Protein 9INK (pdb70)

B-factor: mean 54.17, std 15.29, range [16.34, 126.61]

Radius of gyration: 38.14 Å; Cα contacts (8 Å, |Δi|>4): 1014; chains: 2; bounding box: 44×121×62 Å

InterPro domains:
  IPR010562 Haemolymph juvenile hormone binding [PF06585] (9-243)
  IPR010562 Haemolymph juvenile hormone binding [SM00700] (18-244)
  IPR038606 Takeout superfamily [G3DSA:3.15.10.30] (23-241)

Secondary structure (DSSP, 8-state):
----TTSTTHHHHHHHHHHHHHHHHTTEETTTTEE-STTB-SPPPEEEEETTEEEEEEEEEEE-GGG-EEEEEEEETTTTEEEEEEE-SSEEEEEEEEEEEEEETTEEEEEEEEEEEEEES-EEEEEEEEEEEE-TTS-EEEEEEEEEEEEE--EEEEEE--BSTTSHHHHHHHHHHHHHHHHHHHHHHHHHHHHHHHHHHHHHHHHHHHHS-HHHHS---/---TTSS--HHHHHHHHHHHHHHHTT-BTTTTB--STTB-SPPPEEEEETTEEEEEEEEEEE-GGG-EEEEEEEETTTTEEEEEEE-SSEEEEEEEEEEEEEETTEEEEEEEEEEEEEES-EEEEEEEEEEEE-GGG-EEEEEEEEEEEEE--EEEEEE--SSTTSHHHHHHHHHHHHHHHHHHHHHHHHHHHHHHHHHHHHHHHHHHHHS-HHHHS---

Sequence (441 aa):
QTCNASSPDFQLCVRASLQQLIPELASGVPSIGAEGVDPLRGLPPIVHNSNGFKVQLDDVSISGLSATLINDVNVDLTSNTIRIQATVPGYITATGIQTTDAEIMGIPLKGSGPFTISLANPSLAVTLTGAPSAGPNGQTYLRLTSASAAIEPGTPTADIKGFFPQFPPLEAAASAFASVVAPDVVQSLKPTLDKWLGGVALQRAQAVFSSVSYDALFPGRTCNASSPDFQLCVRASLQQLIPELASGVPSIGAEGVDPLRGLPPIVHNSNGFKVQLDDVSISGLSATLINDVNVDLTSNTIRIQATVPGYITATGIQTTDAEIMGIPLKGSGPFTISLANPSLAVTLTGAPSAGPNGQTYLRLTSASAAIEPGTPTADIKGFFPQFPPLEAAASAFASVVAPDVVQSLKPTLDKWLGGVALQRAQAVFSSVSYDALFPGR

Structure (mmCIF, N/CA/C/O backbone):
data_9INK
#
_entry.id   9INK
#
_cell.length_a   55.390
_cell.length_b   75.510
_cell.length_c   224.220
_cell.angle_alpha   90.00
_cell.angle_beta   90.00
_cell.angle_gamma   90.00
#
_symmetry.space_group_name_H-M   'C 2 2 21'
#
loop_
_entity.id
_entity.type
_entity.pdbx_description
1 polymer 'Yellow protein of the takeout family'
2 non-polymer BETA-CAROTENE
3 water water
#
loop_
_atom_site.group_PDB
_atom_site.id
_atom_site.type_symbol
_atom_site.label_atom_id
_atom_site.label_alt_id
_atom_site.label_comp_id
_atom_site.label_asym_id
_atom_site.label_entity_id
_atom_site.label_seq_id
_atom_site.pdbx_PDB_ins_code
_atom_site.Cartn_x
_atom_site.Cartn_y
_atom_site.Cartn_z
_atom_site.occupancy
_atom_site.B_iso_or_equiv
_atom_site.auth_seq_id
_atom_site.auth_comp_id
_atom_site.auth_asym_id
_atom_site.auth_atom_id
_atom_site.pdbx_PDB_model_num
ATOM 1 N N . GLN A 1 7 ? 8.220 46.733 4.406 1.00 86.67 25 GLN A N 1
ATOM 2 C CA . GLN A 1 7 ? 7.458 47.823 3.735 1.00 94.32 25 GLN A CA 1
ATOM 3 C C . GLN A 1 7 ? 6.478 48.338 4.784 1.00 96.91 25 GLN A C 1
ATOM 4 O O . GLN A 1 7 ? 5.540 47.621 5.117 1.00 103.95 25 GLN A O 1
ATOM 10 N N . THR A 1 8 ? 6.770 49.506 5.390 1.00 101.42 26 THR A N 1
ATOM 11 C CA . THR A 1 8 ? 5.838 50.185 6.289 1.00 101.03 26 THR A CA 1
ATOM 12 C C . THR A 1 8 ? 4.589 50.528 5.482 1.00 90.22 26 THR A C 1
ATOM 13 O O . THR A 1 8 ? 4.729 50.916 4.319 1.00 112.16 26 THR A O 1
ATOM 17 N N . CYS A 1 9 ? 3.408 50.381 6.109 1.00 68.48 27 CYS A N 1
ATOM 18 C CA . CYS A 1 9 ? 2.129 50.622 5.464 1.00 63.19 27 CYS A CA 1
ATOM 19 C C . CYS A 1 9 ? 1.577 51.958 5.978 1.00 66.05 27 CYS A C 1
ATOM 20 O O . CYS A 1 9 ? 1.266 52.048 7.171 1.00 61.98 27 CYS A O 1
ATOM 23 N N . ASN A 1 10 ? 1.454 52.971 5.073 1.00 64.02 28 ASN A N 1
ATOM 24 C CA . ASN A 1 10 ? 0.834 54.244 5.399 1.00 62.47 28 ASN A CA 1
ATOM 25 C C . ASN A 1 10 ? -0.658 54.023 5.650 1.00 62.17 28 ASN A C 1
ATOM 26 O O . ASN A 1 10 ? -1.343 53.507 4.774 1.00 68.72 28 ASN A O 1
ATOM 31 N N . ALA A 1 11 ? -1.148 54.436 6.832 1.00 60.42 29 ALA A N 1
ATOM 32 C CA . ALA A 1 11 ? -2.543 54.248 7.211 1.00 61.71 29 ALA A CA 1
ATOM 33 C C . ALA A 1 11 ? -3.500 54.976 6.272 1.00 60.01 29 ALA A C 1
ATOM 34 O O . ALA A 1 11 ? -4.545 54.425 5.957 1.00 63.70 29 ALA A O 1
ATOM 36 N N . SER A 1 12 ? -3.115 56.165 5.787 1.00 63.39 30 SER A N 1
ATOM 37 C CA . SER A 1 12 ? -3.900 56.941 4.829 1.00 73.26 30 SER A CA 1
ATOM 38 C C . SER A 1 12 ? -4.006 56.289 3.431 1.00 75.39 30 SER A C 1
ATOM 39 O O . SER A 1 12 ? -4.915 56.701 2.712 1.00 76.44 30 SER A O 1
ATOM 42 N N . SER A 1 13 ? -3.098 55.342 3.046 1.00 77.05 31 SER A N 1
ATOM 43 C CA . SER A 1 13 ? -2.988 54.794 1.691 1.00 75.06 31 SER A CA 1
ATOM 44 C C . SER A 1 13 ? -4.231 53.978 1.333 1.00 71.91 31 SER A C 1
ATOM 45 O O . SER A 1 13 ? -4.755 53.241 2.182 1.00 60.14 31 SER A O 1
ATOM 48 N N . PRO A 1 14 ? -4.689 54.022 0.052 1.00 70.52 32 PRO A N 1
ATOM 49 C CA . PRO A 1 14 ? -5.952 53.374 -0.323 1.00 72.16 32 PRO A CA 1
ATOM 50 C C . PRO A 1 14 ? -6.024 51.870 -0.015 1.00 64.21 32 PRO A C 1
ATOM 51 O O . PRO A 1 14 ? -7.110 51.413 0.349 1.00 54.25 32 PRO A O 1
ATOM 55 N N . ASP A 1 15 ? -4.885 51.142 -0.161 1.00 59.85 33 ASP A N 1
ATOM 56 C CA . ASP A 1 15 ? -4.826 49.692 0.066 1.00 61.82 33 ASP A CA 1
ATOM 57 C C . ASP A 1 15 ? -3.839 49.344 1.202 1.00 56.23 33 ASP A C 1
ATOM 58 O O . ASP A 1 15 ? -2.942 48.501 1.126 1.00 46.29 33 ASP A O 1
ATOM 63 N N . PHE A 1 16 ? -4.091 49.966 2.343 1.00 56.02 34 PHE A N 1
ATOM 64 C CA . PHE A 1 16 ? -3.323 49.694 3.537 1.00 55.84 34 PHE A CA 1
ATOM 65 C C . PHE A 1 16 ? -3.572 48.276 4.084 1.00 57.96 34 PHE A C 1
ATOM 66 O O . PHE A 1 16 ? -2.626 47.619 4.506 1.00 59.27 34 PHE A O 1
ATOM 74 N N . GLN A 1 17 ? -4.825 47.826 4.022 1.00 54.26 35 GLN A N 1
ATOM 75 C CA . GLN A 1 17 ? -5.194 46.513 4.545 1.00 51.19 35 GLN A CA 1
ATOM 76 C C . GLN A 1 17 ? -4.464 45.433 3.736 1.00 52.09 35 GLN A C 1
ATOM 77 O O . GLN A 1 17 ? -4.022 44.427 4.305 1.00 52.38 35 GLN A O 1
ATOM 83 N N . LEU A 1 18 ? -4.351 45.654 2.410 1.00 51.46 36 LEU A N 1
ATOM 84 C CA . LEU A 1 18 ? -3.693 44.728 1.493 1.00 50.32 36 LEU A CA 1
ATOM 85 C C . LEU A 1 18 ? -2.165 44.781 1.702 1.00 47.70 36 LEU A C 1
ATOM 86 O O . LEU A 1 18 ? -1.480 43.757 1.536 1.00 47.82 36 LEU A O 1
ATOM 91 N N . CYS A 1 19 ? -1.687 46.020 2.011 1.00 47.54 37 CYS A N 1
ATOM 92 C CA . CYS A 1 19 ? -0.263 46.270 2.195 1.00 50.97 37 CYS A CA 1
ATOM 93 C C . CYS A 1 19 ? 0.266 45.495 3.419 1.00 51.70 37 CYS A C 1
ATOM 94 O O . CYS A 1 19 ? 1.424 45.008 3.386 1.00 46.26 37 CYS A O 1
ATOM 97 N N . VAL A 1 20 ? -0.574 45.464 4.482 1.00 55.19 38 VAL A N 1
ATOM 98 C CA . VAL A 1 20 ? -0.184 44.805 5.731 1.00 54.97 38 VAL A CA 1
ATOM 99 C C . VAL A 1 20 ? -0.177 43.294 5.498 1.00 51.76 38 VAL A C 1
ATOM 100 O O . VAL A 1 20 ? 0.713 42.625 6.010 1.00 48.98 38 VAL A O 1
ATOM 104 N N . ARG A 1 21 ? -1.171 42.795 4.749 1.00 49.32 39 ARG A N 1
ATOM 105 C CA . ARG A 1 21 ? -1.231 41.387 4.417 1.00 49.30 39 ARG A CA 1
ATOM 106 C C . ARG A 1 21 ? 0.082 40.918 3.774 1.00 47.10 39 ARG A C 1
ATOM 107 O O . ARG A 1 21 ? 0.714 39.971 4.292 1.00 47.79 39 ARG A O 1
ATOM 115 N N . ALA A 1 22 ? 0.488 41.637 2.713 1.00 48.20 40 ALA A N 1
ATOM 116 C CA . ALA A 1 22 ? 1.708 41.358 1.961 1.00 52.21 40 ALA A CA 1
ATOM 117 C C . ALA A 1 22 ? 2.989 41.471 2.813 1.00 54.24 40 ALA A C 1
ATOM 118 O O . ALA A 1 22 ? 3.894 40.616 2.660 1.00 51.95 40 ALA A O 1
ATOM 120 N N . SER A 1 23 ? 3.035 42.524 3.679 1.00 58.76 41 SER A N 1
ATOM 121 C CA . SER A 1 23 ? 4.134 42.794 4.607 1.00 62.44 41 SER A CA 1
ATOM 122 C C . SER A 1 23 ? 4.362 41.641 5.598 1.00 59.58 41 SER A C 1
ATOM 123 O O . SER A 1 23 ? 5.497 41.239 5.819 1.00 56.97 41 SER A O 1
ATOM 126 N N . LEU A 1 24 ? 3.253 41.159 6.174 1.00 52.52 42 LEU A N 1
ATOM 127 C CA . LEU A 1 24 ? 3.242 40.107 7.172 1.00 54.79 42 LEU A CA 1
ATOM 128 C C . LEU A 1 24 ? 3.674 38.780 6.545 1.00 56.17 42 LEU A C 1
ATOM 129 O O . LEU A 1 24 ? 4.430 38.041 7.207 1.00 61.59 42 LEU A O 1
ATOM 134 N N . GLN A 1 25 ? 3.226 38.533 5.283 1.00 55.91 43 GLN A N 1
ATOM 135 C CA . GLN A 1 25 ? 3.585 37.328 4.545 1.00 58.53 43 GLN A CA 1
ATOM 136 C C . GLN A 1 25 ? 5.114 37.242 4.349 1.00 63.27 43 GLN A C 1
ATOM 137 O O . GLN A 1 25 ? 5.689 36.189 4.615 1.00 65.88 43 GLN A O 1
ATOM 143 N N . GLN A 1 26 ? 5.731 38.351 3.920 1.00 70.75 44 GLN A N 1
ATOM 144 C CA . GLN A 1 26 ? 7.176 38.538 3.747 1.00 68.70 44 GLN A CA 1
ATOM 145 C C . GLN A 1 26 ? 7.950 38.264 5.048 1.00 61.82 44 GLN A C 1
ATOM 146 O O . GLN A 1 26 ? 9.038 37.703 5.001 1.00 55.15 44 GLN A O 1
ATOM 152 N N . LEU A 1 27 ? 7.343 38.634 6.179 1.00 64.54 45 LEU A N 1
ATOM 153 C CA . LEU A 1 27 ? 7.970 38.604 7.494 1.00 66.11 45 LEU A CA 1
ATOM 154 C C . LEU A 1 27 ? 8.055 37.197 8.103 1.00 63.69 45 LEU A C 1
ATOM 155 O O . LEU A 1 27 ? 9.027 36.947 8.831 1.00 62.74 45 LEU A O 1
ATOM 160 N N . ILE A 1 28 ? 7.077 36.314 7.790 1.00 58.05 46 ILE A N 1
ATOM 161 C CA . ILE A 1 28 ? 6.969 34.950 8.300 1.00 56.21 46 ILE A CA 1
ATOM 162 C C . ILE A 1 28 ? 8.299 34.179 8.149 1.00 53.49 46 ILE A C 1
ATOM 163 O O . ILE A 1 28 ? 8.781 33.711 9.178 1.00 56.20 46 ILE A O 1
ATOM 168 N N . PRO A 1 29 ? 8.955 34.019 6.963 1.00 61.14 47 PRO A N 1
ATOM 169 C CA . PRO A 1 29 ? 10.253 33.325 6.887 1.00 69.58 47 PRO A CA 1
ATOM 170 C C . PRO A 1 29 ? 11.404 33.873 7.730 1.00 68.46 47 PRO A C 1
ATOM 171 O O . PRO A 1 29 ? 12.248 33.092 8.180 1.00 72.55 47 PRO A O 1
ATOM 175 N N . GLU A 1 30 ? 11.401 35.205 7.950 1.00 64.35 48 GLU A N 1
ATOM 176 C CA . GLU A 1 30 ? 12.407 35.904 8.736 1.00 62.17 48 GLU A CA 1
ATOM 177 C C . GLU A 1 30 ? 12.147 35.703 10.238 1.00 59.54 48 GLU A C 1
ATOM 178 O O . GLU A 1 30 ? 13.068 35.729 11.028 1.00 63.40 48 GLU A O 1
ATOM 184 N N . LEU A 1 31 ? 10.873 35.499 10.606 1.00 55.73 49 LEU A N 1
ATOM 185 C CA . LEU A 1 31 ? 10.420 35.297 11.971 1.00 52.52 49 LEU A CA 1
ATOM 186 C C . LEU A 1 31 ? 10.822 33.929 12.537 1.00 54.59 49 LEU A C 1
ATOM 187 O O . LEU A 1 31 ? 10.811 33.776 13.765 1.00 53.01 49 LEU A O 1
ATOM 192 N N . ALA A 1 32 ? 11.172 32.987 11.654 1.00 55.67 50 ALA A N 1
ATOM 193 C CA . ALA A 1 32 ? 11.464 31.590 11.973 1.00 58.44 50 ALA A CA 1
ATOM 194 C C . ALA A 1 32 ? 12.526 31.469 13.069 1.00 60.15 50 ALA A C 1
ATOM 195 O O . ALA A 1 32 ? 12.224 30.936 14.131 1.00 64.94 50 ALA A O 1
ATOM 197 N N . SER A 1 33 ? 13.728 32.019 12.819 1.00 66.27 51 SER A N 1
ATOM 198 C CA . SER A 1 33 ? 14.812 32.043 13.794 1.00 69.74 51 SER A CA 1
ATOM 199 C C . SER A 1 33 ? 14.662 33.237 14.734 1.00 65.52 51 SER A C 1
ATOM 200 O O . SER A 1 33 ? 15.227 33.219 15.829 1.00 68.10 51 SER A O 1
ATOM 203 N N . GLY A 1 34 ? 13.915 34.260 14.278 1.00 62.35 52 GLY A N 1
ATOM 204 C CA . GLY A 1 34 ? 13.556 35.429 15.066 1.00 62.83 52 GLY A CA 1
ATOM 205 C C . GLY A 1 34 ? 14.229 36.702 14.570 1.00 58.84 52 GLY A C 1
ATOM 206 O O . GLY A 1 34 ? 15.354 36.652 14.024 1.00 63.76 52 GLY A O 1
ATOM 207 N N . VAL A 1 35 ? 13.542 37.837 14.815 1.00 55.65 53 VAL A N 1
ATOM 208 C CA . VAL A 1 35 ? 14.003 39.179 14.477 1.00 59.67 53 VAL A CA 1
ATOM 209 C C . VAL A 1 35 ? 14.223 39.923 15.805 1.00 63.09 53 VAL A C 1
ATOM 210 O O . VAL A 1 35 ? 13.289 40.547 16.341 1.00 58.21 53 VAL A O 1
ATOM 214 N N . PRO A 1 36 ? 15.452 39.864 16.416 1.00 75.09 54 PRO A N 1
ATOM 215 C CA . PRO A 1 36 ? 15.654 40.362 17.783 1.00 77.11 54 PRO A CA 1
ATOM 216 C C . PRO A 1 36 ? 15.770 41.885 17.880 1.00 73.27 54 PRO A C 1
ATOM 217 O O . PRO A 1 36 ? 15.696 42.432 18.980 1.00 84.39 54 PRO A O 1
ATOM 221 N N . SER A 1 37 ? 15.926 42.559 16.726 1.00 69.22 55 SER A N 1
ATOM 222 C CA . SER A 1 37 ? 15.880 44.005 16.584 1.00 68.88 55 SER A CA 1
ATOM 223 C C . SER A 1 37 ? 14.484 44.571 16.836 1.00 66.87 55 SER A C 1
ATOM 224 O O . SER A 1 37 ? 14.364 45.705 17.251 1.00 64.86 55 SER A O 1
ATOM 227 N N . ILE A 1 38 ? 13.428 43.776 16.588 1.00 71.43 56 ILE A N 1
ATOM 228 C CA . ILE A 1 38 ? 12.029 44.156 16.731 1.00 68.82 56 ILE A CA 1
ATOM 229 C C . ILE A 1 38 ? 11.412 43.472 17.967 1.00 62.05 56 ILE A C 1
ATOM 230 O O . ILE A 1 38 ? 10.225 43.669 18.266 1.00 58.93 56 ILE A O 1
ATOM 235 N N . GLY A 1 39 ? 12.248 42.755 18.754 1.00 62.19 57 GLY A N 1
ATOM 236 C CA . GLY A 1 39 ? 11.845 42.111 19.996 1.00 56.56 57 GLY A CA 1
ATOM 237 C C . GLY A 1 39 ? 10.984 40.867 19.778 1.00 52.67 57 GLY A C 1
ATOM 238 O O . GLY A 1 39 ? 10.248 40.480 20.711 1.00 52.08 57 GLY A O 1
ATOM 239 N N . ALA A 1 40 ? 11.116 40.246 18.574 1.00 51.65 58 ALA A N 1
ATOM 240 C CA . ALA A 1 40 ? 10.341 39.080 18.177 1.00 48.05 58 ALA A CA 1
ATOM 241 C C . ALA A 1 40 ? 11.217 37.825 18.274 1.00 49.27 58 ALA A C 1
ATOM 242 O O . ALA A 1 40 ? 12.244 37.699 17.582 1.00 47.03 58 ALA A O 1
ATOM 244 N N . GLU A 1 41 ? 10.806 36.925 19.188 1.00 49.08 59 GLU A N 1
ATOM 245 C CA . GLU A 1 41 ? 11.341 35.588 19.322 1.00 53.89 59 GLU A CA 1
ATOM 246 C C . GLU A 1 41 ? 10.989 34.749 18.083 1.00 50.36 59 GLU A C 1
ATOM 247 O O . GLU A 1 41 ? 10.040 35.070 17.352 1.00 45.94 59 GLU A O 1
ATOM 253 N N . GLY A 1 42 ? 11.773 33.663 17.876 1.00 46.20 60 GLY A N 1
ATOM 254 C CA . GLY A 1 42 ? 11.578 32.687 16.823 1.00 47.44 60 GLY A CA 1
ATOM 255 C C . GLY A 1 42 ? 10.197 32.037 16.856 1.00 48.59 60 GLY A C 1
ATOM 256 O O . GLY A 1 42 ? 9.638 31.821 17.938 1.00 51.10 60 GLY A O 1
ATOM 257 N N . VAL A 1 43 ? 9.657 31.752 15.652 1.00 49.66 61 VAL A N 1
ATOM 258 C CA . VAL A 1 43 ? 8.337 31.153 15.475 1.00 50.12 61 VAL A CA 1
ATOM 259 C C . VAL A 1 43 ? 8.455 29.726 14.916 1.00 48.49 61 VAL A C 1
ATOM 260 O O . VAL A 1 43 ? 7.462 28.969 14.958 1.00 45.77 61 VAL A O 1
ATOM 264 N N . ASP A 1 44 ? 9.642 29.382 14.369 1.00 47.65 62 ASP A N 1
ATOM 265 C CA . ASP A 1 44 ? 9.939 28.063 13.837 1.00 49.45 62 ASP A CA 1
ATOM 266 C C . ASP A 1 44 ? 11.392 27.715 14.184 1.00 48.31 62 ASP A C 1
ATOM 267 O O . ASP A 1 44 ? 12.281 28.054 13.406 1.00 54.34 62 ASP A O 1
ATOM 272 N N . PRO A 1 45 ? 11.711 27.051 15.339 1.00 47.34 63 PRO A N 1
ATOM 273 C CA . PRO A 1 45 ? 10.726 26.579 16.322 1.00 46.70 63 PRO A CA 1
ATOM 274 C C . PRO A 1 45 ? 10.180 27.639 17.290 1.00 46.66 63 PRO A C 1
ATOM 275 O O . PRO A 1 45 ? 10.901 28.569 17.676 1.00 48.13 63 PRO A O 1
ATOM 279 N N . LEU A 1 46 ? 8.888 27.484 17.624 1.00 43.49 64 LEU A N 1
ATOM 280 C CA . LEU A 1 46 ? 8.211 28.216 18.672 1.00 44.26 64 LEU A CA 1
ATOM 281 C C . LEU A 1 46 ? 8.373 27.412 19.972 1.00 47.87 64 LEU A C 1
ATOM 282 O O . LEU A 1 46 ? 7.637 26.452 20.194 1.00 47.10 64 LEU A O 1
ATOM 287 N N . ARG A 1 47 ? 9.327 27.848 20.808 1.00 51.65 65 ARG A N 1
ATOM 288 C CA . ARG A 1 47 ? 9.716 27.225 22.079 1.00 49.80 65 ARG A CA 1
ATOM 289 C C . ARG A 1 47 ? 9.602 28.240 23.231 1.00 45.56 65 ARG A C 1
ATOM 290 O O . ARG A 1 47 ? 9.197 29.380 22.992 1.00 43.24 65 ARG A O 1
ATOM 298 N N . GLY A 1 48 ? 9.918 27.787 24.447 1.00 47.11 66 GLY A N 1
ATOM 299 C CA . GLY A 1 48 ? 9.885 28.581 25.680 1.00 50.16 66 GLY A CA 1
ATOM 300 C C . GLY A 1 48 ? 8.480 29.083 26.008 1.00 44.45 66 GLY A C 1
ATOM 301 O O . GLY A 1 48 ? 8.273 30.255 26.326 1.00 42.38 66 GLY A O 1
ATOM 302 N N . LEU A 1 49 ? 7.524 28.154 25.884 1.00 49.65 67 LEU A N 1
ATOM 303 C CA . LEU A 1 49 ? 6.091 28.429 25.960 1.00 49.67 67 LEU A CA 1
ATOM 304 C C . LEU A 1 49 ? 5.579 28.046 27.349 1.00 44.06 67 LEU A C 1
ATOM 305 O O . LEU A 1 49 ? 6.220 27.242 28.017 1.00 43.42 67 LEU A O 1
ATOM 310 N N . PRO A 1 50 ? 4.470 28.657 27.854 1.00 43.73 68 PRO A N 1
ATOM 311 C CA . PRO A 1 50 ? 3.797 28.141 29.053 1.00 42.59 68 PRO A CA 1
ATOM 312 C C . PRO A 1 50 ? 3.306 26.684 28.930 1.00 40.68 68 PRO A C 1
ATOM 313 O O . PRO A 1 50 ? 3.236 26.126 27.829 1.00 35.32 68 PRO A O 1
ATOM 317 N N . PRO A 1 51 ? 3.039 25.974 30.073 1.00 45.88 69 PRO A N 1
ATOM 318 C CA . PRO A 1 51 ? 2.289 24.734 30.045 1.00 48.04 69 PRO A CA 1
ATOM 319 C C . PRO A 1 51 ? 0.879 24.914 29.474 1.00 50.11 69 PRO A C 1
ATOM 320 O O . PRO A 1 51 ? 0.246 25.942 29.716 1.00 54.67 69 PRO A O 1
ATOM 324 N N . ILE A 1 52 ? 0.475 23.928 28.663 1.00 49.80 70 ILE A N 1
ATOM 325 C CA . ILE A 1 52 ? -0.910 23.692 28.302 1.00 47.67 70 ILE A CA 1
ATOM 326 C C . ILE A 1 52 ? -1.499 22.861 29.450 1.00 45.70 70 ILE A C 1
ATOM 327 O O . ILE A 1 52 ? -0.918 21.835 29.786 1.00 44.34 70 ILE A O 1
ATOM 332 N N . VAL A 1 53 ? -2.600 23.342 30.057 1.00 45.42 71 VAL A N 1
ATOM 333 C CA . VAL A 1 53 ? -3.262 22.673 31.167 1.00 48.20 71 VAL A CA 1
ATOM 334 C C . VAL A 1 53 ? -4.767 22.572 30.842 1.00 42.53 71 VAL A C 1
ATOM 335 O O . VAL A 1 53 ? -5.450 23.545 30.592 1.00 42.27 71 VAL A O 1
ATOM 339 N N . HIS A 1 54 ? -5.279 21.330 30.851 1.00 45.17 72 HIS A N 1
ATOM 340 C CA . HIS A 1 54 ? -6.687 20.974 30.861 1.00 46.31 72 HIS A CA 1
ATOM 341 C C . HIS A 1 54 ? -6.983 20.096 32.070 1.00 49.59 72 HIS A C 1
ATOM 342 O O . HIS A 1 54 ? -6.307 19.087 32.280 1.00 51.00 72 HIS A O 1
ATOM 349 N N . ASN A 1 55 ? -7.994 20.517 32.853 1.00 58.76 73 ASN A N 1
ATOM 350 C CA . ASN A 1 55 ? -8.517 19.745 33.973 1.00 65.62 73 ASN A CA 1
ATOM 351 C C . ASN A 1 55 ? -10.048 19.736 33.897 1.00 65.66 73 ASN A C 1
ATOM 352 O O . ASN A 1 55 ? -10.705 20.722 34.189 1.00 57.36 73 ASN A O 1
ATOM 357 N N . SER A 1 56 ? -10.569 18.588 33.437 1.00 82.31 74 SER A N 1
ATOM 358 C CA . SER A 1 56 ? -11.964 18.208 33.385 1.00 84.48 74 SER A CA 1
ATOM 359 C C . SER A 1 56 ? -12.136 16.857 34.095 1.00 82.12 74 SER A C 1
ATOM 360 O O . SER A 1 56 ? -11.161 16.092 34.247 1.00 71.54 74 SER A O 1
ATOM 363 N N . ASN A 1 57 ? -13.396 16.536 34.422 1.00 82.16 75 ASN A N 1
ATOM 364 C CA . ASN A 1 57 ? -13.744 15.266 35.027 1.00 92.71 75 ASN A CA 1
ATOM 365 C C . ASN A 1 57 ? -13.428 14.113 34.043 1.00 76.43 75 ASN A C 1
ATOM 366 O O . ASN A 1 57 ? -13.851 14.163 32.882 1.00 60.73 75 ASN A O 1
ATOM 371 N N . GLY A 1 58 ? -12.560 13.180 34.489 1.00 68.46 76 GLY A N 1
ATOM 372 C CA . GLY A 1 58 ? -12.001 12.096 33.696 1.00 63.29 76 GLY A CA 1
ATOM 373 C C . GLY A 1 58 ? -11.104 12.563 32.538 1.00 55.23 76 GLY A C 1
ATOM 374 O O . GLY A 1 58 ? -11.003 11.832 31.544 1.00 48.56 76 GLY A O 1
ATOM 375 N N . PHE A 1 59 ? -10.471 13.740 32.689 1.00 51.75 77 PHE A N 1
ATOM 376 C CA . PHE A 1 59 ? -9.583 14.317 31.694 1.00 45.46 77 PHE A CA 1
ATOM 377 C C . PHE A 1 59 ? -8.696 15.414 32.261 1.00 46.56 77 PHE A C 1
ATOM 378 O O . PHE A 1 59 ? -8.997 16.593 32.169 1.00 48.36 77 PHE A O 1
ATOM 386 N N . LYS A 1 60 ? -7.549 14.986 32.835 1.00 48.88 78 LYS A N 1
ATOM 387 C CA . LYS A 1 60 ? -6.466 15.805 33.346 1.00 48.81 78 LYS A CA 1
ATOM 388 C C . LYS A 1 60 ? -5.266 15.611 32.430 1.00 39.42 78 LYS A C 1
ATOM 389 O O . LYS A 1 60 ? -4.801 14.495 32.284 1.00 37.06 78 LYS A O 1
ATOM 395 N N . VAL A 1 61 ? -4.819 16.698 31.800 1.00 38.04 79 VAL A N 1
ATOM 396 C CA . VAL A 1 61 ? -3.652 16.731 30.915 1.00 41.56 79 VAL A CA 1
ATOM 397 C C . VAL A 1 61 ? -2.848 17.996 31.180 1.00 38.06 79 VAL A C 1
ATOM 398 O O . VAL A 1 61 ? -3.419 19.073 31.209 1.00 40.25 79 VAL A O 1
ATOM 402 N N . GLN A 1 62 ? -1.538 17.815 31.371 1.00 34.53 80 GLN A N 1
ATOM 403 C CA . GLN A 1 62 ? -0.550 18.865 31.302 1.00 40.32 80 GLN A CA 1
ATOM 404 C C . GLN A 1 62 ? 0.466 18.527 30.217 1.00 45.19 80 GLN A C 1
ATOM 405 O O . GLN A 1 62 ? 1.001 17.417 30.167 1.00 52.86 80 GLN A O 1
ATOM 411 N N . LEU A 1 63 ? 0.731 19.524 29.363 1.00 43.78 81 LEU A N 1
ATOM 412 C CA . LEU A 1 63 ? 1.766 19.486 28.342 1.00 43.12 81 LEU A CA 1
ATOM 413 C C . LEU A 1 63 ? 2.836 20.532 28.685 1.00 44.17 81 LEU A C 1
ATOM 414 O O . LEU A 1 63 ? 2.548 21.730 28.755 1.00 38.70 81 LEU A O 1
ATOM 419 N N . ASP A 1 64 ? 4.047 20.037 28.906 1.00 47.67 82 ASP A N 1
ATOM 420 C CA . ASP A 1 64 ? 5.218 20.817 29.310 1.00 54.15 82 ASP A CA 1
ATOM 421 C C . ASP A 1 64 ? 6.260 20.751 28.186 1.00 52.12 82 ASP A C 1
ATOM 422 O O . ASP A 1 64 ? 6.254 19.818 27.358 1.00 55.59 82 ASP A O 1
ATOM 427 N N . ASP A 1 65 ? 7.137 21.773 28.164 1.00 52.10 83 ASP A N 1
ATOM 428 C CA . ASP A 1 65 ? 8.298 21.903 27.302 1.00 58.92 83 ASP A CA 1
ATOM 429 C C . ASP A 1 65 ? 7.904 21.845 25.825 1.00 54.63 83 ASP A C 1
ATOM 430 O O . ASP A 1 65 ? 8.565 21.205 25.000 1.00 51.64 83 ASP A O 1
ATOM 435 N N . VAL A 1 66 ? 6.810 22.575 25.506 1.00 49.68 84 VAL A N 1
ATOM 436 C CA . VAL A 1 66 ? 6.166 22.538 24.207 1.00 49.13 84 VAL A CA 1
ATOM 437 C C . VAL A 1 66 ? 7.057 23.323 23.226 1.00 47.89 84 VAL A C 1
ATOM 438 O O . VAL A 1 66 ? 7.507 24.431 23.530 1.00 59.22 84 VAL A O 1
ATOM 442 N N . SER A 1 67 ? 7.372 22.652 22.109 1.00 45.41 85 SER A N 1
ATOM 443 C CA . SER A 1 67 ? 8.069 23.201 20.963 1.00 46.09 85 SER A CA 1
ATOM 444 C C . SER A 1 67 ? 7.300 22.839 19.692 1.00 44.52 85 SER A C 1
ATOM 445 O O . SER A 1 67 ? 7.028 21.661 19.469 1.00 47.38 85 SER A O 1
ATOM 448 N N . ILE A 1 68 ? 6.958 23.859 18.883 1.00 46.38 86 ILE A N 1
ATOM 449 C CA . ILE A 1 68 ? 6.232 23.672 17.636 1.00 50.64 86 ILE A CA 1
ATOM 450 C C . ILE A 1 68 ? 7.167 24.039 16.473 1.00 57.24 86 ILE A C 1
ATOM 451 O O . ILE A 1 68 ? 7.670 25.169 16.404 1.00 67.17 86 ILE A O 1
ATOM 456 N N . SER A 1 69 ? 7.352 23.070 15.557 1.00 56.61 87 SER A N 1
ATOM 457 C CA . SER A 1 69 ? 8.033 23.275 14.281 1.00 63.12 87 SER A CA 1
ATOM 458 C C . SER A 1 69 ? 7.037 23.318 13.125 1.00 58.81 87 SER A C 1
ATOM 459 O O . SER A 1 69 ? 5.974 22.725 13.216 1.00 60.76 87 SER A O 1
ATOM 462 N N . GLY A 1 70 ? 7.429 23.998 12.038 1.00 57.02 88 GLY A N 1
ATOM 463 C CA . GLY A 1 70 ? 6.762 23.961 10.742 1.00 57.80 88 GLY A CA 1
ATOM 464 C C . GLY A 1 70 ? 6.041 25.271 10.403 1.00 55.99 88 GLY A C 1
ATOM 465 O O . GLY A 1 70 ? 5.489 25.365 9.291 1.00 51.91 88 GLY A O 1
ATOM 466 N N . LEU A 1 71 ? 6.101 26.262 11.330 1.00 49.54 89 LEU A N 1
ATOM 467 C CA . LEU A 1 71 ? 5.291 27.472 11.270 1.00 45.96 89 LEU A CA 1
ATOM 468 C C . LEU A 1 71 ? 5.801 28.543 10.296 1.00 44.23 89 LEU A C 1
ATOM 469 O O . LEU A 1 71 ? 5.125 29.564 10.123 1.00 43.49 89 LEU A O 1
ATOM 474 N N . SER A 1 72 ? 6.957 28.329 9.645 1.00 42.20 90 SER A N 1
ATOM 475 C CA . SER A 1 72 ? 7.468 29.304 8.685 1.00 45.49 90 SER A CA 1
ATOM 476 C C . SER A 1 72 ? 6.871 29.108 7.278 1.00 46.92 90 SER A C 1
ATOM 477 O O . SER A 1 72 ? 7.129 29.929 6.383 1.00 43.95 90 SER A O 1
ATOM 480 N N . ALA A 1 73 ? 6.025 28.059 7.113 1.00 46.66 91 ALA A N 1
ATOM 481 C CA . ALA A 1 73 ? 5.289 27.772 5.897 1.00 51.71 91 ALA A CA 1
ATOM 482 C C . ALA A 1 73 ? 3.887 28.422 5.877 1.00 54.45 91 ALA A C 1
ATOM 483 O O . ALA A 1 73 ? 3.164 28.288 4.882 1.00 63.60 91 ALA A O 1
ATOM 485 N N . THR A 1 74 ? 3.556 29.191 6.941 1.00 49.82 92 THR A N 1
ATOM 486 C CA . THR A 1 74 ? 2.265 29.826 7.176 1.00 48.18 92 THR A CA 1
ATOM 487 C C . THR A 1 74 ? 1.932 30.787 6.033 1.00 47.65 92 THR A C 1
ATOM 488 O O . THR A 1 74 ? 2.751 31.636 5.661 1.00 45.07 92 THR A O 1
ATOM 492 N N . LEU A 1 75 ? 0.714 30.598 5.499 1.00 51.95 93 LEU A N 1
ATOM 493 C CA . LEU A 1 75 ? 0.079 31.486 4.532 1.00 51.40 93 LEU A CA 1
ATOM 494 C C . LEU A 1 75 ? -1.003 32.298 5.251 1.00 46.26 93 LEU A C 1
ATOM 495 O O . LEU A 1 75 ? -1.837 31.721 5.955 1.00 43.41 93 LEU A O 1
ATOM 500 N N . ILE A 1 76 ? -0.985 33.609 4.989 1.00 46.57 94 ILE A N 1
ATOM 501 C CA . ILE A 1 76 ? -1.919 34.572 5.532 1.00 51.76 94 ILE A CA 1
ATOM 502 C C . ILE A 1 76 ? -3.080 34.678 4.544 1.00 51.44 94 ILE A C 1
ATOM 503 O O . ILE A 1 76 ? -2.867 35.187 3.429 1.00 59.92 94 ILE A O 1
ATOM 508 N N . ASN A 1 77 ? -4.269 34.205 4.961 1.00 49.71 95 ASN A N 1
ATOM 509 C CA . ASN A 1 77 ? -5.505 34.355 4.204 1.00 54.75 95 ASN A CA 1
ATOM 510 C C . ASN A 1 77 ? -5.933 35.825 4.185 1.00 53.41 95 ASN A C 1
ATOM 511 O O . ASN A 1 77 ? -6.166 36.381 3.111 1.00 52.32 95 ASN A O 1
ATOM 516 N N . ASP A 1 78 ? -6.008 36.426 5.385 1.00 52.53 96 ASP A N 1
ATOM 517 C CA . ASP A 1 78 ? -6.514 37.777 5.590 1.00 51.38 96 ASP A CA 1
ATOM 518 C C . ASP A 1 78 ? -5.909 38.419 6.829 1.00 49.00 96 ASP A C 1
ATOM 519 O O . ASP A 1 78 ? -5.528 37.743 7.773 1.00 52.23 96 ASP A O 1
ATOM 524 N N . VAL A 1 79 ? -5.761 39.748 6.754 1.00 49.58 97 VAL A N 1
ATOM 525 C CA . VAL A 1 79 ? -5.467 40.667 7.841 1.00 48.83 97 VAL A CA 1
ATOM 526 C C . VAL A 1 79 ? -6.546 41.747 7.795 1.00 49.92 97 VAL A C 1
ATOM 527 O O . VAL A 1 79 ? -7.046 42.099 6.733 1.00 66.33 97 VAL A O 1
ATOM 531 N N . ASN A 1 80 ? -6.929 42.266 8.964 1.00 48.89 98 ASN A N 1
ATOM 532 C CA . ASN A 1 80 ? -7.623 43.542 9.125 1.00 47.75 98 ASN A CA 1
ATOM 533 C C . ASN A 1 80 ? -6.991 44.283 10.299 1.00 46.51 98 ASN A C 1
ATOM 534 O O . ASN A 1 80 ? -6.988 43.750 11.415 1.00 51.11 98 ASN A O 1
ATOM 539 N N . VAL A 1 81 ? -6.498 45.512 10.042 1.00 45.20 99 VAL A N 1
ATOM 540 C CA . VAL A 1 81 ? -5.988 46.436 11.044 1.00 43.93 99 VAL A CA 1
ATOM 541 C C . VAL A 1 81 ? -6.966 47.603 11.123 1.00 47.41 99 VAL A C 1
ATOM 542 O O . VAL A 1 81 ? -6.957 48.447 10.234 1.00 55.37 99 VAL A O 1
ATOM 546 N N . ASP A 1 82 ? -7.793 47.622 12.195 1.00 53.40 100 ASP A N 1
ATOM 547 C CA . ASP A 1 82 ? -8.750 48.700 12.436 1.00 56.45 100 ASP A CA 1
ATOM 548 C C . ASP A 1 82 ? -8.195 49.705 13.440 1.00 51.95 100 ASP A C 1
ATOM 549 O O . ASP A 1 82 ? -8.327 49.517 14.640 1.00 50.00 100 ASP A O 1
ATOM 554 N N . LEU A 1 83 ? -7.598 50.775 12.921 1.00 54.34 101 LEU A N 1
ATOM 555 C CA . LEU A 1 83 ? -6.853 51.765 13.700 1.00 57.37 101 LEU A CA 1
ATOM 556 C C . LEU A 1 83 ? -7.776 52.695 14.506 1.00 57.34 101 LEU A C 1
ATOM 557 O O . LEU A 1 83 ? -7.275 53.478 15.308 1.00 47.44 101 LEU A O 1
ATOM 562 N N . THR A 1 84 ? -9.102 52.579 14.318 1.00 64.95 102 THR A N 1
ATOM 563 C CA . THR A 1 84 ? -10.125 53.229 15.123 1.00 62.96 102 THR A CA 1
ATOM 564 C C . THR A 1 84 ? -10.279 52.526 16.479 1.00 61.47 102 THR A C 1
ATOM 565 O O . THR A 1 84 ? -10.329 53.220 17.489 1.00 62.50 102 THR A O 1
ATOM 569 N N . SER A 1 85 ? -10.334 51.185 16.495 1.00 59.36 103 SER A N 1
ATOM 570 C CA . SER A 1 85 ? -10.533 50.402 17.722 1.00 60.66 103 SER A CA 1
ATOM 571 C C . SER A 1 85 ? -9.240 49.766 18.235 1.00 59.26 103 SER A C 1
ATOM 572 O O . SER A 1 85 ? -9.229 49.229 19.342 1.00 61.53 103 SER A O 1
ATOM 575 N N . ASN A 1 86 ? -8.172 49.851 17.407 1.00 63.53 104 ASN A N 1
ATOM 576 C CA . ASN A 1 86 ? -6.856 49.263 17.593 1.00 63.57 104 ASN A CA 1
ATOM 577 C C . ASN A 1 86 ? -6.999 47.743 17.721 1.00 53.54 104 ASN A C 1
ATOM 578 O O . ASN A 1 86 ? -6.696 47.182 18.792 1.00 55.38 104 ASN A O 1
ATOM 583 N N . THR A 1 87 ? -7.513 47.122 16.637 1.00 48.24 105 THR A N 1
ATOM 584 C CA . THR A 1 87 ? -7.877 45.711 16.605 1.00 51.38 105 THR A CA 1
ATOM 585 C C . THR A 1 87 ? -7.342 45.078 15.317 1.00 49.54 105 THR A C 1
ATOM 586 O O . THR A 1 87 ? -7.732 45.466 14.205 1.00 50.36 105 THR A O 1
ATOM 590 N N . ILE A 1 88 ? -6.454 44.090 15.514 1.00 48.61 106 ILE A N 1
ATOM 591 C CA . ILE A 1 88 ? -5.843 43.309 14.452 1.00 46.38 106 ILE A CA 1
ATOM 592 C C . ILE A 1 88 ? -6.481 41.925 14.476 1.00 45.99 106 ILE A C 1
ATOM 593 O O . ILE A 1 88 ? -6.398 41.237 15.489 1.00 47.40 106 ILE A O 1
ATOM 598 N N . ARG A 1 89 ? -7.164 41.579 13.359 1.00 44.54 107 ARG A N 1
ATOM 599 C CA . ARG A 1 89 ? -7.665 40.248 13.060 1.00 48.32 107 ARG A CA 1
ATOM 600 C C . ARG A 1 89 ? -6.841 39.621 11.947 1.00 44.44 107 ARG A C 1
ATOM 601 O O . ARG A 1 89 ? -6.637 40.258 10.916 1.00 43.63 107 ARG A O 1
ATOM 609 N N . ILE A 1 90 ? -6.344 38.393 12.178 1.00 46.43 108 ILE A N 1
ATOM 610 C CA . ILE A 1 90 ? -5.573 37.622 11.204 1.00 40.81 108 ILE A CA 1
ATOM 611 C C . ILE A 1 90 ? -6.231 36.248 11.053 1.00 41.51 108 ILE A C 1
ATOM 612 O O . ILE A 1 90 ? -6.508 35.576 12.038 1.00 46.09 108 ILE A O 1
ATOM 617 N N . GLN A 1 91 ? -6.467 35.847 9.805 1.00 47.15 109 GLN A N 1
ATOM 618 C CA . GLN A 1 91 ? -6.780 34.488 9.392 1.00 46.41 109 GLN A CA 1
ATOM 619 C C . GLN A 1 91 ? -5.554 33.941 8.636 1.00 42.76 109 GLN A C 1
ATOM 620 O O . GLN A 1 91 ? -5.126 34.532 7.632 1.00 40.48 109 GLN A O 1
ATOM 626 N N . ALA A 1 92 ? -4.988 32.833 9.164 1.00 36.89 110 ALA A N 1
ATOM 627 C CA . ALA A 1 92 ? -3.827 32.145 8.610 1.00 40.72 110 ALA A CA 1
ATOM 628 C C . ALA A 1 92 ? -4.053 30.626 8.498 1.00 42.68 110 ALA A C 1
ATOM 629 O O . ALA A 1 92 ? -4.883 30.080 9.229 1.00 42.98 110 ALA A O 1
ATOM 631 N N . THR A 1 93 ? -3.330 29.961 7.564 1.00 45.31 111 THR A N 1
ATOM 632 C CA . THR A 1 93 ? -3.314 28.515 7.337 1.00 46.02 111 THR A CA 1
ATOM 633 C C . THR A 1 93 ? -1.864 28.072 7.106 1.00 47.32 111 THR A C 1
ATOM 634 O O . THR A 1 93 ? -1.090 28.794 6.449 1.00 46.00 111 THR A O 1
ATOM 638 N N . VAL A 1 94 ? -1.536 26.876 7.644 1.00 48.86 112 VAL A N 1
ATOM 639 C CA . VAL A 1 94 ? -0.287 26.179 7.349 1.00 48.19 112 VAL A CA 1
ATOM 640 C C . VAL A 1 94 ? -0.631 25.070 6.340 1.00 49.45 112 VAL A C 1
ATOM 641 O O . VAL A 1 94 ? -1.399 24.153 6.682 1.00 47.83 112 VAL A O 1
ATOM 645 N N . PRO A 1 95 ? -0.106 25.112 5.075 1.00 55.06 113 PRO A N 1
ATOM 646 C CA . PRO A 1 95 ? -0.157 23.939 4.187 1.00 59.03 113 PRO A CA 1
ATOM 647 C C . PRO A 1 95 ? 0.851 22.894 4.676 1.00 62.00 113 PRO A C 1
ATOM 648 O O . PRO A 1 95 ? 1.946 23.251 5.157 1.00 64.48 113 PRO A O 1
ATOM 652 N N . GLY A 1 96 ? 0.459 21.620 4.558 1.00 62.92 114 GLY A N 1
ATOM 653 C CA . GLY A 1 96 ? 1.281 20.499 5.015 1.00 56.69 114 GLY A CA 1
ATOM 654 C C . GLY A 1 96 ? 1.143 20.310 6.519 1.00 52.62 114 GLY A C 1
ATOM 655 O O . GLY A 1 96 ? 0.012 20.286 7.016 1.00 51.11 114 GLY A O 1
ATOM 656 N N . TYR A 1 97 ? 2.277 20.248 7.247 1.00 56.22 115 TYR A N 1
ATOM 657 C CA . TYR A 1 97 ? 2.204 19.927 8.660 1.00 60.47 115 TYR A CA 1
ATOM 658 C C . TYR A 1 97 ? 3.021 20.886 9.540 1.00 52.59 115 TYR A C 1
ATOM 659 O O . TYR A 1 97 ? 4.041 21.488 9.146 1.00 44.27 115 TYR A O 1
ATOM 668 N N . ILE A 1 98 ? 2.504 21.034 10.770 1.00 53.48 116 ILE A N 1
ATOM 669 C CA . ILE A 1 98 ? 3.241 21.462 11.960 1.00 54.07 116 ILE A CA 1
ATOM 670 C C . ILE A 1 98 ? 3.360 20.264 12.911 1.00 57.27 116 ILE A C 1
ATOM 671 O O . ILE A 1 98 ? 2.479 19.395 12.939 1.00 60.79 116 ILE A O 1
ATOM 676 N N . THR A 1 99 ? 4.435 20.256 13.732 1.00 64.00 117 THR A N 1
ATOM 677 C CA . THR A 1 99 ? 4.737 19.205 14.701 1.00 64.39 117 THR A CA 1
ATOM 678 C C . THR A 1 99 ? 5.088 19.813 16.062 1.00 56.27 117 THR A C 1
ATOM 679 O O . THR A 1 99 ? 5.966 20.677 16.148 1.00 58.83 117 THR A O 1
ATOM 683 N N . ALA A 1 100 ? 4.410 19.307 17.095 1.00 47.89 118 ALA A N 1
ATOM 684 C CA . ALA A 1 100 ? 4.666 19.693 18.473 1.00 42.03 118 ALA A CA 1
ATOM 685 C C . ALA A 1 100 ? 5.254 18.515 19.251 1.00 36.72 118 ALA A C 1
ATOM 686 O O . ALA A 1 100 ? 4.832 17.362 19.093 1.00 35.23 118 ALA A O 1
ATOM 688 N N . THR A 1 101 ? 6.255 18.857 20.083 1.00 35.67 119 THR A N 1
ATOM 689 C CA . THR A 1 101 ? 6.964 17.949 20.977 1.00 37.84 119 THR A CA 1
ATOM 690 C C . THR A 1 101 ? 6.934 18.529 22.386 1.00 36.46 119 THR A C 1
ATOM 691 O O . THR A 1 101 ? 6.868 19.739 22.547 1.00 40.17 119 THR A O 1
ATOM 695 N N . GLY A 1 102 ? 6.979 17.648 23.386 1.00 40.80 120 GLY A N 1
ATOM 696 C CA . GLY A 1 102 ? 7.209 17.983 24.780 1.00 45.75 120 GLY A CA 1
ATOM 697 C C . GLY A 1 102 ? 6.984 16.786 25.688 1.00 44.97 120 GLY A C 1
ATOM 698 O O . GLY A 1 102 ? 7.109 15.648 25.244 1.00 47.28 120 GLY A O 1
ATOM 699 N N . ILE A 1 103 ? 6.631 17.063 26.950 1.00 45.23 121 ILE A N 1
ATOM 700 C CA . ILE A 1 103 ? 6.309 16.047 27.945 1.00 43.21 121 ILE A CA 1
ATOM 701 C C . ILE A 1 103 ? 4.832 16.174 28.255 1.00 39.84 121 ILE A C 1
ATOM 702 O O . ILE A 1 103 ? 4.376 17.237 28.663 1.00 39.23 121 ILE A O 1
ATOM 707 N N . GLN A 1 104 ? 4.110 15.066 28.054 1.00 41.81 122 GLN A N 1
ATOM 708 C CA . GLN A 1 104 ? 2.736 14.876 28.528 1.00 44.16 122 GLN A CA 1
ATOM 709 C C . GLN A 1 104 ? 2.744 14.323 29.957 1.00 49.44 122 GLN A C 1
ATOM 710 O O . GLN A 1 104 ? 3.556 13.471 30.281 1.00 49.85 122 GLN A O 1
ATOM 716 N N . THR A 1 105 ? 1.832 14.831 30.794 1.00 47.54 123 THR A N 1
ATOM 717 C CA . THR A 1 105 ? 1.388 14.176 32.013 1.00 47.07 123 THR A CA 1
ATOM 718 C C . THR A 1 105 ? -0.141 14.138 31.967 1.00 41.41 123 THR A C 1
ATOM 719 O O . THR A 1 105 ? -0.788 15.170 31.981 1.00 43.37 123 THR A O 1
ATOM 723 N N . THR A 1 106 ? -0.689 12.927 31.861 1.00 39.31 124 THR A N 1
ATOM 724 C CA . THR A 1 106 ? -2.110 12.658 31.663 1.00 36.75 124 THR A CA 1
ATOM 725 C C . THR A 1 106 ? -2.599 11.735 32.776 1.00 37.76 124 THR A C 1
ATOM 726 O O . THR A 1 106 ? -1.872 10.849 33.212 1.00 35.10 124 THR A O 1
ATOM 730 N N . ASP A 1 107 ? -3.831 12.009 33.208 1.00 41.83 125 ASP A N 1
ATOM 731 C CA . ASP A 1 107 ? -4.680 11.130 34.009 1.00 45.14 125 ASP A CA 1
ATOM 732 C C . ASP A 1 107 ? -6.096 11.236 33.451 1.00 40.62 125 ASP A C 1
ATOM 733 O O . ASP A 1 107 ? -6.786 12.199 33.716 1.00 40.24 125 ASP A O 1
ATOM 738 N N . ALA A 1 108 ? -6.490 10.242 32.656 1.00 42.45 126 ALA A N 1
ATOM 739 C CA . ALA A 1 108 ? -7.726 10.274 31.874 1.00 47.11 126 ALA A CA 1
ATOM 740 C C . ALA A 1 108 ? -8.319 8.878 31.716 1.00 44.18 126 ALA A C 1
ATOM 741 O O . ALA A 1 108 ? -7.585 7.892 31.725 1.00 41.81 126 ALA A O 1
ATOM 743 N N . GLU A 1 109 ? -9.663 8.852 31.651 1.00 46.98 127 GLU A N 1
ATOM 744 C CA . GLU A 1 109 ? -10.453 7.747 31.135 1.00 51.00 127 GLU A CA 1
ATOM 745 C C . GLU A 1 109 ? -10.912 8.161 29.739 1.00 51.52 127 GLU A C 1
ATOM 746 O O . GLU A 1 109 ? -11.686 9.111 29.608 1.00 51.83 127 GLU A O 1
ATOM 752 N N . ILE A 1 110 ? -10.381 7.489 28.700 1.00 49.74 128 ILE A N 1
ATOM 753 C CA . ILE A 1 110 ? -10.766 7.759 27.332 1.00 51.43 128 ILE A CA 1
ATOM 754 C C . ILE A 1 110 ? -11.365 6.487 26.749 1.00 54.39 128 ILE A C 1
ATOM 755 O O . ILE A 1 110 ? -10.690 5.466 26.619 1.00 51.05 128 ILE A O 1
ATOM 760 N N . MET A 1 111 ? -12.679 6.597 26.468 1.00 60.42 129 MET A N 1
ATOM 761 C CA . MET A 1 111 ? -13.526 5.620 25.798 1.00 65.04 129 MET A CA 1
ATOM 762 C C . MET A 1 111 ? -13.421 4.250 26.470 1.00 53.02 129 MET A C 1
ATOM 763 O O . MET A 1 111 ? -13.379 3.235 25.792 1.00 54.41 129 MET A O 1
ATOM 768 N N . GLY A 1 112 ? -13.378 4.250 27.812 1.00 49.26 130 GLY A N 1
ATOM 769 C CA . GLY A 1 112 ? -13.326 3.041 28.641 1.00 46.62 130 GLY A CA 1
ATOM 770 C C . GLY A 1 112 ? -11.933 2.665 29.144 1.00 46.30 130 GLY A C 1
ATOM 771 O O . GLY A 1 112 ? -11.847 1.788 29.977 1.00 46.13 130 GLY A O 1
ATOM 772 N N . ILE A 1 113 ? -10.865 3.296 28.614 1.00 49.44 131 ILE A N 1
ATOM 773 C CA . ILE A 1 113 ? -9.474 2.892 28.836 1.00 49.42 131 ILE A CA 1
ATOM 774 C C . ILE A 1 113 ? -8.740 3.901 29.744 1.00 54.74 131 ILE A C 1
ATOM 775 O O . ILE A 1 113 ? -8.763 5.113 29.471 1.00 65.75 131 ILE A O 1
ATOM 780 N N . PRO A 1 114 ? -8.074 3.431 30.850 1.00 48.01 132 PRO A N 1
ATOM 781 C CA . PRO A 1 114 ? -7.292 4.301 31.719 1.00 43.81 132 PRO A CA 1
ATOM 782 C C . PRO A 1 114 ? -5.939 4.671 31.099 1.00 46.23 132 PRO A C 1
ATOM 783 O O . PRO A 1 114 ? -5.191 3.804 30.649 1.00 45.97 132 PRO A O 1
ATOM 787 N N . LEU A 1 115 ? -5.662 5.975 31.104 1.00 49.08 133 LEU A N 1
ATOM 788 C CA . LEU A 1 115 ? -4.400 6.542 30.625 1.00 54.49 133 LEU A CA 1
ATOM 789 C C . LEU A 1 115 ? -3.883 7.463 31.728 1.00 52.11 133 LEU A C 1
ATOM 790 O O . LEU A 1 115 ? -4.291 8.618 31.813 1.00 53.74 133 LEU A O 1
ATOM 795 N N . LYS A 1 116 ? -3.054 6.868 32.600 1.00 48.79 134 LYS A N 1
ATOM 796 C CA . LYS A 1 116 ? -2.341 7.550 33.664 1.00 53.94 134 LYS A CA 1
ATOM 797 C C . LYS A 1 116 ? -0.848 7.323 33.461 1.00 49.37 134 LYS A C 1
ATOM 798 O O . LYS A 1 116 ? -0.400 6.181 33.373 1.00 62.00 134 LYS A O 1
ATOM 804 N N . GLY A 1 117 ? -0.100 8.424 33.358 1.00 44.21 135 GLY A N 1
ATOM 805 C CA . GLY A 1 117 ? 1.347 8.396 33.220 1.00 49.32 135 GLY A CA 1
ATOM 806 C C . GLY A 1 117 ? 1.902 9.640 32.523 1.00 50.68 135 GLY A C 1
ATOM 807 O O . GLY A 1 117 ? 1.148 10.532 32.113 1.00 47.36 135 GLY A O 1
ATOM 808 N N . SER A 1 118 ? 3.226 9.615 32.343 1.00 46.58 136 SER A N 1
ATOM 809 C CA . SER A 1 118 ? 4.044 10.735 31.943 1.00 46.27 136 SER A CA 1
ATOM 810 C C . SER A 1 118 ? 5.192 10.270 31.049 1.00 48.09 136 SER A C 1
ATOM 811 O O . SER A 1 118 ? 5.857 9.282 31.317 1.00 43.18 136 SER A O 1
ATOM 814 N N . GLY A 1 119 ? 5.411 11.005 29.958 1.00 51.41 137 GLY A N 1
ATOM 815 C CA . GLY A 1 119 ? 6.434 10.661 28.972 1.00 49.50 137 GLY A CA 1
ATOM 816 C C . GLY A 1 119 ? 6.430 11.602 27.774 1.00 45.09 137 GLY A C 1
ATOM 817 O O . GLY A 1 119 ? 5.587 12.491 27.715 1.00 45.30 137 GLY A O 1
ATOM 818 N N . PRO A 1 120 ? 7.372 11.443 26.801 1.00 45.62 138 PRO A N 1
ATOM 819 C CA . PRO A 1 120 ? 7.464 12.352 25.646 1.00 46.44 138 PRO A CA 1
ATOM 820 C C . PRO A 1 120 ? 6.265 12.196 24.711 1.00 40.92 138 PRO A C 1
ATOM 821 O O . PRO A 1 120 ? 5.641 11.120 24.677 1.00 42.03 138 PRO A O 1
ATOM 825 N N . PHE A 1 121 ? 5.954 13.282 23.998 1.00 40.78 139 PHE A N 1
ATOM 826 C CA . PHE A 1 121 ? 4.937 13.272 22.965 1.00 46.08 139 PHE A CA 1
ATOM 827 C C . PHE A 1 121 ? 5.526 13.821 21.666 1.00 47.23 139 PHE A C 1
ATOM 828 O O . PHE A 1 121 ? 6.427 14.673 21.691 1.00 59.09 139 PHE A O 1
ATOM 836 N N . THR A 1 122 ? 4.957 13.337 20.555 1.00 45.20 140 THR A N 1
ATOM 837 C CA . THR A 1 122 ? 5.045 13.966 19.242 1.00 50.40 140 THR A CA 1
ATOM 838 C C . THR A 1 122 ? 3.637 13.992 18.643 1.00 49.78 140 THR A C 1
ATOM 839 O O . THR A 1 122 ? 3.042 12.934 18.568 1.00 53.37 140 THR A O 1
ATOM 843 N N . ILE A 1 123 ? 3.148 15.181 18.227 1.00 44.35 141 ILE A N 1
ATOM 844 C CA . ILE A 1 123 ? 1.954 15.252 17.411 1.00 47.33 141 ILE A CA 1
ATOM 845 C C . ILE A 1 123 ? 2.237 16.102 16.181 1.00 49.15 141 ILE A C 1
ATOM 846 O O . ILE A 1 123 ? 2.627 17.268 16.256 1.00 55.58 141 ILE A O 1
ATOM 851 N N . SER A 1 124 ? 1.917 15.502 15.033 1.00 45.31 142 SER A N 1
ATOM 852 C CA . SER A 1 124 ? 1.813 16.187 13.754 1.00 49.83 142 SER A CA 1
ATOM 853 C C . SER A 1 124 ? 0.355 16.592 13.520 1.00 51.40 142 SER A C 1
ATOM 854 O O . SER A 1 124 ? -0.539 15.753 13.639 1.00 65.12 142 SER A O 1
ATOM 857 N N . LEU A 1 125 ? 0.157 17.872 13.171 1.00 47.55 143 LEU A N 1
ATOM 858 C CA . LEU A 1 125 ? -1.124 18.373 12.714 1.00 45.98 143 LEU A CA 1
ATOM 859 C C . LEU A 1 125 ? -1.038 18.769 11.240 1.00 41.15 143 LEU A C 1
ATOM 860 O O . LEU A 1 125 ? -0.257 19.644 10.905 1.00 38.04 143 LEU A O 1
ATOM 865 N N . ALA A 1 126 ? -1.824 18.078 10.405 1.00 42.73 144 ALA A N 1
ATOM 866 C CA . ALA A 1 126 ? -1.941 18.306 8.971 1.00 45.02 144 ALA A CA 1
ATOM 867 C C . ALA A 1 126 ? -3.000 19.378 8.690 1.00 44.98 144 ALA A C 1
ATOM 868 O O . ALA A 1 126 ? -4.094 19.299 9.235 1.00 46.41 144 ALA A O 1
ATOM 870 N N . ASN A 1 127 ? -2.650 20.333 7.799 1.00 49.44 145 ASN A N 1
ATOM 871 C CA . ASN A 1 127 ? -3.422 21.508 7.389 1.00 56.37 145 ASN A CA 1
ATOM 872 C C . ASN A 1 127 ? -4.178 22.186 8.547 1.00 49.22 145 ASN A C 1
ATOM 873 O O . ASN A 1 127 ? -5.419 22.213 8.541 1.00 42.17 145 ASN A O 1
ATOM 878 N N . PRO A 1 128 ? -3.482 22.757 9.573 1.00 46.41 146 PRO A N 1
ATOM 879 C CA . PRO A 1 128 ? -4.147 23.588 10.575 1.00 46.86 146 PRO A CA 1
ATOM 880 C C . PRO A 1 128 ? -4.375 25.018 10.108 1.00 48.38 146 PRO A C 1
ATOM 881 O O . PRO A 1 128 ? -3.695 25.497 9.221 1.00 52.00 146 PRO A O 1
ATOM 885 N N . SER A 1 129 ? -5.363 25.672 10.731 1.00 47.42 147 SER A N 1
ATOM 886 C CA . SER A 1 129 ? -5.577 27.099 10.552 1.00 47.04 147 SER A CA 1
ATOM 887 C C . SER A 1 129 ? -5.761 27.783 11.912 1.00 46.17 147 SER A C 1
ATOM 888 O O . SER A 1 129 ? -5.884 27.105 12.949 1.00 42.33 147 SER A O 1
ATOM 891 N N . LEU A 1 130 ? -5.714 29.131 11.872 1.00 47.36 148 LEU A N 1
ATOM 892 C CA . LEU A 1 130 ? -5.932 29.984 13.028 1.00 47.82 148 LEU A CA 1
ATOM 893 C C . LEU A 1 130 ? -6.611 31.308 12.642 1.00 42.71 148 LEU A C 1
ATOM 894 O O . LEU A 1 130 ? -6.307 31.902 11.620 1.00 48.71 148 LEU A O 1
ATOM 899 N N . ALA A 1 131 ? -7.573 31.710 13.467 1.00 43.38 149 ALA A N 1
ATOM 900 C CA . ALA A 1 131 ? -8.112 33.059 13.528 1.00 45.36 149 ALA A CA 1
ATOM 901 C C . ALA A 1 131 ? -7.675 33.686 14.843 1.00 46.63 149 ALA A C 1
ATOM 902 O O . ALA A 1 131 ? -7.932 33.089 15.890 1.00 47.19 149 ALA A O 1
ATOM 904 N N . VAL A 1 132 ? -6.980 34.834 14.755 1.00 50.20 150 VAL A N 1
ATOM 905 C CA . VAL A 1 132 ? -6.469 35.588 15.895 1.00 47.55 150 VAL A CA 1
ATOM 906 C C . VAL A 1 132 ? -7.112 36.971 15.851 1.00 46.06 150 VAL A C 1
ATOM 907 O O . VAL A 1 132 ? -7.169 37.589 14.808 1.00 43.19 150 VAL A O 1
ATOM 911 N N . THR A 1 133 ? -7.522 37.449 17.029 1.00 47.58 151 THR A N 1
ATOM 912 C CA . THR A 1 133 ? -7.909 38.827 17.296 1.00 44.12 151 THR A CA 1
ATOM 913 C C . THR A 1 133 ? -7.016 39.346 18.423 1.00 39.93 151 THR A C 1
ATOM 914 O O . THR A 1 133 ? -6.881 38.687 19.427 1.00 42.02 151 THR A O 1
ATOM 918 N N . LEU A 1 134 ? -6.403 40.517 18.197 1.00 41.83 152 LEU A N 1
ATOM 919 C CA . LEU A 1 134 ? -5.642 41.273 19.170 1.00 43.02 152 LEU A CA 1
ATOM 920 C C . LEU A 1 134 ? -6.276 42.657 19.352 1.00 43.47 152 LEU A C 1
ATOM 921 O O . LEU A 1 134 ? -6.566 43.302 18.355 1.00 47.91 152 LEU A O 1
ATOM 926 N N . THR A 1 135 ? -6.446 43.110 20.602 1.00 46.82 153 THR A N 1
ATOM 927 C CA . THR A 1 135 ? -6.968 44.422 20.947 1.00 49.78 153 THR A CA 1
ATOM 928 C C . THR A 1 135 ? -5.983 45.086 21.914 1.00 51.40 153 THR A C 1
ATOM 929 O O . THR A 1 135 ? -5.503 44.435 22.854 1.00 66.93 153 THR A O 1
ATOM 933 N N . GLY A 1 136 ? -5.791 46.397 21.711 1.00 51.85 154 GLY A N 1
ATOM 934 C CA . GLY A 1 136 ? -5.258 47.288 22.724 1.00 57.01 154 GLY A CA 1
ATOM 935 C C . GLY A 1 136 ? -5.705 48.738 22.526 1.00 61.29 154 GLY A C 1
ATOM 936 O O . GLY A 1 136 ? -6.752 48.979 21.930 1.00 69.27 154 GLY A O 1
ATOM 937 N N . ALA A 1 137 ? -4.926 49.642 23.144 1.00 59.38 155 ALA A N 1
ATOM 938 C CA . ALA A 1 137 ? -5.103 51.086 23.129 1.00 60.04 155 ALA A CA 1
ATOM 939 C C . ALA A 1 137 ? -3.731 51.762 22.991 1.00 61.41 155 ALA A C 1
ATOM 940 O O . ALA A 1 137 ? -2.719 51.221 23.469 1.00 58.39 155 ALA A O 1
ATOM 942 N N . PRO A 1 138 ? -3.604 52.924 22.285 1.00 64.87 156 PRO A N 1
ATOM 943 C CA . PRO A 1 138 ? -2.335 53.641 22.184 1.00 61.04 156 PRO A CA 1
ATOM 944 C C . PRO A 1 138 ? -2.005 54.314 23.517 1.00 59.25 156 PRO A C 1
ATOM 945 O O . PRO A 1 138 ? -2.932 54.714 24.265 1.00 57.17 156 PRO A O 1
ATOM 949 N N . SER A 1 139 ? -0.707 54.403 23.789 1.00 59.04 157 SER A N 1
ATOM 950 C CA . SER A 1 139 ? -0.196 54.760 25.115 1.00 64.69 157 SER A CA 1
ATOM 951 C C . SER A 1 139 ? 1.086 55.569 24.902 1.00 65.37 157 SER A C 1
ATOM 952 O O . SER A 1 139 ? 2.007 55.048 24.245 1.00 60.60 157 SER A O 1
ATOM 955 N N . ALA A 1 140 ? 1.055 56.846 25.331 1.00 69.18 158 ALA A N 1
ATOM 956 C CA . ALA A 1 140 ? 2.194 57.748 25.263 1.00 76.33 158 ALA A CA 1
ATOM 957 C C . ALA A 1 140 ? 3.218 57.335 26.326 1.00 81.41 158 ALA A C 1
ATOM 958 O O . ALA A 1 140 ? 2.928 57.418 27.531 1.00 69.98 158 ALA A O 1
ATOM 960 N N . GLY A 1 141 ? 4.402 56.868 25.871 1.00 91.17 159 GLY A N 1
ATOM 961 C CA . GLY A 1 141 ? 5.521 56.509 26.739 1.00 102.74 159 GLY A CA 1
ATOM 962 C C . GLY A 1 141 ? 6.330 57.746 27.146 1.00 113.89 159 GLY A C 1
ATOM 963 O O . GLY A 1 141 ? 6.104 58.809 26.562 1.00 126.61 159 GLY A O 1
ATOM 964 N N . PRO A 1 142 ? 7.267 57.668 28.139 1.00 120.23 160 PRO A N 1
ATOM 965 C CA . PRO A 1 142 ? 7.959 58.861 28.662 1.00 113.33 160 PRO A CA 1
ATOM 966 C C . PRO A 1 142 ? 8.751 59.725 27.667 1.00 108.50 160 PRO A C 1
ATOM 967 O O . PRO A 1 142 ? 8.899 60.905 27.952 1.00 96.02 160 PRO A O 1
ATOM 971 N N . ASN A 1 143 ? 9.179 59.173 26.500 1.00 109.95 161 ASN A N 1
ATOM 972 C CA . ASN A 1 143 ? 9.710 59.914 25.348 1.00 113.74 161 ASN A CA 1
ATOM 973 C C . ASN A 1 143 ? 8.705 60.867 24.678 1.00 113.48 161 ASN A C 1
ATOM 974 O O . ASN A 1 143 ? 9.124 61.725 23.895 1.00 100.11 161 ASN A O 1
ATOM 979 N N . GLY A 1 144 ? 7.393 60.619 24.857 1.00 113.84 162 GLY A N 1
ATOM 980 C CA . GLY A 1 144 ? 6.329 61.171 24.023 1.00 101.78 162 GLY A CA 1
ATOM 981 C C . GLY A 1 144 ? 5.945 60.274 22.849 1.00 95.46 162 GLY A C 1
ATOM 982 O O . GLY A 1 144 ? 5.034 60.621 22.103 1.00 83.92 162 GLY A O 1
ATOM 983 N N . GLN A 1 145 ? 6.739 59.227 22.614 1.00 98.29 163 GLN A N 1
ATOM 984 C CA . GLN A 1 145 ? 6.506 58.228 21.594 1.00 98.92 163 GLN A CA 1
ATOM 985 C C . GLN A 1 145 ? 5.340 57.315 21.957 1.00 92.93 163 GLN A C 1
ATOM 986 O O . GLN A 1 145 ? 5.233 56.987 23.128 1.00 98.30 163 GLN A O 1
ATOM 992 N N . THR A 1 146 ? 4.476 56.998 20.973 1.00 80.48 164 THR A N 1
ATOM 993 C CA . THR A 1 146 ? 3.217 56.326 21.206 1.00 75.45 164 THR A CA 1
ATOM 994 C C . THR A 1 146 ? 3.400 54.850 20.825 1.00 73.77 164 THR A C 1
ATOM 995 O O . THR A 1 146 ? 3.745 54.502 19.668 1.00 78.78 164 THR A O 1
ATOM 999 N N . TYR A 1 147 ? 3.163 53.973 21.830 1.00 67.02 165 TYR A N 1
ATOM 1000 C CA . TYR A 1 147 ? 3.249 52.527 21.715 1.00 59.34 165 TYR A CA 1
ATOM 1001 C C . TYR A 1 147 ? 1.865 51.944 21.942 1.00 51.90 165 TYR A C 1
ATOM 1002 O O . TYR A 1 147 ? 1.096 52.448 22.786 1.00 51.07 165 TYR A O 1
ATOM 1011 N N . LEU A 1 148 ? 1.569 50.859 21.215 1.00 48.97 166 LEU A N 1
ATOM 1012 C CA . LEU A 1 148 ? 0.316 50.130 21.353 1.00 49.22 166 LEU A CA 1
ATOM 1013 C C . LEU A 1 148 ? 0.461 49.139 22.510 1.00 48.00 166 LEU A C 1
ATOM 1014 O O . LEU A 1 148 ? 1.299 48.233 22.478 1.00 41.48 166 LEU A O 1
ATOM 1019 N N . ARG A 1 149 ? -0.400 49.328 23.522 1.00 51.32 167 ARG A N 1
ATOM 1020 C CA . ARG A 1 149 ? -0.446 48.464 24.681 1.00 56.46 167 ARG A CA 1
ATOM 1021 C C . ARG A 1 149 ? -1.641 47.523 24.519 1.00 54.43 167 ARG A C 1
ATOM 1022 O O . ARG A 1 149 ? -2.768 47.885 24.827 1.00 59.26 167 ARG A O 1
ATOM 1030 N N . LEU A 1 150 ? -1.357 46.321 24.020 1.00 53.83 168 LEU A N 1
ATOM 1031 C CA . LEU A 1 150 ? -2.310 45.239 23.832 1.00 55.86 168 LEU A CA 1
ATOM 1032 C C . LEU A 1 150 ? -2.808 44.713 25.172 1.00 55.45 168 LEU A C 1
ATOM 1033 O O . LEU A 1 150 ? -2.012 44.590 26.104 1.00 52.76 168 LEU A O 1
ATOM 1038 N N . THR A 1 151 ? -4.122 44.414 25.226 1.00 64.66 169 THR A N 1
ATOM 1039 C CA . THR A 1 151 ? -4.825 44.063 26.460 1.00 68.90 169 THR A CA 1
ATOM 1040 C C . THR A 1 151 ? -5.470 42.675 26.388 1.00 68.57 169 THR A C 1
ATOM 1041 O O . THR A 1 151 ? -5.578 42.032 27.444 1.00 83.94 169 THR A O 1
ATOM 1045 N N . SER A 1 152 ? -5.893 42.245 25.177 1.00 54.12 170 SER A N 1
ATOM 1046 C CA . SER A 1 152 ? -6.536 40.960 24.963 1.00 50.35 170 SER A CA 1
ATOM 1047 C C . SER A 1 152 ? -6.098 40.320 23.653 1.00 48.73 170 SER A C 1
ATOM 1048 O O . SER A 1 152 ? -5.755 40.976 22.695 1.00 45.21 170 SER A O 1
ATOM 1051 N N . ALA A 1 153 ? -6.126 38.988 23.656 1.00 49.34 171 ALA A N 1
ATOM 1052 C CA . ALA A 1 153 ? -6.067 38.137 22.483 1.00 44.18 171 ALA A CA 1
ATOM 1053 C C . ALA A 1 153 ? -6.990 36.937 22.670 1.00 42.10 171 ALA A C 1
ATOM 1054 O O . ALA A 1 153 ? -7.065 36.342 23.738 1.00 57.07 171 ALA A O 1
ATOM 1056 N N . SER A 1 154 ? -7.741 36.639 21.610 1.00 43.14 172 SER A N 1
ATOM 1057 C CA . SER A 1 154 ? -8.444 35.374 21.432 1.00 44.10 172 SER A CA 1
ATOM 1058 C C . SER A 1 154 ? -7.955 34.684 20.151 1.00 44.83 172 SER A C 1
ATOM 1059 O O . SER A 1 154 ? -7.537 35.347 19.200 1.00 43.04 172 SER A O 1
ATOM 1062 N N . ALA A 1 155 ? -8.011 33.348 20.188 1.00 43.89 173 ALA A N 1
ATOM 1063 C CA . ALA A 1 155 ? -7.480 32.464 19.162 1.00 41.66 173 ALA A CA 1
ATOM 1064 C C . ALA A 1 155 ? -8.519 31.401 18.856 1.00 43.09 173 ALA A C 1
ATOM 1065 O O . ALA A 1 155 ? -9.125 30.894 19.785 1.00 40.84 173 ALA A O 1
ATOM 1067 N N . ALA A 1 156 ? -8.708 31.081 17.562 1.00 47.69 174 ALA A N 1
ATOM 1068 C CA . ALA A 1 156 ? -9.622 30.026 17.131 1.00 42.70 174 ALA A CA 1
ATOM 1069 C C . ALA A 1 156 ? -8.857 29.048 16.241 1.00 44.38 174 ALA A C 1
ATOM 1070 O O . ALA A 1 156 ? -8.785 29.214 15.018 1.00 54.16 174 ALA A O 1
ATOM 1072 N N . ILE A 1 157 ? -8.273 28.023 16.889 1.00 43.13 175 ILE A N 1
ATOM 1073 C CA . ILE A 1 157 ? -7.493 26.995 16.223 1.00 43.82 175 ILE A CA 1
ATOM 1074 C C . ILE A 1 157 ? -8.489 26.046 15.549 1.00 44.43 175 ILE A C 1
ATOM 1075 O O . ILE A 1 157 ? -9.486 25.607 16.149 1.00 40.86 175 ILE A O 1
ATOM 1080 N N . GLU A 1 158 ? -8.245 25.823 14.247 1.00 54.70 176 GLU A N 1
ATOM 1081 C CA . GLU A 1 158 ? -8.728 24.652 13.522 1.00 53.28 176 GLU A CA 1
ATOM 1082 C C . GLU A 1 158 ? -7.551 23.701 13.413 1.00 47.68 176 GLU A C 1
ATOM 1083 O O . GLU A 1 158 ? -6.677 23.969 12.603 1.00 46.75 176 GLU A O 1
ATOM 1089 N N . PRO A 1 159 ? -7.470 22.598 14.223 1.00 48.85 177 PRO A N 1
ATOM 1090 C CA . PRO A 1 159 ? -6.236 21.815 14.350 1.00 47.88 177 PRO A CA 1
ATOM 1091 C C . PRO A 1 159 ? -5.893 20.883 13.182 1.00 48.99 177 PRO A C 1
ATOM 1092 O O . PRO A 1 159 ? -4.757 20.420 13.132 1.00 49.95 177 PRO A O 1
ATOM 1096 N N . GLY A 1 160 ? -6.883 20.615 12.297 1.00 49.00 178 GLY A N 1
ATOM 1097 C CA . GLY A 1 160 ? -6.758 19.682 11.202 1.00 50.83 178 GLY A CA 1
ATOM 1098 C C . GLY A 1 160 ? -6.577 18.241 11.700 1.00 46.60 178 GLY A C 1
ATOM 1099 O O . GLY A 1 160 ? -7.081 17.887 12.745 1.00 51.34 178 GLY A O 1
ATOM 1100 N N . THR A 1 161 ? -5.867 17.430 10.901 1.00 44.54 179 THR A N 1
ATOM 1101 C CA . THR A 1 161 ? -5.754 15.992 11.083 1.00 46.72 179 THR A CA 1
ATOM 1102 C C . THR A 1 161 ? -4.534 15.673 11.972 1.00 47.33 179 THR A C 1
ATOM 1103 O O . THR A 1 161 ? -3.416 15.942 11.538 1.00 48.53 179 THR A O 1
ATOM 1107 N N . PRO A 1 162 ? -4.756 15.127 13.210 1.00 45.94 180 PRO A N 1
ATOM 1108 C CA . PRO A 1 162 ? -3.683 14.740 14.131 1.00 42.59 180 PRO A CA 1
ATOM 1109 C C . PRO A 1 162 ? -3.100 13.349 13.929 1.00 45.24 180 PRO A C 1
ATOM 1110 O O . PRO A 1 162 ? -3.853 12.399 13.714 1.00 48.60 180 PRO A O 1
ATOM 1114 N N . THR A 1 163 ? -1.767 13.265 13.990 1.00 46.52 181 THR A N 1
ATOM 1115 C CA . THR A 1 163 ? -0.987 12.018 14.031 1.00 50.38 181 THR A CA 1
ATOM 1116 C C . THR A 1 163 ? -0.043 12.065 15.233 1.00 48.75 181 THR A C 1
ATOM 1117 O O . THR A 1 163 ? 0.733 12.994 15.302 1.00 51.35 181 THR A O 1
ATOM 1121 N N . ALA A 1 164 ? -0.119 11.046 16.091 1.00 47.10 182 ALA A N 1
ATOM 1122 C CA . ALA A 1 164 ? 0.388 11.138 17.456 1.00 42.65 182 ALA A CA 1
ATOM 1123 C C . ALA A 1 164 ? 1.181 9.897 17.850 1.00 43.84 182 ALA A C 1
ATOM 1124 O O . ALA A 1 164 ? 0.798 8.779 17.555 1.00 46.58 182 ALA A O 1
ATOM 1126 N N . ASP A 1 165 ? 2.336 10.140 18.495 1.00 43.40 183 ASP A N 1
ATOM 1127 C CA . ASP A 1 165 ? 3.182 9.122 19.087 1.00 47.47 183 ASP A CA 1
ATOM 1128 C C . ASP A 1 165 ? 3.441 9.553 20.537 1.00 49.26 183 ASP A C 1
ATOM 1129 O O . ASP A 1 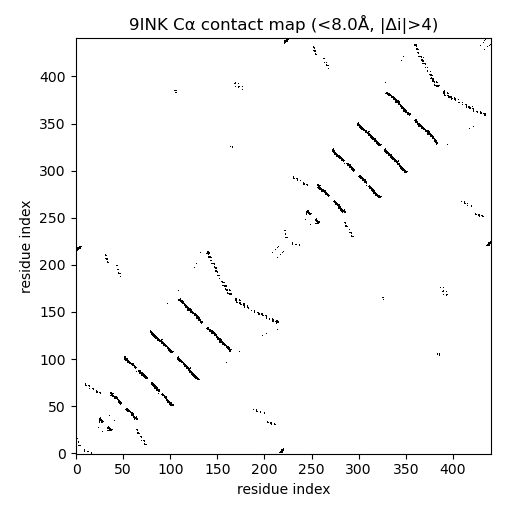165 ? 4.150 10.525 20.772 1.00 48.89 183 ASP A O 1
ATOM 1134 N N . ILE A 1 166 ? 2.783 8.837 21.474 1.00 55.54 184 ILE A N 1
ATOM 1135 C CA . ILE A 1 166 ? 2.728 9.226 22.879 1.00 57.35 184 ILE A CA 1
ATOM 1136 C C . ILE A 1 166 ? 3.181 8.057 23.749 1.00 55.11 184 ILE A C 1
ATOM 1137 O O . ILE A 1 166 ? 2.555 6.987 23.754 1.00 56.63 184 ILE A O 1
ATOM 1142 N N . LYS A 1 167 ? 4.268 8.311 24.506 1.00 54.78 185 LYS A N 1
ATOM 1143 C CA . LYS A 1 167 ? 4.896 7.365 25.427 1.00 58.02 185 LYS A CA 1
ATOM 1144 C C . LYS A 1 167 ? 4.520 7.743 26.862 1.00 52.62 185 LYS A C 1
ATOM 1145 O O . LYS A 1 167 ? 4.132 8.878 27.125 1.00 46.97 185 LYS A O 1
ATOM 1151 N N . GLY A 1 168 ? 4.676 6.791 27.799 1.00 48.85 186 GLY A N 1
ATOM 1152 C CA . GLY A 1 168 ? 4.584 7.011 29.238 1.00 45.75 186 GLY A CA 1
ATOM 1153 C C . GLY A 1 168 ? 3.439 6.257 29.919 1.00 45.24 186 GLY A C 1
ATOM 1154 O O . GLY A 1 168 ? 3.379 6.265 31.157 1.00 58.57 186 GLY A O 1
ATOM 1155 N N . PHE A 1 169 ? 2.572 5.623 29.128 1.00 41.97 187 PHE A N 1
ATOM 1156 C CA . PHE A 1 169 ? 1.425 4.885 29.623 1.00 42.35 187 PHE A CA 1
ATOM 1157 C C . PHE A 1 169 ? 1.788 3.419 29.795 1.00 44.69 187 PHE A C 1
ATOM 1158 O O . PHE A 1 169 ? 2.486 2.889 28.957 1.00 40.79 187 PHE A O 1
ATOM 1166 N N . PHE A 1 170 ? 1.263 2.812 30.875 1.00 46.24 188 PHE A N 1
ATOM 1167 C CA . PHE A 1 170 ? 1.651 1.512 31.407 1.00 44.07 188 PHE A CA 1
ATOM 1168 C C . PHE A 1 170 ? 3.164 1.312 31.284 1.00 43.67 188 PHE A C 1
ATOM 1169 O O . PHE A 1 170 ? 3.600 0.422 30.542 1.00 44.25 188 PHE A O 1
ATOM 1177 N N . PRO A 1 171 ? 4.034 2.158 31.946 1.00 41.94 189 PRO A N 1
ATOM 1178 C CA . PRO A 1 171 ? 5.492 1.979 31.856 1.00 40.57 189 PRO A CA 1
ATOM 1179 C C . PRO A 1 171 ? 6.049 0.618 32.301 1.00 44.53 189 PRO A C 1
ATOM 1180 O O . PRO A 1 171 ? 7.131 0.223 31.872 1.00 51.15 189 PRO A O 1
ATOM 1184 N N . GLN A 1 172 ? 5.252 -0.115 33.103 1.00 40.43 190 GLN A N 1
ATOM 1185 C CA . GLN A 1 172 ? 5.642 -1.314 33.811 1.00 40.69 190 GLN A CA 1
ATOM 1186 C C . GLN A 1 172 ? 5.576 -2.553 32.916 1.00 41.65 190 GLN A C 1
ATOM 1187 O O . GLN A 1 172 ? 6.142 -3.568 33.311 1.00 53.80 190 GLN A O 1
ATOM 1193 N N . PHE A 1 173 ? 4.997 -2.455 31.718 1.00 40.22 191 PHE A N 1
ATOM 1194 C CA . PHE A 1 173 ? 5.049 -3.537 30.738 1.00 42.22 191 PHE A CA 1
ATO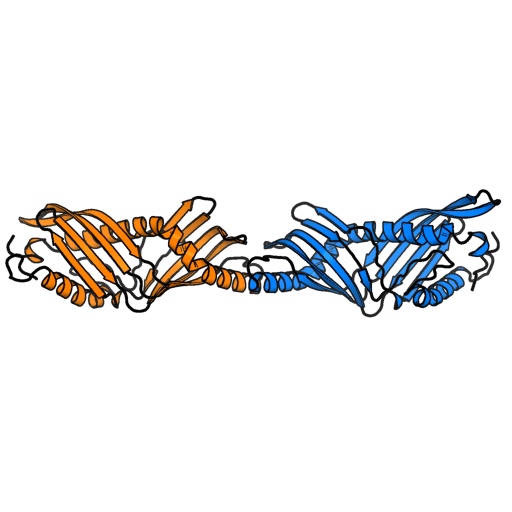M 1195 C C . PHE A 1 173 ? 5.166 -2.960 29.310 1.00 46.04 191 PHE A C 1
ATOM 1196 O O . PHE A 1 173 ? 4.199 -2.361 28.822 1.00 44.43 191 PHE A O 1
ATOM 1204 N N . PRO A 1 174 ? 6.316 -3.132 28.606 1.00 48.93 192 PRO A N 1
ATOM 1205 C CA . PRO A 1 174 ? 6.512 -2.528 27.285 1.00 49.73 192 PRO A CA 1
ATOM 1206 C C . PRO A 1 174 ? 5.499 -2.764 26.151 1.00 47.25 192 PRO A C 1
ATOM 1207 O O . PRO A 1 174 ? 5.166 -1.764 25.500 1.00 41.85 192 PRO A O 1
ATOM 1211 N N . PRO A 1 175 ? 4.953 -3.991 25.870 1.00 44.32 193 PRO A N 1
ATOM 1212 C CA . PRO A 1 175 ? 3.884 -4.165 24.872 1.00 43.61 193 PRO A CA 1
ATOM 1213 C C . PRO A 1 175 ? 2.589 -3.393 25.134 1.00 44.11 193 PRO A C 1
ATOM 1214 O O . PRO A 1 175 ? 1.924 -2.984 24.181 1.00 46.45 193 PRO A O 1
ATOM 1218 N N . LEU A 1 176 ? 2.263 -3.218 26.430 1.00 42.44 194 LEU A N 1
ATOM 1219 C CA . LEU A 1 176 ? 1.117 -2.457 26.891 1.00 38.48 194 LEU A CA 1
ATOM 1220 C C . LEU A 1 176 ? 1.352 -0.959 26.649 1.00 38.66 194 LEU A C 1
ATOM 1221 O O . LEU A 1 176 ? 0.419 -0.269 26.232 1.00 39.95 194 LEU A O 1
ATOM 1226 N N . GLU A 1 177 ? 2.601 -0.489 26.861 1.00 36.44 195 GLU A N 1
ATOM 1227 C CA . GLU A 1 177 ? 3.039 0.850 26.515 1.00 36.75 195 GLU A CA 1
ATOM 1228 C C . GLU A 1 177 ? 2.877 1.103 25.008 1.00 37.88 195 GLU A C 1
ATOM 1229 O O . GLU A 1 177 ? 2.294 2.123 24.631 1.00 39.66 195 GLU A O 1
ATOM 1235 N N . ALA A 1 178 ? 3.394 0.169 24.183 1.00 38.41 196 ALA A N 1
ATOM 1236 C CA . ALA A 1 178 ? 3.356 0.211 22.728 1.00 38.09 196 ALA A CA 1
ATOM 1237 C C . ALA A 1 178 ? 1.919 0.269 22.173 1.00 37.07 196 ALA A C 1
ATOM 1238 O O . ALA A 1 178 ? 1.653 1.041 21.236 1.00 37.68 196 ALA A O 1
ATOM 1240 N N . ALA A 1 179 ? 1.010 -0.524 22.771 1.00 37.05 197 ALA A N 1
ATOM 1241 C CA . ALA A 1 179 ? -0.405 -0.556 22.421 1.00 40.08 197 ALA A CA 1
ATOM 1242 C C . ALA A 1 179 ? -1.139 0.706 22.905 1.00 40.15 197 ALA A C 1
ATOM 1243 O O . ALA A 1 179 ? -2.060 1.164 22.232 1.00 41.16 197 ALA A O 1
ATOM 1245 N N . ALA A 1 180 ? -0.732 1.267 24.060 1.00 40.13 198 ALA A N 1
ATOM 1246 C CA . ALA A 1 180 ? -1.248 2.537 24.554 1.00 42.41 198 ALA A CA 1
ATOM 1247 C C . ALA A 1 180 ? -0.811 3.722 23.678 1.00 42.19 198 ALA A C 1
ATOM 1248 O O . ALA A 1 180 ? -1.573 4.686 23.571 1.00 42.72 198 ALA A O 1
ATOM 1250 N N . SER A 1 181 ? 0.384 3.639 23.065 1.00 40.85 199 SER A N 1
ATOM 1251 C CA . SER A 1 181 ? 0.840 4.592 22.060 1.00 46.38 199 SER A CA 1
ATOM 1252 C C . SER A 1 181 ? -0.071 4.560 20.821 1.00 48.18 199 SER A C 1
ATOM 1253 O O . SER A 1 181 ? -0.451 5.632 20.327 1.00 44.20 199 SER A O 1
ATOM 1256 N N . ALA A 1 182 ? -0.414 3.322 20.368 1.00 42.29 200 ALA A N 1
ATOM 1257 C CA . ALA A 1 182 ? -1.271 3.046 19.233 1.00 40.75 200 ALA A CA 1
ATOM 1258 C C . ALA A 1 182 ? -2.686 3.581 19.457 1.00 43.08 200 ALA A C 1
ATOM 1259 O O . ALA A 1 182 ? -3.240 4.206 18.534 1.00 38.77 200 ALA A O 1
ATOM 1261 N N . PHE A 1 183 ? -3.236 3.328 20.670 1.00 45.42 201 PHE A N 1
ATOM 1262 C CA . PHE A 1 183 ? -4.565 3.758 21.095 1.00 44.71 201 PHE A CA 1
ATOM 1263 C C . PHE A 1 183 ? -4.664 5.283 21.038 1.00 42.96 201 PHE A C 1
ATOM 1264 O O .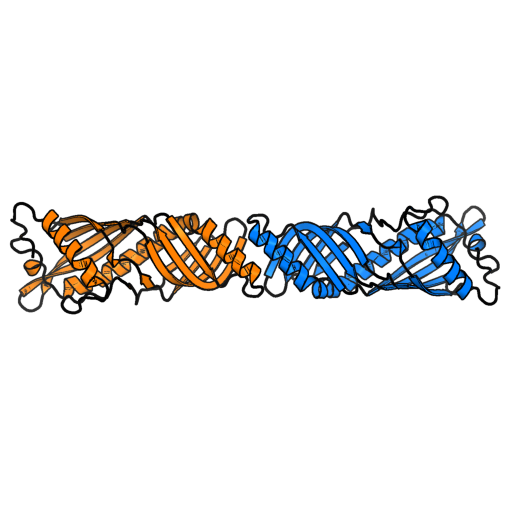 PHE A 1 183 ? -5.667 5.793 20.529 1.00 42.86 201 PHE A O 1
ATOM 1272 N N . ALA A 1 184 ? -3.599 5.964 21.512 1.00 44.93 202 ALA A N 1
ATOM 1273 C CA . ALA A 1 184 ? -3.484 7.405 21.554 1.00 47.07 202 ALA A CA 1
ATOM 1274 C C . ALA A 1 184 ? -3.597 8.018 20.157 1.00 47.45 202 ALA A C 1
ATOM 1275 O O . ALA A 1 184 ? -4.261 9.043 20.022 1.00 44.58 202 ALA A O 1
ATOM 1277 N N . SER A 1 185 ? -3.007 7.345 19.139 1.00 49.37 203 SER A N 1
ATOM 1278 C CA . SER A 1 185 ? -3.025 7.754 17.744 1.00 52.62 203 SER A CA 1
ATOM 1279 C C . SER A 1 185 ? -4.428 7.695 17.143 1.00 53.15 203 SER A C 1
ATOM 1280 O O . SER A 1 185 ? -4.824 8.625 16.433 1.00 57.83 203 SER A O 1
ATOM 1283 N N . VAL A 1 186 ? -5.168 6.613 17.455 1.00 53.15 204 VAL A N 1
ATOM 1284 C CA . VAL A 1 186 ? -6.541 6.356 17.002 1.00 49.97 204 VAL A CA 1
ATOM 1285 C C . VAL A 1 186 ? -7.508 7.387 17.592 1.00 44.13 204 VAL A C 1
ATOM 1286 O O . VAL A 1 186 ? -8.412 7.842 16.889 1.00 46.65 204 VAL A O 1
ATOM 1290 N N . VAL A 1 187 ? -7.306 7.749 18.882 1.00 46.16 205 VAL A N 1
ATOM 1291 C CA . VAL A 1 187 ? -8.190 8.659 19.614 1.00 48.45 205 VAL A CA 1
ATOM 1292 C C . VAL A 1 187 ? -7.769 10.125 19.422 1.00 43.76 205 VAL A C 1
ATOM 1293 O O . VAL A 1 187 ? -8.562 11.020 19.713 1.00 39.12 205 VAL A O 1
ATOM 1297 N N . ALA A 1 188 ? -6.552 10.364 18.898 1.00 42.64 206 ALA A N 1
ATOM 1298 C CA . ALA A 1 188 ? -5.964 11.685 18.690 1.00 43.04 206 ALA A CA 1
ATOM 1299 C C . ALA A 1 188 ? -6.905 12.692 18.025 1.00 40.02 206 ALA A C 1
ATOM 1300 O O . ALA A 1 188 ? -7.013 13.776 18.587 1.00 42.41 206 ALA A O 1
ATOM 1302 N N . PRO A 1 189 ? -7.644 12.414 16.905 1.00 45.04 207 PRO A N 1
ATOM 1303 C CA . PRO A 1 189 ? -8.598 13.392 16.370 1.00 51.64 207 PRO A CA 1
ATOM 1304 C C . PRO A 1 189 ? -9.583 13.941 17.398 1.00 50.20 207 PRO A C 1
ATOM 1305 O O . PRO A 1 189 ? -9.685 15.168 17.524 1.00 55.32 207 PRO A O 1
ATOM 1309 N N . ASP A 1 190 ? -10.166 13.034 18.199 1.00 52.36 208 ASP A N 1
ATOM 1310 C CA . ASP A 1 190 ? -11.199 13.319 19.190 1.00 60.67 208 ASP A CA 1
ATOM 1311 C C . ASP A 1 190 ? -10.629 14.094 20.376 1.00 52.89 208 ASP A C 1
ATOM 1312 O O . ASP A 1 190 ? -11.255 15.046 20.823 1.00 47.84 208 ASP A O 1
ATOM 1317 N N . VAL A 1 191 ? -9.456 13.659 20.857 1.00 54.24 209 VAL A N 1
ATOM 1318 C CA . VAL A 1 191 ? -8.719 14.224 21.987 1.00 51.51 209 VAL A CA 1
ATOM 1319 C C . VAL A 1 191 ? -8.368 15.681 21.675 1.00 55.29 209 VAL A C 1
ATOM 1320 O O . VAL A 1 191 ? -8.645 16.545 22.512 1.00 62.36 209 VAL A O 1
ATOM 1324 N N . VAL A 1 192 ? -7.816 15.927 20.472 1.00 53.87 210 VAL A N 1
ATOM 1325 C CA . VAL A 1 192 ? -7.378 17.250 20.006 1.00 47.04 210 VAL A CA 1
ATOM 1326 C C . VAL A 1 192 ? -8.600 18.182 19.879 1.00 47.55 210 VAL A C 1
ATOM 1327 O O . VAL A 1 192 ? -8.546 19.332 20.347 1.00 40.50 210 VAL A O 1
ATOM 1331 N N . GLN A 1 193 ? -9.695 17.634 19.324 1.00 49.79 211 GLN A N 1
ATOM 1332 C CA . GLN A 1 193 ? -10.970 18.307 19.142 1.00 57.72 211 GLN A CA 1
ATOM 1333 C C . GLN A 1 193 ? -11.561 18.765 20.473 1.00 52.03 211 GLN A C 1
ATOM 1334 O O . GLN A 1 193 ? -12.133 19.844 20.523 1.00 55.97 211 GLN A O 1
ATOM 1340 N N . SER A 1 194 ? -11.426 17.946 21.529 1.00 49.67 212 SER A N 1
ATOM 1341 C CA . SER A 1 194 ? -11.922 18.310 22.856 1.00 48.57 212 SER A CA 1
ATOM 1342 C C . SER A 1 194 ? -10.930 19.182 23.633 1.00 44.87 212 SER A C 1
ATOM 1343 O O . SER A 1 194 ? -11.322 19.835 24.589 1.00 45.96 212 SER A O 1
ATOM 1346 N N . LEU A 1 195 ? -9.666 19.222 23.190 1.00 50.25 213 LEU A N 1
ATOM 1347 C CA . LEU A 1 195 ? -8.617 20.073 23.756 1.00 54.19 213 LEU A CA 1
ATOM 1348 C C . LEU A 1 195 ? -8.635 21.481 23.165 1.00 52.31 213 LEU A C 1
ATOM 1349 O O . LEU A 1 195 ? -7.995 22.375 23.732 1.00 56.49 213 LEU A O 1
ATOM 1354 N N . LYS A 1 196 ? -9.371 21.657 22.048 1.00 46.11 214 LYS A N 1
ATOM 1355 C CA . LYS A 1 196 ? -9.450 22.873 21.257 1.00 44.19 214 LYS A CA 1
ATOM 1356 C C . LYS A 1 196 ? -9.676 24.105 22.145 1.00 42.15 214 LYS A C 1
ATOM 1357 O O . LYS A 1 196 ? -8.829 25.002 22.048 1.00 46.71 214 LYS A O 1
ATOM 1363 N N . PRO A 1 197 ? -10.693 24.220 23.043 1.00 41.85 215 PRO A N 1
ATOM 1364 C CA . PRO A 1 197 ? -10.843 25.413 23.896 1.00 40.67 215 PRO A CA 1
ATOM 1365 C C . PRO A 1 197 ? -9.693 25.750 24.853 1.00 44.56 215 PRO A C 1
ATOM 1366 O O . PRO A 1 197 ? -9.453 26.923 25.100 1.00 54.87 215 PRO A O 1
ATOM 1370 N N . THR A 1 198 ? -9.007 24.717 25.363 1.00 42.18 216 THR A N 1
ATOM 1371 C CA . THR A 1 198 ? -7.803 24.839 26.183 1.00 39.33 216 THR A CA 1
ATOM 1372 C C . THR A 1 198 ? -6.668 25.424 25.349 1.00 36.83 216 THR A C 1
ATOM 1373 O O . THR A 1 198 ? -5.999 26.345 25.809 1.00 41.70 216 THR A O 1
ATOM 1377 N N . LEU A 1 199 ? -6.492 24.877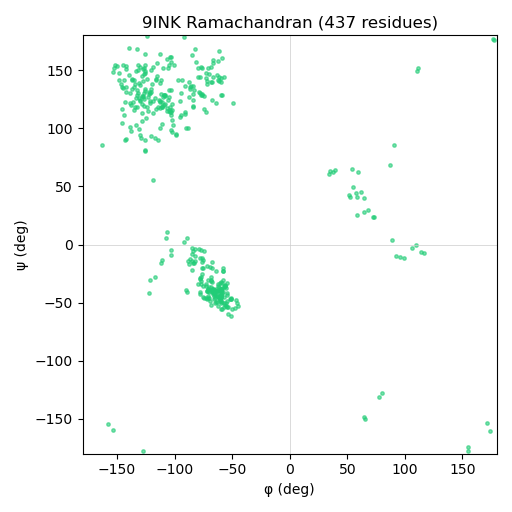 24.140 1.00 36.25 217 LEU A N 1
ATOM 1378 C CA . LEU A 1 199 ? -5.440 25.259 23.199 1.00 37.93 217 LEU A CA 1
ATOM 1379 C C . LEU A 1 199 ? -5.653 26.690 22.694 1.00 38.45 217 LEU A C 1
ATOM 1380 O O . LEU A 1 199 ? -4.662 27.418 22.544 1.00 32.79 217 LEU A O 1
ATOM 1385 N N . ASP A 1 200 ? -6.938 27.047 22.465 1.00 43.59 218 ASP A N 1
ATOM 1386 C CA . ASP A 1 200 ? -7.396 28.373 22.088 1.00 45.93 218 ASP A CA 1
ATOM 1387 C C . ASP A 1 200 ? -6.954 29.437 23.095 1.00 44.82 218 ASP A C 1
ATOM 1388 O O . ASP A 1 200 ? -6.342 30.428 22.683 1.00 42.37 218 ASP A O 1
ATOM 1393 N N . LYS A 1 201 ? -7.238 29.204 24.398 1.00 46.96 219 LYS A N 1
ATOM 1394 C CA . LYS A 1 201 ? -6.909 30.142 25.473 1.00 54.48 219 LYS A CA 1
ATOM 1395 C C . LYS A 1 201 ? -5.396 30.255 25.649 1.00 46.78 219 LYS A C 1
ATOM 1396 O O . LYS A 1 201 ? -4.901 31.347 25.878 1.00 49.93 219 LYS A O 1
ATOM 1402 N N . TRP A 1 202 ? -4.686 29.125 25.520 1.00 43.85 220 TRP A N 1
ATOM 1403 C CA . TRP A 1 202 ? -3.230 29.007 25.588 1.00 41.93 220 TRP A CA 1
ATOM 1404 C C . TRP A 1 202 ? -2.562 29.792 24.479 1.00 41.22 220 TRP A C 1
ATOM 1405 O O . TRP A 1 202 ? -1.677 30.579 24.780 1.00 49.98 220 TRP A O 1
ATOM 1416 N N . LEU A 1 203 ? -2.974 29.556 23.214 1.00 44.17 221 LEU A N 1
ATOM 1417 C CA . LEU A 1 203 ? -2.429 30.250 22.051 1.00 42.43 221 LEU A CA 1
ATOM 1418 C C . LEU A 1 203 ? -2.647 31.757 22.165 1.00 43.03 221 LEU A C 1
ATOM 1419 O O . LEU A 1 203 ? -1.684 32.500 21.914 1.00 43.50 221 LEU A O 1
ATOM 1424 N N . GLY A 1 204 ? -3.873 32.160 22.564 1.00 40.40 222 GLY A N 1
ATOM 1425 C CA . GLY A 1 204 ? -4.261 33.520 22.889 1.00 40.90 222 GLY A CA 1
ATOM 1426 C C . GLY A 1 204 ? -3.226 34.224 23.772 1.00 40.75 222 GLY A C 1
ATOM 1427 O O . GLY A 1 204 ? -2.743 35.281 23.393 1.00 49.49 222 GLY A O 1
ATOM 1428 N N . GLY A 1 205 ? -2.862 33.590 24.881 1.00 38.10 223 GLY A N 1
ATOM 1429 C CA . GLY A 1 205 ? -1.904 34.079 25.865 1.00 44.20 223 GLY A CA 1
ATOM 1430 C C . GLY A 1 205 ? -0.506 34.308 25.296 1.00 45.75 223 GLY A C 1
ATOM 1431 O O . GLY A 1 205 ? 0.087 35.357 25.552 1.00 48.14 223 GLY A O 1
ATOM 1432 N N . VAL A 1 206 ? -0.041 33.324 24.502 1.00 45.62 224 VAL A N 1
ATOM 1433 C CA . VAL A 1 206 ? 1.230 33.324 23.778 1.00 46.43 224 VAL A CA 1
ATOM 1434 C C . VAL A 1 206 ? 1.234 34.454 22.750 1.00 42.30 224 VAL A C 1
ATOM 1435 O O . VAL A 1 206 ? 2.177 35.231 22.729 1.00 39.87 224 VAL A O 1
ATOM 1439 N N . ALA A 1 207 ? 0.167 34.536 21.945 1.00 42.19 225 ALA A N 1
ATOM 1440 C CA . ALA A 1 207 ? -0.052 35.564 20.929 1.00 39.70 225 ALA A CA 1
ATOM 1441 C C . ALA A 1 207 ? -0.051 36.966 21.539 1.00 39.04 225 ALA A C 1
ATOM 1442 O O . ALA A 1 207 ? 0.551 37.871 20.962 1.00 31.71 225 ALA A O 1
ATOM 1444 N N . LEU A 1 208 ? -0.688 37.117 22.721 1.00 43.55 226 LEU A N 1
ATOM 1445 C CA . LEU A 1 208 ? -0.703 38.351 23.501 1.00 45.37 226 LEU A CA 1
ATOM 1446 C C . LEU A 1 208 ? 0.733 38.743 23.870 1.00 42.75 226 LEU A C 1
ATOM 1447 O O . LEU A 1 208 ? 1.161 39.818 23.495 1.00 42.79 226 LEU A O 1
ATOM 1452 N N . GLN A 1 209 ? 1.466 37.835 24.521 1.00 45.69 227 GLN A N 1
ATOM 1453 C CA . GLN A 1 209 ? 2.767 38.070 25.136 1.00 50.91 227 GLN A CA 1
ATOM 1454 C C . GLN A 1 209 ? 3.809 38.361 24.054 1.00 49.42 227 GLN A C 1
ATOM 1455 O O . GLN A 1 209 ? 4.602 39.273 24.219 1.00 54.16 227 GLN A O 1
ATOM 1461 N N . ARG A 1 210 ? 3.761 37.632 22.937 1.00 44.29 228 ARG A N 1
ATOM 1462 C CA . ARG A 1 210 ? 4.784 37.705 21.908 1.00 45.31 228 ARG A CA 1
ATOM 1463 C C . ARG A 1 210 ? 4.578 38.930 21.021 1.00 48.52 228 ARG A C 1
ATOM 1464 O O . ARG A 1 210 ? 5.582 39.508 20.584 1.00 54.01 228 ARG A O 1
ATOM 1472 N N . ALA A 1 211 ? 3.323 39.342 20.776 1.00 51.11 229 ALA A N 1
ATOM 1473 C CA . ALA A 1 211 ? 3.032 40.590 20.078 1.00 53.77 229 ALA A CA 1
ATOM 1474 C C . ALA A 1 211 ? 3.348 41.813 20.950 1.00 52.65 229 ALA A C 1
ATOM 1475 O O . ALA A 1 211 ? 3.892 42.773 20.442 1.00 59.69 229 ALA A O 1
ATOM 1477 N N . GLN A 1 212 ? 3.043 41.768 22.237 1.00 57.59 230 GLN A N 1
ATOM 1478 C CA . GLN A 1 212 ? 3.341 42.828 23.195 1.00 66.66 230 GLN A CA 1
ATOM 1479 C C . GLN A 1 212 ? 4.829 43.164 23.234 1.00 64.65 230 GLN A C 1
ATOM 1480 O O . GLN A 1 212 ? 5.156 44.327 23.398 1.00 72.21 230 GLN A O 1
ATOM 1486 N N . ALA A 1 213 ? 5.681 42.146 23.055 1.00 61.86 231 ALA A N 1
ATOM 1487 C CA . ALA A 1 213 ? 7.134 42.259 22.941 1.00 56.79 231 ALA A CA 1
ATOM 1488 C C . ALA A 1 213 ? 7.530 43.067 21.705 1.00 51.02 231 ALA A C 1
ATOM 1489 O O . ALA A 1 213 ? 8.460 43.851 21.789 1.00 54.30 231 ALA A O 1
ATOM 1491 N N . VAL A 1 214 ? 6.821 42.862 20.585 1.00 46.72 232 VAL A N 1
ATOM 1492 C CA . VAL A 1 214 ? 6.986 43.605 19.333 1.00 47.24 232 VAL A CA 1
ATOM 1493 C C . VAL A 1 214 ? 6.460 45.036 19.499 1.00 43.70 232 VAL A C 1
ATOM 1494 O O . VAL A 1 214 ? 7.154 45.979 19.109 1.00 44.31 232 VAL A O 1
ATOM 1498 N N . PHE A 1 215 ? 5.267 45.173 20.095 1.00 43.38 233 PHE A N 1
ATOM 1499 C CA . PHE A 1 215 ? 4.572 46.437 20.216 1.00 45.91 233 PHE A CA 1
ATOM 1500 C C . PHE A 1 215 ? 5.185 47.331 21.304 1.00 47.40 233 PHE A C 1
ATOM 1501 O O . PHE A 1 215 ? 4.957 48.542 21.257 1.00 50.34 233 PHE A O 1
ATOM 1509 N N . SER A 1 216 ? 5.952 46.739 22.249 1.00 48.51 234 SER A N 1
ATOM 1510 C CA . SER A 1 216 ? 6.787 47.478 23.196 1.00 48.61 234 SER A CA 1
ATOM 1511 C C . SER A 1 216 ? 7.981 48.133 22.521 1.00 50.83 234 SER A C 1
ATOM 1512 O O . SER A 1 216 ? 8.354 49.233 22.937 1.00 53.82 234 SER A O 1
ATOM 1515 N N . SER A 1 217 ? 8.563 47.466 21.520 1.00 54.25 235 SER A N 1
ATOM 1516 C CA . SER A 1 217 ? 9.854 47.829 20.960 1.00 62.46 235 SER A CA 1
ATOM 1517 C C . SER A 1 217 ? 9.730 48.819 19.796 1.00 64.11 235 SER A C 1
ATOM 1518 O O . SER A 1 217 ? 10.535 49.740 19.702 1.00 61.05 235 SER A O 1
ATOM 1521 N N . VAL A 1 218 ? 8.702 48.628 18.945 1.00 63.56 236 VAL A N 1
ATOM 1522 C CA . VAL A 1 218 ? 8.442 49.445 17.771 1.00 69.12 236 VAL A CA 1
ATOM 1523 C C . VAL A 1 218 ? 7.188 50.283 18.032 1.00 69.98 236 VAL A C 1
ATOM 1524 O O . VAL A 1 218 ? 6.134 49.735 18.379 1.00 70.98 236 VAL A O 1
ATOM 1528 N N . SER A 1 219 ? 7.315 51.607 17.813 1.00 71.25 237 SER A N 1
ATOM 1529 C CA . SER A 1 219 ? 6.236 52.562 18.040 1.00 72.12 237 SER A CA 1
ATOM 1530 C C . SER A 1 219 ? 5.122 52.428 16.989 1.00 66.52 237 SER A C 1
ATOM 1531 O O . SER A 1 219 ? 5.426 52.009 15.849 1.00 68.45 237 SER A O 1
ATOM 1534 N N . TYR A 1 220 ? 3.893 52.797 17.405 1.00 71.21 238 TYR A N 1
ATOM 1535 C CA . TYR A 1 220 ? 2.692 52.681 16.589 1.00 72.37 238 TYR A CA 1
ATOM 1536 C C . TYR A 1 220 ? 2.770 53.552 15.313 1.00 72.72 238 TYR A C 1
ATOM 1537 O O . TYR A 1 220 ? 2.251 53.167 14.246 1.00 64.00 238 TYR A O 1
ATOM 1546 N N . ASP A 1 221 ? 3.443 54.726 15.465 1.00 72.79 239 ASP A N 1
ATOM 1547 C CA . ASP A 1 221 ? 3.645 55.723 14.413 1.00 66.46 239 ASP A CA 1
ATOM 1548 C C . ASP A 1 221 ? 4.713 55.308 13.410 1.00 69.27 239 ASP A C 1
ATOM 1549 O O . ASP A 1 221 ? 4.676 55.782 12.269 1.00 77.83 239 ASP A O 1
ATOM 1554 N N . ALA A 1 222 ? 5.661 54.455 13.842 1.00 65.43 240 ALA A N 1
ATOM 1555 C CA . ALA A 1 222 ? 6.708 53.883 12.997 1.00 70.14 240 ALA 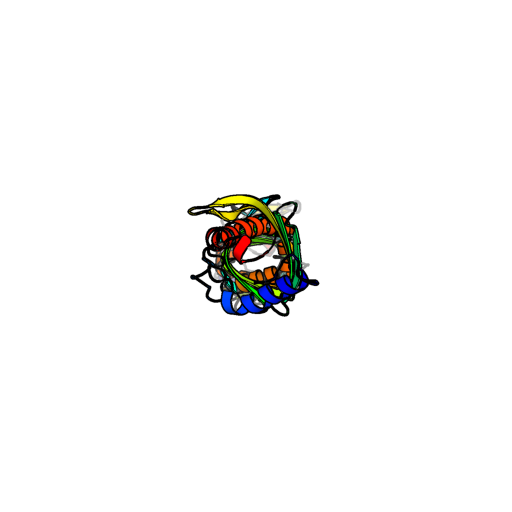A CA 1
ATOM 1556 C C . ALA A 1 222 ? 6.173 52.736 12.132 1.00 71.80 240 ALA A C 1
ATOM 1557 O O . ALA A 1 222 ? 6.563 52.642 10.968 1.00 81.14 240 ALA A O 1
ATOM 1559 N N . LEU A 1 223 ? 5.321 51.882 12.717 1.00 67.99 241 LEU A N 1
ATOM 1560 C CA . LEU A 1 223 ? 4.658 50.766 12.046 1.00 69.90 241 LEU A CA 1
ATOM 1561 C C . LEU A 1 223 ? 3.617 51.259 11.036 1.00 68.32 241 LEU A C 1
ATOM 1562 O O . LEU A 1 223 ? 3.615 50.776 9.897 1.00 67.25 241 LEU A O 1
ATOM 1567 N N . PHE A 1 224 ? 2.759 52.200 11.492 1.00 66.04 242 PHE A N 1
ATOM 1568 C CA . PHE A 1 224 ? 1.645 52.717 10.719 1.00 71.48 242 PHE A CA 1
ATOM 1569 C C . PHE A 1 224 ? 1.726 54.246 10.646 1.00 73.76 242 PHE A C 1
ATOM 1570 O O . PHE A 1 224 ? 1.061 54.928 11.439 1.00 73.58 242 PHE A O 1
ATOM 1578 N N . PRO A 1 225 ? 2.551 54.851 9.740 1.00 81.45 243 PRO A N 1
ATOM 1579 C CA . PRO A 1 225 ? 2.592 56.316 9.613 1.00 83.30 243 PRO A CA 1
ATOM 1580 C C . PRO A 1 225 ? 1.257 56.940 9.178 1.00 79.56 243 PRO A C 1
ATOM 1581 O O . PRO A 1 225 ? 0.512 56.317 8.420 1.00 74.13 243 PRO A O 1
ATOM 1585 N N . GLY A 1 226 ? 0.928 58.113 9.752 1.00 76.13 244 GLY A N 1
ATOM 1586 C CA . GLY A 1 226 ? -0.152 58.972 9.283 1.00 74.99 244 GLY A CA 1
ATOM 1587 C C . GLY A 1 226 ? -1.475 58.649 9.968 1.00 69.06 244 GLY A C 1
ATOM 1588 O O . GLY A 1 226 ? -2.258 57.906 9.429 1.00 64.35 244 GLY A O 1
ATOM 1589 N N . ARG A 1 227 ? -1.750 59.226 11.148 1.00 72.01 245 ARG A N 1
ATOM 1590 C CA . ARG A 1 227 ? -2.959 58.911 11.912 1.00 69.63 245 ARG A CA 1
ATOM 1591 C C . ARG A 1 227 ? -3.197 60.001 12.974 1.00 63.56 245 ARG A C 1
ATOM 1592 O O . ARG A 1 227 ? -4.280 60.596 12.911 1.00 56.09 245 ARG A O 1
ATOM 1600 N N . THR B 1 8 ? -8.875 -55.505 43.311 1.00 92.15 26 THR B N 1
ATOM 1601 C CA . THR B 1 8 ? -8.986 -55.612 44.801 1.00 93.35 26 THR B CA 1
ATOM 1602 C C . THR B 1 8 ? -7.653 -56.139 45.401 1.00 91.95 26 THR B C 1
ATOM 1603 O O . THR B 1 8 ? -7.249 -57.294 45.211 1.00 96.76 26 THR B O 1
ATOM 1607 N N . CYS B 1 9 ? -6.959 -55.254 46.135 1.00 85.40 27 CYS B N 1
ATOM 1608 C CA . CYS B 1 9 ? -5.770 -55.521 46.944 1.00 87.26 27 CYS B CA 1
ATOM 1609 C C . CYS B 1 9 ? -6.133 -56.063 48.342 1.00 91.99 27 CYS B C 1
ATOM 1610 O O . CYS B 1 9 ? -6.996 -55.475 48.998 1.00 93.54 27 CYS B O 1
ATOM 1613 N N . ASN B 1 10 ? -5.474 -57.141 48.821 1.00 92.45 28 ASN B N 1
ATOM 1614 C CA . ASN B 1 10 ? -5.719 -57.707 50.158 1.00 97.34 28 ASN B CA 1
ATOM 1615 C C . ASN B 1 10 ? -4.914 -56.961 51.242 1.00 99.22 28 ASN B C 1
ATOM 1616 O O . ASN B 1 10 ? -3.701 -56.847 51.095 1.00 93.19 28 ASN B O 1
ATOM 1621 N N . ALA B 1 11 ? -5.556 -56.511 52.345 1.00 94.66 29 ALA B N 1
ATOM 1622 C CA . ALA B 1 11 ? -4.874 -55.788 53.420 1.00 94.59 29 ALA B CA 1
ATOM 1623 C C . ALA B 1 11 ? -3.752 -56.608 54.081 1.00 101.08 29 ALA B C 1
ATOM 1624 O O . ALA B 1 11 ? -2.697 -56.041 54.369 1.00 92.51 29 ALA B O 1
ATOM 1626 N N . SER B 1 12 ? -3.970 -57.928 54.267 1.00 109.65 30 SER B N 1
ATOM 1627 C CA . SER B 1 12 ? -2.993 -58.864 54.831 1.00 106.88 30 SER B CA 1
ATOM 1628 C C . SER B 1 12 ? -1.959 -59.374 53.808 1.00 111.57 30 SER B C 1
ATOM 1629 O O . SER B 1 12 ? -1.060 -60.112 54.212 1.00 100.76 30 SER B O 1
ATOM 1632 N N . SER B 1 13 ? -2.054 -59.015 52.502 1.00 124.68 31 SER B N 1
ATOM 1633 C CA . SER B 1 13 ? -1.060 -59.393 51.489 1.00 118.75 31 SER B CA 1
ATOM 1634 C C . SER B 1 13 ? 0.253 -58.629 51.717 1.00 117.74 31 SER B C 1
ATOM 1635 O O . SER B 1 13 ? 0.204 -57.444 52.124 1.00 87.63 31 SER B O 1
ATOM 1638 N N . PRO B 1 14 ? 1.431 -59.273 51.410 1.00 121.37 32 PRO B N 1
ATOM 1639 C CA . PRO B 1 14 ? 2.756 -58.791 51.831 1.00 115.80 32 PRO B CA 1
ATOM 1640 C C . PRO B 1 14 ? 2.993 -57.325 51.472 1.00 112.39 32 PRO B C 1
ATOM 1641 O O . PRO B 1 14 ? 3.424 -56.533 52.327 1.00 99.78 32 PRO B O 1
ATOM 1645 N N . ASP B 1 15 ? 2.655 -57.000 50.205 1.00 106.89 33 ASP B N 1
ATOM 1646 C CA . ASP B 1 15 ? 2.525 -55.633 49.761 1.00 104.68 33 ASP B CA 1
ATOM 1647 C C . ASP B 1 15 ? 1.088 -55.382 49.298 1.00 100.40 33 ASP B C 1
ATOM 1648 O O . ASP B 1 15 ? 0.552 -56.112 48.463 1.00 94.49 33 ASP B O 1
ATOM 1653 N N . PHE B 1 16 ? 0.496 -54.361 49.936 1.00 94.18 34 PHE B N 1
ATOM 1654 C CA . PHE B 1 16 ? -0.846 -53.842 49.730 1.00 81.88 34 PHE B CA 1
ATOM 1655 C C . PHE B 1 16 ? -0.757 -52.364 49.368 1.00 73.48 34 PHE B C 1
ATOM 1656 O O . PHE B 1 16 ? -1.528 -51.942 48.531 1.00 77.92 34 PHE B O 1
ATOM 1664 N N . GLN B 1 17 ? 0.121 -51.583 50.032 1.00 75.29 35 GLN B N 1
ATOM 1665 C CA . GLN B 1 17 ? 0.300 -50.160 49.745 1.00 74.82 35 GLN B CA 1
ATOM 1666 C C . GLN B 1 17 ? 0.717 -49.914 48.282 1.00 76.30 35 GLN B C 1
ATOM 1667 O O . GLN B 1 17 ? 0.259 -48.953 47.652 1.00 68.82 35 GLN B O 1
ATOM 1673 N N . LEU B 1 18 ? 1.568 -50.793 47.737 1.00 78.19 36 LEU B N 1
ATOM 1674 C CA . LEU B 1 18 ? 1.990 -50.698 46.343 1.00 74.00 36 LEU B CA 1
ATOM 1675 C C . LEU B 1 18 ? 0.887 -51.212 45.413 1.00 70.29 36 LEU B C 1
ATOM 1676 O O . LEU B 1 18 ? 0.767 -50.698 44.300 1.00 71.81 36 LEU B O 1
ATOM 1681 N N . CYS B 1 19 ? 0.121 -52.225 45.850 1.00 69.02 37 CYS B N 1
ATOM 1682 C CA . CYS B 1 19 ? -1.050 -52.705 45.106 1.00 72.24 37 CYS B CA 1
ATOM 1683 C C . CYS B 1 19 ? -2.120 -51.621 44.889 1.00 69.08 37 CYS B C 1
ATOM 1684 O O . CYS B 1 19 ? -2.754 -51.617 43.830 1.00 76.08 37 CYS B O 1
ATOM 1687 N N . VAL B 1 20 ? -2.361 -50.760 45.892 1.00 62.50 38 VAL B N 1
ATOM 1688 C CA . VAL B 1 20 ? -3.348 -49.695 45.782 1.00 59.26 38 VAL B CA 1
ATOM 1689 C C . VAL B 1 20 ? -2.825 -48.611 44.837 1.00 53.82 38 VAL B C 1
ATOM 1690 O O . VAL B 1 20 ? -3.603 -48.072 44.054 1.00 52.04 38 VAL B O 1
ATOM 1694 N N . ARG B 1 21 ? -1.528 -48.296 44.936 1.00 51.22 39 ARG B N 1
ATOM 1695 C CA . ARG B 1 21 ? -0.887 -47.360 44.036 1.00 50.10 39 ARG B CA 1
ATOM 1696 C C . ARG B 1 21 ? -1.113 -47.794 42.586 1.00 47.37 39 ARG B C 1
ATOM 1697 O O . ARG B 1 21 ? -1.642 -47.031 41.793 1.00 44.42 39 ARG B O 1
ATOM 1705 N N . ALA B 1 22 ? -0.762 -49.037 42.288 1.00 47.98 40 ALA B N 1
ATOM 1706 C CA . ALA B 1 22 ? -0.917 -49.626 40.974 1.00 51.81 40 ALA B CA 1
ATOM 1707 C C . ALA B 1 22 ? -2.381 -49.694 40.501 1.00 49.72 40 ALA B C 1
ATOM 1708 O O . ALA B 1 22 ? -2.591 -49.531 39.301 1.00 49.80 40 ALA B O 1
ATOM 1710 N N . SER B 1 23 ? -3.345 -50.031 41.403 1.00 49.41 41 SER B N 1
ATOM 1711 C CA . SER B 1 23 ? -4.799 -50.101 41.151 1.00 49.98 41 SER B CA 1
ATOM 1712 C C . SER B 1 23 ? -5.333 -48.782 40.596 1.00 49.04 41 SER B C 1
ATOM 1713 O O . SER B 1 23 ? -6.084 -48.747 39.607 1.00 46.20 41 SER B O 1
ATOM 1716 N N . LEU B 1 24 ? -4.954 -47.720 41.322 1.00 48.12 42 LEU B N 1
ATOM 1717 C CA . LEU B 1 24 ? -5.347 -46.359 41.043 1.00 44.15 42 LEU B CA 1
ATOM 1718 C C . LEU B 1 24 ? -4.732 -45.903 39.731 1.00 42.69 42 LEU B C 1
ATOM 1719 O O . LEU B 1 24 ? -5.406 -45.229 38.981 1.00 46.75 42 LEU B O 1
ATOM 1724 N N . GLN B 1 25 ? -3.483 -46.260 39.476 1.00 43.87 43 GLN B N 1
ATOM 1725 C CA . GLN B 1 25 ? -2.781 -45.905 38.251 1.00 48.84 43 GLN B CA 1
ATOM 1726 C C . GLN B 1 25 ? -3.520 -46.455 37.023 1.00 56.69 43 GLN B C 1
ATOM 1727 O O . GLN B 1 25 ? -3.765 -45.665 36.097 1.00 60.48 43 GLN B O 1
ATOM 1733 N N . GLN B 1 26 ? -3.900 -47.761 37.058 1.00 58.83 44 GLN B N 1
ATOM 1734 C CA . GLN B 1 26 ? -4.713 -48.430 36.041 1.00 61.49 44 GLN B CA 1
ATOM 1735 C C . GLN B 1 26 ? -6.050 -47.704 35.792 1.00 59.63 44 GLN B C 1
ATOM 1736 O O . GLN B 1 26 ? -6.499 -47.610 34.647 1.00 66.38 44 GLN B O 1
ATOM 1742 N N . LEU B 1 27 ? -6.655 -47.167 36.860 1.00 56.17 45 LEU B N 1
ATOM 1743 C CA . LEU B 1 27 ? -7.988 -46.594 36.842 1.00 53.07 45 LEU B CA 1
ATOM 1744 C C . LEU B 1 27 ? -8.030 -45.202 36.221 1.00 53.73 45 LEU B C 1
ATOM 1745 O O . LEU B 1 27 ? -9.082 -44.858 35.697 1.00 60.34 45 LEU B O 1
ATOM 1750 N N . ILE B 1 28 ? -6.938 -44.420 36.285 1.00 53.52 46 ILE B N 1
ATOM 1751 C CA . ILE B 1 28 ? -6.907 -43.026 35.840 1.00 55.75 46 ILE B CA 1
ATOM 1752 C C . ILE B 1 28 ? -7.369 -42.913 34.381 1.00 56.77 46 ILE B C 1
ATOM 1753 O O . ILE B 1 28 ? -8.283 -42.141 34.142 1.00 56.44 46 ILE B O 1
ATOM 1758 N N . PRO B 1 29 ? -6.825 -43.642 33.363 1.00 65.97 47 PRO B N 1
ATOM 1759 C CA . PRO B 1 29 ? -7.368 -43.589 32.000 1.00 63.02 47 PRO B CA 1
ATOM 1760 C C . PRO B 1 29 ? -8.857 -43.888 31.813 1.00 61.05 47 PRO B C 1
ATOM 1761 O O . PRO B 1 29 ? -9.499 -43.320 30.928 1.00 62.41 47 PRO B O 1
ATOM 1765 N N . GLU B 1 30 ? -9.390 -44.782 32.651 1.00 56.60 48 GLU B N 1
ATOM 1766 C CA . GLU B 1 30 ? -10.790 -45.174 32.604 1.00 60.97 48 GLU B CA 1
ATOM 1767 C C . GLU B 1 30 ? -11.665 -44.085 33.252 1.00 60.75 48 GLU B C 1
ATOM 1768 O O . GLU B 1 30 ? -12.819 -43.890 32.877 1.00 67.94 48 GLU B O 1
ATOM 1774 N N . LEU B 1 31 ? -11.107 -43.356 34.231 1.00 59.33 49 LEU B N 1
ATOM 1775 C CA . LEU B 1 31 ? -11.790 -42.289 34.958 1.00 57.86 49 LEU B CA 1
ATOM 1776 C C . LEU B 1 31 ? -12.049 -41.066 34.090 1.00 54.50 49 LEU B C 1
ATOM 1777 O O . LEU B 1 31 ? -12.873 -40.241 34.466 1.00 52.30 49 LEU B O 1
ATOM 1782 N N . ALA B 1 32 ? -11.308 -40.941 32.982 1.00 54.79 50 ALA B N 1
ATOM 1783 C CA . ALA B 1 32 ? -11.308 -39.781 32.129 1.00 54.31 50 ALA B CA 1
ATOM 1784 C C . ALA B 1 32 ? -12.735 -39.384 31.728 1.00 59.19 50 ALA B C 1
ATOM 1785 O O . ALA B 1 32 ? -13.169 -38.287 32.072 1.00 64.78 50 ALA B O 1
ATOM 1787 N N . SER B 1 33 ? -13.466 -40.265 31.037 1.00 64.86 51 SER B N 1
ATOM 1788 C CA . SER B 1 33 ? -14.841 -39.991 30.631 1.00 69.13 51 SER B CA 1
ATOM 1789 C C . SER B 1 33 ? -15.805 -40.410 31.745 1.00 65.84 51 SER B C 1
ATOM 1790 O O . SER B 1 33 ? -16.970 -40.009 31.732 1.00 61.28 51 SER B O 1
ATOM 1793 N N . GLY B 1 34 ? -15.330 -41.230 32.696 1.00 66.37 52 GLY B N 1
ATOM 1794 C CA . GLY B 1 34 ? -16.057 -41.544 33.916 1.00 63.90 52 GLY B CA 1
ATOM 1795 C C . GLY B 1 34 ? -16.547 -42.997 33.928 1.00 65.39 52 GLY B C 1
ATOM 1796 O O . GLY B 1 34 ? -16.862 -43.559 32.880 1.00 63.60 52 GLY B O 1
ATOM 1797 N N . VAL B 1 35 ? -16.624 -43.550 35.150 1.00 63.46 53 VAL B N 1
ATOM 1798 C CA . VAL B 1 35 ? -16.950 -44.933 35.460 1.00 61.05 53 VAL B CA 1
ATOM 1799 C C . VAL B 1 35 ? -18.248 -44.879 36.257 1.00 59.32 53 VAL B C 1
ATOM 1800 O O . VAL B 1 35 ? -18.187 -44.777 37.475 1.00 69.19 53 VAL B O 1
ATOM 1804 N N . PRO B 1 36 ? -19.445 -44.964 35.632 1.00 61.02 54 PRO B N 1
ATOM 1805 C CA . PRO B 1 36 ? -20.709 -44.823 36.361 1.00 60.57 54 PRO B CA 1
ATOM 1806 C C . PRO B 1 36 ? -21.110 -46.049 37.187 1.00 60.74 54 PRO B C 1
ATOM 1807 O O . PRO B 1 36 ? -22.015 -45.932 38.012 1.00 64.68 54 PRO B O 1
ATOM 1811 N N . SER B 1 37 ? -20.430 -47.197 36.990 1.00 58.44 55 SER B N 1
ATOM 1812 C CA . SER B 1 37 ? -20.580 -48.384 37.824 1.00 56.49 55 SER B CA 1
ATOM 1813 C C . SER B 1 37 ? -20.037 -48.177 39.242 1.00 57.84 55 SER B C 1
ATOM 1814 O O . SER B 1 37 ? -20.581 -48.778 40.174 1.00 54.42 55 SER B O 1
ATOM 1817 N N . ILE B 1 38 ? -19.005 -47.318 39.415 1.00 62.26 56 ILE B N 1
ATOM 1818 C CA . ILE B 1 38 ? -18.452 -46.999 40.743 1.00 60.51 56 ILE B CA 1
ATOM 1819 C C . ILE B 1 38 ? -18.864 -45.582 41.187 1.00 61.94 56 ILE B C 1
ATOM 1820 O O . ILE B 1 38 ? -18.417 -45.140 42.238 1.00 64.60 56 ILE B O 1
ATOM 1825 N N . GLY B 1 39 ? -19.808 -44.930 40.479 1.00 61.67 57 GLY B N 1
ATOM 1826 C CA . GLY B 1 39 ? -20.366 -43.628 40.838 1.00 56.23 57 GLY B CA 1
ATOM 1827 C C . GLY B 1 39 ? -19.415 -42.443 40.626 1.00 52.13 57 GLY B C 1
ATOM 1828 O O . GLY B 1 39 ? -19.614 -41.389 41.247 1.00 50.07 57 GLY B O 1
ATOM 1829 N N . ALA B 1 40 ? -18.422 -42.616 39.728 1.00 48.59 58 ALA B N 1
ATOM 1830 C CA . ALA B 1 40 ? -17.326 -41.686 39.493 1.00 45.65 58 ALA B CA 1
ATOM 1831 C C . ALA B 1 40 ? -17.568 -40.908 38.196 1.00 43.59 58 ALA B C 1
ATOM 1832 O O . ALA B 1 40 ? -17.640 -41.484 37.118 1.00 41.21 58 ALA B O 1
ATOM 1834 N N . GLU B 1 41 ? -17.775 -39.591 38.351 1.00 51.99 59 GLU B N 1
ATOM 1835 C CA . GLU B 1 41 ? -17.804 -38.608 37.271 1.00 60.15 59 GLU B CA 1
ATOM 1836 C C . GLU B 1 41 ? -16.421 -38.557 36.573 1.00 60.13 59 GLU B C 1
ATOM 1837 O O . GLU B 1 41 ? -15.387 -38.971 37.130 1.00 50.66 59 GLU B O 1
ATOM 1843 N N . GLY B 1 42 ? -16.429 -38.062 35.319 1.00 54.71 60 GLY B N 1
ATOM 1844 C CA . GLY B 1 42 ? -15.238 -37.886 34.510 1.00 48.79 60 GLY B CA 1
ATOM 1845 C C . GLY B 1 42 ? -14.224 -36.946 35.157 1.00 45.06 60 GLY B C 1
ATOM 1846 O O . GLY B 1 42 ? -14.620 -35.948 35.770 1.00 41.78 60 GLY B O 1
ATOM 1847 N N . VAL B 1 43 ? -12.928 -37.278 34.975 1.00 45.99 61 VAL B N 1
ATOM 1848 C CA . VAL B 1 43 ? -11.806 -36.508 35.500 1.00 43.85 61 VAL B CA 1
ATOM 1849 C C . VAL B 1 43 ? -11.031 -35.827 34.382 1.00 43.64 61 VAL B C 1
ATOM 1850 O O . VAL B 1 43 ? -10.213 -34.953 34.704 1.00 53.44 61 VAL B O 1
ATOM 1854 N N . ASP B 1 44 ? -11.263 -36.214 33.106 1.00 42.33 62 ASP B N 1
ATOM 1855 C CA . ASP B 1 44 ? -10.621 -35.586 31.949 1.00 38.41 62 ASP B CA 1
ATOM 1856 C C . ASP B 1 44 ? -11.648 -35.538 30.828 1.00 33.48 62 ASP B C 1
ATOM 1857 O O . ASP B 1 44 ? -11.769 -36.518 30.113 1.00 39.20 62 ASP B O 1
ATOM 1862 N N . PRO B 1 45 ? -12.489 -34.491 30.660 1.00 30.23 63 PRO B N 1
ATOM 1863 C CA . PRO B 1 45 ? -12.475 -33.284 31.480 1.00 30.70 63 PRO B CA 1
ATOM 1864 C C . PRO B 1 45 ? -13.133 -33.416 32.857 1.00 30.77 63 PRO B C 1
ATOM 1865 O O . PRO B 1 45 ? -14.133 -34.098 33.024 1.00 33.05 63 PRO B O 1
ATOM 1869 N N . LEU B 1 46 ? -12.538 -32.717 33.817 1.00 32.17 64 LEU B N 1
ATOM 1870 C CA . LEU B 1 46 ? -13.090 -32.479 35.131 1.00 35.68 64 LEU B CA 1
ATOM 1871 C C . LEU B 1 46 ? -13.934 -31.210 35.053 1.00 40.58 64 LEU B C 1
ATOM 1872 O O . LEU B 1 46 ? -13.358 -30.120 35.026 1.00 42.13 64 LEU B O 1
ATOM 1877 N N . ARG B 1 47 ? -15.273 -31.385 34.948 1.00 44.16 65 ARG B N 1
ATOM 1878 C CA . ARG B 1 47 ? -16.258 -30.313 34.772 1.00 43.39 65 ARG B CA 1
ATOM 1879 C C . ARG B 1 47 ? -17.343 -30.449 35.848 1.00 44.85 65 ARG B C 1
ATOM 1880 O O . ARG B 1 47 ? -17.215 -31.291 36.733 1.00 40.52 65 ARG B O 1
ATOM 1888 N N . GLY B 1 48 ? -18.373 -29.566 35.802 1.00 49.94 66 GLY B N 1
ATOM 1889 C CA . GLY B 1 48 ? -19.466 -29.508 36.774 1.00 43.97 66 GLY B CA 1
ATOM 1890 C C . GLY B 1 48 ? -18.975 -29.130 38.167 1.00 38.50 66 GLY B C 1
ATOM 1891 O O . GLY B 1 48 ? -19.421 -29.715 39.137 1.00 34.08 66 GLY B O 1
ATOM 1892 N N . LEU B 1 49 ? -18.031 -28.180 38.226 1.00 39.47 67 LEU B N 1
ATOM 1893 C CA . LEU B 1 49 ? -17.283 -27.848 39.428 1.00 41.85 67 LEU B CA 1
ATOM 1894 C C . LEU B 1 49 ? -17.848 -26.556 40.019 1.00 38.04 67 LEU B C 1
ATOM 1895 O O . LEU B 1 49 ? -18.515 -25.803 39.330 1.00 36.67 67 LEU B O 1
ATOM 1900 N N . PRO B 1 50 ? -17.670 -26.280 41.327 1.00 38.68 68 PRO B N 1
ATOM 1901 C CA . PRO B 1 50 ? -17.984 -24.950 41.865 1.00 38.37 68 PRO B CA 1
ATOM 1902 C C . PRO B 1 50 ? -17.176 -23.772 41.287 1.00 36.26 68 PRO B C 1
ATOM 1903 O O . PRO B 1 50 ? -16.200 -23.966 40.532 1.00 39.88 68 PRO B O 1
ATOM 1907 N N . PRO B 1 51 ? -17.601 -22.511 41.542 1.00 31.99 69 PRO B N 1
ATOM 1908 C CA . PRO B 1 51 ? -16.750 -21.352 41.276 1.00 32.71 69 PRO B CA 1
ATOM 1909 C C . PRO B 1 51 ? -15.491 -21.374 42.132 1.00 33.08 69 PRO B C 1
ATOM 1910 O O . PRO B 1 51 ? -15.494 -21.922 43.223 1.00 34.54 69 PRO B O 1
ATOM 1914 N N . ILE B 1 52 ? -14.389 -20.886 41.579 1.00 33.21 70 ILE B N 1
ATOM 1915 C CA . ILE B 1 52 ? -13.243 -20.445 42.357 1.00 34.19 70 ILE B CA 1
ATOM 1916 C C . ILE B 1 52 ? -13.501 -18.987 42.706 1.00 34.96 70 ILE B C 1
ATOM 1917 O O . ILE B 1 52 ? -13.791 -18.206 41.797 1.00 34.14 70 ILE B O 1
ATOM 1922 N N . VAL B 1 53 ? -13.418 -18.632 44.008 1.00 38.02 71 VAL B N 1
ATOM 1923 C CA . VAL B 1 53 ? -13.584 -17.232 44.450 1.00 41.58 71 VAL B CA 1
ATOM 1924 C C . VAL B 1 53 ? -12.391 -16.798 45.332 1.00 38.01 71 VAL B C 1
ATOM 1925 O O . VAL B 1 53 ? -12.051 -17.476 46.309 1.00 33.04 71 VAL B O 1
ATOM 1929 N N . HIS B 1 54 ? -11.768 -15.654 44.971 1.00 39.07 72 HIS B N 1
ATOM 1930 C CA . HIS B 1 54 ? -10.777 -14.961 45.795 1.00 46.03 72 HIS B CA 1
ATOM 1931 C C . HIS B 1 54 ? -11.137 -13.480 45.904 1.00 46.95 72 HIS B C 1
ATOM 1932 O O . HIS B 1 54 ? -11.323 -12.829 44.871 1.00 52.28 72 HIS B O 1
ATOM 1939 N N . ASN B 1 55 ? -11.273 -12.978 47.143 1.00 46.05 73 ASN B N 1
ATOM 1940 C CA . ASN B 1 55 ? -11.353 -11.549 47.413 1.00 52.53 73 ASN B CA 1
ATOM 1941 C C . ASN B 1 55 ? -10.498 -11.230 48.648 1.00 56.84 73 ASN B C 1
ATOM 1942 O O . ASN B 1 55 ? -10.959 -11.413 49.791 1.00 54.36 73 ASN B O 1
ATOM 1947 N N . SER B 1 56 ? -9.254 -10.765 48.395 1.00 60.77 74 SER B N 1
ATOM 1948 C CA . SER B 1 56 ? -8.391 -10.147 49.402 1.00 62.71 74 SER B CA 1
ATOM 1949 C C . SER B 1 56 ? -7.471 -9.122 48.751 1.00 55.66 74 SER B C 1
ATOM 1950 O O . SER B 1 56 ? -7.136 -9.272 47.591 1.00 49.35 74 SER B O 1
ATOM 1953 N N . ASN B 1 57 ? -7.049 -8.136 49.544 1.00 60.06 75 ASN B N 1
ATOM 1954 C CA . ASN B 1 57 ? -5.870 -7.293 49.334 1.00 64.96 75 ASN B CA 1
ATOM 1955 C C . ASN B 1 57 ? -5.929 -6.622 47.947 1.00 61.53 75 ASN B C 1
ATOM 1956 O O . ASN B 1 57 ? -4.987 -6.725 47.157 1.00 55.30 75 ASN B O 1
ATOM 1961 N N . GLY B 1 58 ? -7.091 -6.001 47.657 1.00 64.28 76 GLY B N 1
ATOM 1962 C CA . GLY B 1 58 ? -7.426 -5.358 46.393 1.00 63.67 76 GLY B CA 1
ATOM 1963 C C . GLY B 1 58 ? -7.384 -6.253 45.149 1.00 62.15 76 GLY B C 1
ATOM 1964 O O . GLY B 1 58 ? -7.209 -5.717 44.065 1.00 64.91 76 GLY B O 1
ATOM 1965 N N . PHE B 1 59 ? -7.570 -7.583 45.290 1.00 58.39 77 PHE B N 1
ATOM 1966 C CA . PHE B 1 59 ? -7.436 -8.566 44.212 1.00 50.50 77 PHE B CA 1
ATOM 1967 C C . PHE B 1 59 ? -8.687 -9.445 44.267 1.00 45.49 77 PHE B C 1
ATOM 1968 O O . PHE B 1 59 ? -8.805 -10.279 45.161 1.00 44.40 77 PHE B O 1
ATOM 1976 N N . LYS B 1 60 ? -9.647 -9.139 43.383 1.00 43.93 78 LYS B N 1
ATOM 1977 C CA . LYS B 1 60 ? -11.003 -9.672 43.397 1.00 46.81 78 LYS B CA 1
ATOM 1978 C C . LYS B 1 60 ? -11.122 -10.469 42.108 1.00 46.72 78 LYS B C 1
ATOM 1979 O O . LYS B 1 60 ? -10.954 -9.882 41.038 1.00 48.15 78 LYS B O 1
ATOM 1985 N N . VAL B 1 61 ? -11.328 -11.792 42.220 1.00 45.01 79 VAL B N 1
ATOM 1986 C CA . VAL B 1 61 ? -11.367 -12.691 41.071 1.00 42.99 79 VAL B CA 1
ATOM 1987 C C . VAL B 1 61 ? -12.434 -13.731 41.339 1.00 42.56 79 VAL B C 1
ATOM 1988 O O . VAL B 1 61 ? -12.394 -14.345 42.402 1.00 48.36 79 VAL B O 1
ATOM 1992 N N . GLN B 1 62 ? -13.305 -13.941 40.338 1.00 42.32 80 GLN B N 1
ATOM 1993 C CA . GLN B 1 62 ? -14.165 -15.098 40.243 1.00 38.27 80 GLN B CA 1
ATOM 1994 C C . GLN B 1 62 ? -13.881 -15.826 38.938 1.00 42.85 80 GLN B C 1
ATOM 1995 O O . GLN B 1 62 ? -13.852 -15.215 37.847 1.00 47.83 80 GLN B O 1
ATOM 2001 N N . LEU B 1 63 ? -13.681 -17.150 39.080 1.00 43.35 81 LEU B N 1
ATOM 2002 C CA . LEU B 1 63 ? -13.598 -18.063 37.949 1.00 41.91 81 LEU B CA 1
ATOM 2003 C C . LEU B 1 63 ? -14.830 -18.982 37.943 1.00 44.96 81 LEU B C 1
ATOM 2004 O O . LEU B 1 63 ? -15.046 -19.703 38.924 1.00 47.40 81 LEU B O 1
ATOM 2009 N N . ASP B 1 64 ? -15.644 -18.893 36.863 1.00 40.12 82 ASP B N 1
ATOM 2010 C CA . ASP B 1 64 ? -16.831 -19.693 36.657 1.00 39.20 82 ASP B CA 1
ATOM 2011 C C . ASP B 1 64 ? -16.637 -20.645 35.477 1.00 42.79 82 ASP B C 1
ATOM 2012 O O . ASP B 1 64 ? -15.764 -20.428 34.626 1.00 49.30 82 ASP B O 1
ATOM 2017 N N . ASP B 1 65 ? -17.532 -21.653 35.404 1.00 38.39 83 ASP B N 1
ATOM 2018 C CA . ASP B 1 65 ? -17.616 -22.603 34.306 1.00 35.89 83 ASP B CA 1
ATOM 2019 C C . ASP B 1 65 ? -16.298 -23.356 34.140 1.00 37.80 83 ASP B C 1
ATOM 2020 O O . ASP B 1 65 ? -15.884 -23.600 33.013 1.00 39.99 83 ASP B O 1
ATOM 2025 N N . VAL B 1 66 ? -15.664 -23.748 35.263 1.00 39.77 84 VAL B N 1
ATOM 2026 C CA . VAL B 1 66 ? -14.305 -24.266 35.246 1.00 39.74 84 VAL B CA 1
ATOM 2027 C C . VAL B 1 66 ? -14.341 -25.710 34.728 1.00 41.41 84 VAL B C 1
ATOM 2028 O O . VAL B 1 66 ? -15.162 -26.509 35.177 1.00 41.39 84 VAL B O 1
ATOM 2032 N N . SER B 1 67 ? -13.489 -25.981 33.718 1.00 47.18 85 SER B N 1
ATOM 2033 C CA . SER B 1 67 ? -13.242 -27.301 33.150 1.00 43.99 85 SER B CA 1
ATOM 2034 C C . SER B 1 67 ? -11.733 -27.532 33.043 1.00 37.21 85 SER B C 1
ATOM 2035 O O . SER B 1 67 ? -11.033 -26.654 32.519 1.00 37.56 85 SER B O 1
ATOM 2038 N N . ILE B 1 68 ? -11.241 -28.680 33.537 1.00 34.24 86 ILE B N 1
ATOM 2039 C CA . ILE B 1 68 ? -9.815 -28.995 33.487 1.00 38.17 86 ILE B CA 1
ATOM 2040 C C . ILE B 1 68 ? -9.590 -30.237 32.631 1.00 43.98 86 ILE B C 1
ATOM 2041 O O . ILE B 1 68 ? -10.157 -31.308 32.890 1.00 58.60 86 ILE B O 1
ATOM 2046 N N . SER B 1 69 ? -8.713 -30.088 31.637 1.00 45.14 87 SER B N 1
ATOM 2047 C CA . SER B 1 69 ? -8.268 -31.186 30.791 1.00 42.40 87 SER B CA 1
ATOM 2048 C C . SER B 1 69 ? -6.833 -31.578 31.155 1.00 39.13 87 SER B C 1
ATOM 2049 O O . SER B 1 69 ? -6.062 -30.762 31.637 1.00 32.31 87 SER B O 1
ATOM 2052 N N . GLY B 1 70 ? -6.476 -32.802 30.770 1.00 39.95 88 GLY B N 1
ATOM 2053 C CA . GLY B 1 70 ? -5.118 -33.321 30.771 1.00 43.78 88 GLY B CA 1
ATOM 2054 C C . GLY B 1 70 ? -4.850 -34.317 31.890 1.00 45.67 88 GLY B C 1
ATOM 2055 O O . GLY B 1 70 ? -3.740 -34.864 31.918 1.00 48.96 88 GLY B O 1
ATOM 2056 N N . LEU B 1 71 ? -5.864 -34.545 32.759 1.00 46.82 89 LEU B N 1
ATOM 2057 C CA . LEU B 1 71 ? -5.703 -35.276 34.011 1.00 48.72 89 LEU B CA 1
ATOM 2058 C C . LEU B 1 71 ? -5.622 -36.795 33.828 1.00 51.81 89 LEU B C 1
ATOM 2059 O O . LEU B 1 71 ? -5.386 -37.477 34.820 1.00 56.75 89 LEU B O 1
ATOM 2064 N N . SER B 1 72 ? -5.787 -37.342 32.605 1.00 48.73 90 SER B N 1
ATOM 2065 C CA . SER B 1 72 ? -5.665 -38.780 32.410 1.00 45.90 90 SER B CA 1
ATOM 2066 C C . SER B 1 72 ? -4.217 -39.238 32.226 1.00 44.44 90 SER B C 1
ATOM 2067 O O . SER B 1 72 ? -3.984 -40.446 32.243 1.00 47.11 90 SER B O 1
ATOM 2070 N N . ALA B 1 73 ? -3.256 -38.299 32.155 1.00 43.15 91 ALA B N 1
ATOM 2071 C CA . ALA B 1 73 ? -1.822 -38.592 32.187 1.00 43.85 91 ALA B CA 1
ATOM 2072 C C . ALA B 1 73 ? -1.208 -38.632 33.621 1.00 44.69 91 ALA B C 1
ATOM 2073 O O . ALA B 1 73 ? 0.006 -38.872 33.784 1.00 45.01 91 ALA B O 1
ATOM 2075 N N . THR B 1 74 ? -2.045 -38.507 34.670 1.00 39.99 92 THR B N 1
ATOM 2076 C CA . THR B 1 74 ? -1.629 -38.459 36.059 1.00 41.32 92 THR B CA 1
ATOM 2077 C C . THR B 1 74 ? -0.870 -39.728 36.436 1.00 42.83 92 THR B C 1
ATOM 2078 O O . THR B 1 74 ? -1.402 -40.837 36.249 1.00 44.73 92 THR B O 1
ATOM 2082 N N . LEU B 1 75 ? 0.320 -39.505 37.018 1.00 42.39 93 LEU B N 1
ATOM 2083 C CA . LEU B 1 75 ? 1.126 -40.516 37.676 1.00 46.68 93 LEU B CA 1
ATOM 2084 C C . LEU B 1 75 ? 0.976 -40.364 39.193 1.00 46.08 93 LEU B C 1
ATOM 2085 O O . LEU B 1 75 ? 1.093 -39.288 39.764 1.00 41.22 93 LEU B O 1
ATOM 2090 N N . ILE B 1 76 ? 0.753 -41.500 39.843 1.00 47.70 94 ILE B N 1
ATOM 2091 C CA . ILE B 1 76 ? 0.594 -41.605 41.272 1.00 46.04 94 ILE B CA 1
ATOM 2092 C C . ILE B 1 76 ? 1.988 -41.940 41.826 1.00 47.05 94 ILE B C 1
ATOM 2093 O O . ILE B 1 76 ? 2.513 -43.019 41.565 1.00 44.45 94 ILE B O 1
ATOM 2098 N N . ASN B 1 77 ? 2.590 -40.990 42.555 1.00 47.44 95 ASN B N 1
ATOM 2099 C CA . ASN B 1 77 ? 3.884 -41.162 43.196 1.00 47.35 95 ASN B CA 1
ATOM 2100 C C . ASN B 1 77 ? 3.749 -42.057 44.411 1.00 49.20 95 ASN B C 1
ATOM 2101 O O . ASN B 1 77 ? 4.568 -42.941 44.555 1.00 54.26 95 ASN B O 1
ATOM 2106 N N . ASP B 1 78 ? 2.735 -41.829 45.256 1.00 51.55 96 ASP B N 1
ATOM 2107 C CA . ASP B 1 78 ? 2.456 -42.690 46.404 1.00 58.85 96 ASP B CA 1
ATOM 2108 C C . ASP B 1 78 ? 0.967 -42.655 46.776 1.00 61.42 96 ASP B C 1
ATOM 2109 O O . ASP B 1 78 ? 0.269 -41.666 46.510 1.00 67.56 96 ASP B O 1
ATOM 2114 N N . VAL B 1 79 ? 0.496 -43.775 47.360 1.00 58.57 97 VAL B N 1
ATOM 2115 C CA . VAL B 1 79 ? -0.773 -43.869 48.068 1.00 53.65 97 VAL B CA 1
ATOM 2116 C C . VAL B 1 79 ? -0.427 -44.414 49.450 1.00 61.76 97 VAL B C 1
ATOM 2117 O O . VAL B 1 79 ? 0.546 -45.184 49.599 1.00 73.27 97 VAL B O 1
ATOM 2121 N N . ASN B 1 80 ? -1.221 -43.972 50.437 1.00 61.95 98 ASN B N 1
ATOM 2122 C CA . ASN B 1 80 ? -1.247 -44.582 51.750 1.00 67.06 98 ASN B CA 1
ATOM 2123 C C . ASN B 1 80 ? -2.693 -44.659 52.242 1.00 58.99 98 ASN B C 1
ATOM 2124 O O . ASN B 1 80 ? -3.315 -43.619 52.385 1.00 55.29 98 ASN B O 1
ATOM 2129 N N . VAL B 1 81 ? -3.164 -45.888 52.546 1.00 59.39 99 VAL B N 1
ATOM 2130 C CA . VAL B 1 81 ? -4.500 -46.212 53.033 1.00 58.58 99 VAL B CA 1
ATOM 2131 C C . VAL B 1 81 ? -4.353 -46.702 54.481 1.00 59.36 99 VAL B C 1
ATOM 2132 O O . VAL B 1 81 ? -4.008 -47.862 54.700 1.00 63.16 99 VAL B O 1
ATOM 2136 N N . ASP B 1 82 ? -4.623 -45.827 55.466 1.00 56.22 100 ASP B N 1
ATOM 2137 C CA . ASP B 1 82 ? -4.404 -46.107 56.881 1.00 57.87 100 ASP B CA 1
ATOM 2138 C C . ASP B 1 82 ? -5.739 -46.510 57.495 1.00 61.75 100 ASP B C 1
ATOM 2139 O O . ASP B 1 82 ? -6.513 -45.669 57.941 1.00 68.13 100 ASP B O 1
ATOM 2144 N N . LEU B 1 83 ? -5.957 -47.829 57.536 1.00 62.53 101 LEU B N 1
ATOM 2145 C CA . LEU B 1 83 ? -7.201 -48.448 57.965 1.00 62.27 101 LEU B CA 1
ATOM 2146 C C . LEU B 1 83 ? -7.475 -48.257 59.458 1.00 61.06 101 LEU B C 1
ATOM 2147 O O . LEU B 1 83 ? -8.595 -48.508 59.884 1.00 61.04 101 LEU B O 1
ATOM 2152 N N . THR B 1 84 ? -6.454 -47.845 60.226 1.00 63.29 102 THR B N 1
ATOM 2153 C CA . THR B 1 84 ? -6.577 -47.504 61.633 1.00 64.22 102 THR B CA 1
ATOM 2154 C C . THR B 1 84 ? -7.302 -46.160 61.803 1.00 60.54 102 THR B C 1
ATOM 2155 O O . THR B 1 84 ? -8.172 -46.093 62.658 1.00 64.28 102 THR B O 1
ATOM 2159 N N . SER B 1 85 ? -6.968 -45.100 61.041 1.00 56.28 103 SER B N 1
ATOM 2160 C CA . SER B 1 85 ? -7.619 -43.784 61.188 1.00 55.89 103 SER B CA 1
ATOM 2161 C C . SER B 1 85 ? -8.649 -43.493 60.096 1.00 51.72 103 SER B C 1
ATOM 2162 O O . SER B 1 85 ? -9.305 -42.436 60.150 1.00 47.35 103 SER B O 1
ATOM 2165 N N . ASN B 1 86 ? -8.730 -44.424 59.115 1.00 51.59 104 ASN B N 1
ATOM 2166 C CA . ASN B 1 86 ? -9.473 -44.306 57.870 1.00 50.92 104 ASN B CA 1
ATOM 2167 C C . ASN B 1 86 ? -9.076 -43.029 57.115 1.00 45.66 104 ASN B C 1
ATOM 2168 O O . ASN B 1 86 ? -9.901 -42.114 56.965 1.00 42.62 104 ASN B O 1
ATOM 2173 N N . THR B 1 87 ? -7.793 -42.989 56.686 1.00 45.85 105 THR B N 1
ATOM 2174 C CA . THR B 1 87 ? -7.154 -41.825 56.062 1.00 45.89 105 THR B CA 1
ATOM 2175 C C . THR B 1 87 ? -6.396 -42.262 54.802 1.00 45.85 105 THR B C 1
ATOM 2176 O O . THR B 1 87 ? -5.436 -43.035 54.900 1.00 47.75 105 THR B O 1
ATOM 2180 N N . ILE B 1 88 ? -6.818 -41.723 53.642 1.00 44.42 106 ILE B N 1
ATOM 2181 C CA . ILE B 1 88 ? -6.145 -41.941 52.364 1.00 45.54 106 ILE B CA 1
ATOM 2182 C C . ILE B 1 88 ? -5.367 -40.671 52.023 1.00 43.97 106 ILE B C 1
ATOM 2183 O O . ILE B 1 88 ? -5.969 -39.610 51.913 1.00 45.83 106 ILE B O 1
ATOM 2188 N N . ARG B 1 89 ? -4.033 -40.818 51.922 1.00 44.46 107 ARG B N 1
ATOM 2189 C CA . ARG B 1 89 ? -3.104 -39.799 51.465 1.00 45.41 107 ARG B CA 1
ATOM 2190 C C . ARG B 1 89 ? -2.590 -40.232 50.086 1.00 47.29 107 ARG B C 1
ATOM 2191 O O . ARG B 1 89 ? -2.125 -41.379 49.936 1.00 49.56 107 ARG B O 1
ATOM 2199 N N . ILE B 1 90 ? -2.679 -39.321 49.100 1.00 41.06 108 ILE B N 1
ATOM 2200 C CA . ILE B 1 90 ? -2.205 -39.569 47.759 1.00 43.91 108 ILE B CA 1
ATOM 2201 C C . ILE B 1 90 ? -1.250 -38.432 47.409 1.00 48.37 108 ILE B C 1
ATOM 2202 O O . ILE B 1 90 ? -1.554 -37.268 47.640 1.00 55.56 108 ILE B O 1
ATOM 2207 N N . GLN B 1 91 ? -0.098 -38.798 46.841 1.00 50.03 109 GLN B N 1
ATOM 2208 C CA . GLN B 1 91 ? 0.798 -37.888 46.155 1.00 49.14 109 GLN B CA 1
ATOM 2209 C C . GLN B 1 91 ? 0.730 -38.276 44.672 1.00 46.23 109 GLN B C 1
ATOM 2210 O O . GLN B 1 91 ? 1.022 -39.425 44.320 1.00 42.62 109 GLN B O 1
ATOM 2216 N N . ALA B 1 92 ? 0.298 -37.311 43.828 1.00 45.66 110 ALA B N 1
ATOM 2217 C CA . ALA B 1 92 ? 0.256 -37.434 42.373 1.00 45.53 110 ALA B CA 1
ATOM 2218 C C . ALA B 1 92 ? 1.004 -36.301 41.644 1.00 43.90 110 ALA B C 1
ATOM 2219 O O . ALA B 1 92 ? 1.147 -35.235 42.198 1.00 43.39 110 ALA B O 1
ATOM 2221 N N . THR B 1 93 ? 1.486 -36.567 40.411 1.00 49.21 111 THR B N 1
ATOM 2222 C CA . THR B 1 93 ? 2.087 -35.623 39.461 1.00 52.14 111 THR B CA 1
ATOM 2223 C C . THR B 1 93 ? 1.513 -35.893 38.063 1.00 51.87 111 THR B C 1
ATOM 2224 O O . THR B 1 93 ? 1.290 -37.051 37.690 1.00 52.89 111 THR B O 1
ATOM 2228 N N . VAL B 1 94 ? 1.268 -34.811 37.300 1.00 49.40 112 VAL B N 1
ATOM 2229 C CA . VAL B 1 94 ? 0.920 -34.889 35.889 1.00 45.73 112 VAL B CA 1
ATOM 2230 C C . VAL B 1 94 ? 2.181 -34.508 35.121 1.00 47.01 112 VAL B C 1
ATOM 2231 O O . VAL B 1 94 ? 2.611 -33.370 35.254 1.00 47.14 112 VAL B O 1
ATOM 2235 N N . PRO B 1 95 ? 2.820 -35.423 34.339 1.00 50.66 113 PRO B N 1
ATOM 2236 C CA . PRO B 1 95 ? 3.852 -35.034 33.379 1.00 52.47 113 PRO B CA 1
ATOM 2237 C C . PRO B 1 95 ? 3.197 -34.315 32.192 1.00 53.30 113 PRO B C 1
ATOM 2238 O O . PRO B 1 95 ? 2.097 -34.677 31.760 1.00 48.92 113 PRO B O 1
ATOM 2242 N N . GLY B 1 96 ? 3.871 -33.260 31.716 1.00 56.48 114 GLY B N 1
ATOM 2243 C CA . GLY B 1 96 ? 3.339 -32.369 30.695 1.00 59.47 114 GLY B CA 1
ATOM 2244 C C . GLY B 1 96 ? 2.322 -31.387 31.275 1.00 49.16 114 GLY B C 1
ATOM 2245 O O . GLY B 1 96 ? 2.592 -30.796 32.314 1.00 53.04 114 GLY B O 1
ATOM 2246 N N . TYR B 1 97 ? 1.158 -31.267 30.625 1.00 42.69 115 TYR B N 1
ATOM 2247 C CA . TYR B 1 97 ? 0.274 -30.125 30.788 1.00 44.17 115 TYR B CA 1
ATOM 2248 C C . TYR B 1 97 ? -1.152 -30.558 31.178 1.00 43.74 115 TYR B C 1
ATOM 2249 O O . TYR B 1 97 ? -1.747 -31.466 30.586 1.00 44.76 115 TYR B O 1
ATOM 2258 N N . ILE B 1 98 ? -1.688 -29.878 32.211 1.00 41.05 116 ILE B N 1
ATOM 2259 C CA . ILE B 1 98 ? -3.119 -29.700 32.398 1.00 40.34 116 ILE B CA 1
ATOM 2260 C C . ILE B 1 98 ? -3.498 -28.253 32.045 1.00 41.67 116 ILE B C 1
ATOM 2261 O O . ILE B 1 98 ? -2.664 -27.349 32.185 1.00 38.25 116 ILE B O 1
ATOM 2266 N N . THR B 1 99 ? -4.760 -28.080 31.596 1.00 39.93 117 THR B N 1
ATOM 2267 C CA . THR B 1 99 ? -5.286 -26.815 31.126 1.00 38.76 117 THR B CA 1
ATOM 2268 C C . THR B 1 99 ? -6.692 -26.617 31.679 1.00 37.24 117 THR B C 1
ATOM 2269 O O . THR B 1 99 ? -7.576 -27.472 31.509 1.00 42.30 117 THR B O 1
ATOM 2273 N N . ALA B 1 100 ? -6.918 -25.405 32.187 1.00 34.45 118 ALA B N 1
ATOM 2274 C CA . ALA B 1 100 ? -8.212 -25.016 32.712 1.00 35.30 118 ALA B CA 1
ATOM 2275 C C . ALA B 1 100 ? -8.805 -23.892 31.892 1.00 32.00 118 ALA B C 1
ATOM 2276 O O . ALA B 1 100 ? -8.065 -23.023 31.458 1.00 31.81 118 ALA B O 1
ATOM 2278 N N . THR B 1 101 ? -10.126 -23.951 31.716 1.00 31.91 119 THR B N 1
ATOM 2279 C CA . THR B 1 101 ? -10.890 -23.018 30.907 1.00 34.64 119 THR B CA 1
ATOM 2280 C C . THR B 1 101 ? -12.110 -22.611 31.719 1.00 37.80 119 THR B C 1
ATOM 2281 O O . THR B 1 101 ? -12.611 -23.414 32.494 1.00 44.98 119 THR B O 1
ATOM 2285 N N . GLY B 1 102 ? -12.572 -21.383 31.497 1.00 37.47 120 GLY B N 1
ATOM 2286 C CA . GLY B 1 102 ? -13.784 -20.868 32.096 1.00 38.32 120 GLY B CA 1
ATOM 2287 C C . GLY B 1 102 ? -13.973 -19.388 31.766 1.00 39.76 120 GLY B C 1
ATOM 2288 O O . GLY B 1 102 ? -13.336 -18.878 30.838 1.00 40.92 120 GLY B O 1
ATOM 2289 N N . ILE B 1 103 ? -14.809 -18.724 32.583 1.00 40.99 121 ILE B N 1
ATOM 2290 C CA . ILE B 1 103 ? -14.996 -17.283 32.557 1.00 42.89 121 ILE B CA 1
ATOM 2291 C C . ILE B 1 103 ? -14.288 -16.731 33.781 1.00 40.90 121 ILE B C 1
ATOM 2292 O O . ILE B 1 103 ? -14.630 -17.139 34.881 1.00 40.77 121 ILE B O 1
ATOM 2297 N N . GLN B 1 104 ? -13.362 -15.786 33.564 1.00 44.25 122 GLN B N 1
ATOM 2298 C CA . GLN B 1 104 ? -12.832 -14.903 34.595 1.00 42.19 122 GLN B CA 1
ATOM 2299 C C . GLN B 1 104 ? -13.680 -13.632 34.663 1.00 41.52 122 GLN B C 1
ATOM 2300 O O . GLN B 1 104 ? -14.038 -13.055 33.631 1.00 42.19 122 GLN B O 1
ATOM 2306 N N . THR B 1 105 ? -13.983 -13.199 35.891 1.00 39.56 123 THR B N 1
ATOM 2307 C CA . THR B 1 105 ? -14.324 -11.802 36.158 1.00 38.39 123 THR B CA 1
ATOM 2308 C C . THR B 1 105 ? -13.358 -11.306 37.233 1.00 36.97 123 THR B C 1
ATOM 2309 O O . THR B 1 105 ? -13.316 -11.885 38.316 1.00 42.88 123 THR B O 1
ATOM 2313 N N . THR B 1 106 ? -12.548 -10.287 36.891 1.00 35.33 124 THR B N 1
ATOM 2314 C CA . THR B 1 106 ? -11.455 -9.789 37.719 1.00 34.48 124 THR B CA 1
ATOM 2315 C C . THR B 1 106 ? -11.639 -8.296 37.914 1.00 35.14 124 THR B C 1
ATOM 2316 O O . THR B 1 106 ? -12.211 -7.628 37.051 1.00 39.52 124 THR B O 1
ATOM 2320 N N . ASP B 1 107 ? -11.171 -7.830 39.072 1.00 37.85 125 ASP B N 1
ATOM 2321 C CA . ASP B 1 107 ? -10.946 -6.427 39.399 1.00 42.02 125 ASP B CA 1
ATOM 2322 C C . ASP B 1 107 ? -9.727 -6.378 40.316 1.00 42.98 125 ASP B C 1
ATOM 2323 O O . ASP B 1 107 ? -9.824 -6.732 41.507 1.00 44.32 125 ASP B O 1
ATOM 2328 N N . ALA B 1 108 ? -8.599 -5.950 39.739 1.00 43.15 126 ALA B N 1
ATOM 2329 C CA . ALA B 1 108 ? -7.311 -6.019 40.415 1.00 48.03 126 ALA B CA 1
ATOM 2330 C C . ALA B 1 108 ? -6.379 -4.913 39.929 1.00 49.69 126 ALA B C 1
ATOM 2331 O O . ALA B 1 108 ? -6.554 -4.406 38.818 1.00 61.95 126 ALA B O 1
ATOM 2333 N N . GLU B 1 109 ? -5.430 -4.528 40.794 1.00 48.87 127 GLU B N 1
ATOM 2334 C CA . GLU B 1 109 ? -4.203 -3.826 40.447 1.00 50.33 127 GLU B CA 1
ATOM 2335 C C . GLU B 1 109 ? -3.094 -4.857 40.586 1.00 51.01 127 GLU B C 1
ATOM 2336 O O . GLU B 1 109 ? -2.872 -5.364 41.672 1.00 64.81 127 GLU B O 1
ATOM 2342 N N . ILE B 1 110 ? -2.440 -5.221 39.490 1.00 53.86 128 ILE B N 1
ATOM 2343 C CA . ILE B 1 110 ? -1.405 -6.247 39.506 1.00 53.31 128 ILE B CA 1
ATOM 2344 C C . ILE B 1 110 ? -0.150 -5.608 38.950 1.00 50.59 128 ILE B C 1
ATOM 2345 O O . ILE B 1 110 ? -0.153 -5.183 37.816 1.00 54.53 128 ILE B O 1
ATOM 2350 N N . MET B 1 111 ? 0.854 -5.497 39.814 1.00 52.67 129 MET B N 1
ATOM 2351 C CA . MET B 1 111 ? 2.202 -5.041 39.528 1.00 56.53 129 MET B CA 1
ATOM 2352 C C . MET B 1 111 ? 2.151 -3.702 38.795 1.00 58.75 129 MET B C 1
ATOM 2353 O O . MET B 1 111 ? 2.930 -3.501 37.868 1.00 58.98 129 MET B O 1
ATOM 2358 N N . GLY B 1 112 ? 1.250 -2.800 39.263 1.00 60.61 130 GLY B N 1
ATOM 2359 C CA . GLY B 1 112 ? 1.102 -1.450 38.737 1.00 62.11 130 GLY B CA 1
ATOM 2360 C C . GLY B 1 112 ? 0.004 -1.271 37.682 1.00 58.61 130 GLY B C 1
ATOM 2361 O O . GLY B 1 112 ? -0.300 -0.122 37.367 1.00 62.70 130 GLY B O 1
ATOM 2362 N N . ILE B 1 113 ? -0.588 -2.368 37.158 1.00 52.32 131 ILE B N 1
ATOM 2363 C CA . ILE B 1 113 ? -1.510 -2.334 36.025 1.00 47.16 131 ILE B CA 1
ATOM 2364 C C . ILE B 1 113 ? -2.935 -2.692 36.463 1.00 49.41 131 ILE B C 1
ATOM 2365 O O . ILE B 1 113 ? -3.150 -3.720 37.120 1.00 45.60 131 ILE B O 1
ATOM 2370 N N . PRO B 1 114 ? -3.955 -1.870 36.093 1.00 50.49 132 PRO B N 1
ATOM 2371 C CA . PRO B 1 114 ? -5.351 -2.172 36.388 1.00 48.83 132 PRO B CA 1
ATOM 2372 C C . PRO B 1 114 ? -5.885 -3.221 35.424 1.00 44.34 132 PRO B C 1
ATOM 2373 O O . PRO B 1 114 ? -5.742 -3.098 34.226 1.00 43.29 132 PRO B O 1
ATOM 2377 N N . LEU B 1 115 ? -6.515 -4.255 35.980 1.00 43.77 133 LEU B N 1
ATOM 2378 C CA . LEU B 1 115 ? -7.149 -5.317 35.231 1.00 42.41 133 LEU B CA 1
ATOM 2379 C C . LEU B 1 115 ? -8.552 -5.457 35.813 1.00 43.19 133 LEU B C 1
ATOM 2380 O O . LEU B 1 115 ? -8.760 -6.096 36.853 1.00 45.43 133 LEU B O 1
ATOM 2385 N N . LYS B 1 116 ? -9.485 -4.757 35.154 1.00 47.48 134 LYS B N 1
ATOM 2386 C CA . LYS B 1 116 ? -10.916 -4.809 35.416 1.00 48.59 134 LYS B CA 1
ATOM 2387 C C . LYS B 1 116 ? -11.604 -5.254 34.125 1.00 46.30 134 LYS B C 1
ATOM 2388 O O . LYS B 1 116 ? -11.453 -4.618 33.080 1.00 48.42 134 LYS B O 1
ATOM 2394 N N . GLY B 1 117 ? -12.341 -6.367 34.218 1.00 44.40 135 GLY B N 1
ATOM 2395 C CA . GLY B 1 117 ? -13.135 -6.872 33.120 1.00 43.18 135 GLY B CA 1
ATOM 2396 C C . GLY B 1 117 ? -13.362 -8.373 33.241 1.00 42.22 135 GLY B C 1
ATOM 2397 O O . GLY B 1 117 ? -12.919 -9.004 34.192 1.00 39.31 135 GLY B O 1
ATOM 2398 N N . SER B 1 118 ? -13.985 -8.909 32.184 1.00 46.23 136 SER B N 1
ATOM 2399 C CA . SER B 1 118 ? -14.600 -10.219 32.140 1.00 42.39 136 SER B CA 1
ATOM 2400 C C . SER B 1 118 ? -14.444 -10.818 30.738 1.00 43.34 136 SER B C 1
ATOM 2401 O O . SER B 1 118 ? -14.666 -10.172 29.718 1.00 45.80 136 SER B O 1
ATOM 2404 N N . GLY B 1 119 ? -14.075 -12.090 30.684 1.00 44.97 137 GLY B N 1
ATOM 2405 C CA . GLY B 1 119 ? -13.850 -12.766 29.419 1.00 46.60 137 GLY B CA 1
ATOM 2406 C C . GLY B 1 119 ? -13.380 -14.200 29.652 1.00 45.30 137 GLY B C 1
ATOM 2407 O O . GLY B 1 119 ? -13.166 -14.597 30.801 1.00 43.28 137 GLY B O 1
ATOM 2408 N N . PRO B 1 120 ? -13.200 -15.012 28.579 1.00 43.07 138 PRO B N 1
ATOM 2409 C CA . PRO B 1 120 ? -12.726 -16.388 28.720 1.00 40.31 138 PRO B CA 1
ATOM 2410 C C . PRO B 1 120 ? -11.298 -16.399 29.231 1.00 36.36 138 PRO B C 1
ATOM 2411 O O . PRO B 1 120 ? -10.551 -15.434 29.001 1.00 30.28 138 PRO B O 1
ATOM 2415 N N . PHE B 1 121 ? -10.953 -17.532 29.861 1.00 37.07 139 PHE B N 1
ATOM 2416 C CA . PHE B 1 121 ? -9.575 -17.766 30.239 1.00 40.34 139 PHE B CA 1
ATOM 2417 C C . PHE B 1 121 ? -9.174 -19.134 29.761 1.00 38.00 139 PHE B C 1
ATOM 2418 O O . PHE B 1 121 ? -10.009 -20.019 29.675 1.00 32.42 139 PHE B O 1
ATOM 2426 N N . THR B 1 122 ? -7.862 -19.255 29.525 1.00 40.84 140 THR B N 1
ATOM 2427 C CA . THR B 1 122 ? -7.181 -20.529 29.406 1.00 38.21 140 THR B CA 1
ATOM 2428 C C . THR B 1 122 ? -5.923 -20.450 30.269 1.00 38.56 140 THR B C 1
ATOM 2429 O O . THR B 1 122 ? -5.215 -19.444 30.185 1.00 47.87 140 THR B O 1
ATOM 2433 N N . ILE B 1 123 ? -5.656 -21.469 31.097 1.00 35.89 141 ILE B N 1
ATOM 2434 C CA . ILE B 1 123 ? -4.434 -21.483 31.899 1.00 40.91 141 ILE B CA 1
ATOM 2435 C C . ILE B 1 123 ? -3.837 -22.894 31.888 1.00 39.92 141 ILE B C 1
ATOM 2436 O O . ILE B 1 123 ? -4.472 -23.880 32.227 1.00 41.60 141 ILE B O 1
ATOM 2441 N N . SER B 1 124 ? -2.618 -22.982 31.393 1.00 41.47 142 SER B N 1
ATOM 2442 C CA . SER B 1 124 ? -1.907 -24.225 31.243 1.00 43.12 142 SER B CA 1
ATOM 2443 C C . SER B 1 124 ? -0.867 -24.286 32.347 1.00 42.09 142 SER B C 1
ATOM 2444 O O . SER B 1 124 ? -0.018 -23.412 32.425 1.00 46.21 142 SER B O 1
ATOM 2447 N N . LEU B 1 125 ? -0.871 -25.377 33.111 1.00 43.51 143 LEU B N 1
ATOM 2448 C CA . LEU B 1 125 ? 0.164 -25.666 34.095 1.00 43.28 143 LEU B CA 1
ATOM 2449 C C . LEU B 1 125 ? 1.039 -26.826 33.590 1.00 42.45 143 LEU B C 1
ATOM 2450 O O . LEU B 1 125 ? 0.509 -27.913 33.341 1.00 38.77 143 LEU B O 1
ATOM 2455 N N . ALA B 1 126 ? 2.360 -26.575 33.437 1.00 43.20 144 ALA B N 1
ATOM 2456 C CA . ALA B 1 126 ? 3.358 -27.599 33.125 1.00 44.27 144 ALA B CA 1
ATOM 2457 C C . ALA B 1 126 ? 3.865 -28.272 34.419 1.00 43.27 144 ALA B C 1
ATOM 2458 O O . ALA B 1 126 ? 4.168 -27.579 35.377 1.00 43.19 144 ALA B O 1
ATOM 2460 N N . ASN B 1 127 ? 3.972 -29.613 34.417 1.00 42.46 145 ASN B N 1
ATOM 2461 C CA . ASN B 1 127 ? 4.334 -30.506 35.530 1.00 48.28 145 ASN B CA 1
ATOM 2462 C C . ASN B 1 127 ? 3.844 -30.067 36.916 1.00 47.72 145 ASN B C 1
ATOM 2463 O O . ASN B 1 127 ? 4.662 -29.796 37.803 1.00 44.76 145 ASN B O 1
ATOM 2468 N N . PRO B 1 128 ? 2.506 -29.994 37.147 1.00 49.40 146 PRO B N 1
ATOM 2469 C CA . PRO B 1 128 ? 1.956 -29.772 38.483 1.00 50.03 146 PRO B CA 1
ATOM 2470 C C . PRO B 1 128 ? 1.827 -31.070 39.271 1.00 47.75 146 PRO B C 1
ATOM 2471 O O . PRO B 1 128 ? 1.853 -32.162 38.703 1.00 48.31 146 PRO B O 1
ATOM 2475 N N . SER B 1 129 ? 1.676 -30.918 40.588 1.00 46.05 147 SER B N 1
ATOM 2476 C CA . SER B 1 129 ? 1.515 -32.053 41.483 1.00 45.52 147 SER B CA 1
ATOM 2477 C C . SER B 1 129 ? 0.469 -31.704 42.525 1.00 38.18 147 SER B C 1
ATOM 2478 O O . SER B 1 129 ? 0.002 -30.572 42.588 1.00 35.94 147 SER B O 1
ATOM 2481 N N . LEU B 1 130 ? 0.059 -32.729 43.268 1.00 38.44 148 LEU B N 1
ATOM 2482 C CA . LEU B 1 130 ? -0.936 -32.618 44.318 1.00 40.73 148 LEU B CA 1
ATOM 2483 C C . LEU B 1 130 ? -0.647 -33.626 45.439 1.00 44.40 148 LEU B C 1
ATOM 2484 O O . LEU B 1 130 ? -0.192 -34.747 45.223 1.00 48.51 148 LEU B O 1
ATOM 2489 N N . ALA B 1 131 ? -0.865 -33.184 46.678 1.00 45.16 149 ALA B N 1
ATOM 2490 C CA . ALA B 1 131 ? -0.996 -34.048 47.833 1.00 41.80 149 ALA B CA 1
ATOM 2491 C C . ALA B 1 131 ? -2.438 -33.901 48.295 1.00 38.86 149 ALA B C 1
ATOM 2492 O O . ALA B 1 131 ? -2.873 -32.760 48.507 1.00 37.35 149 ALA B O 1
ATOM 2494 N N . VAL B 1 132 ? -3.150 -35.043 48.395 1.00 36.85 150 VAL B N 1
ATOM 2495 C CA . VAL B 1 132 ? -4.521 -35.114 48.893 1.00 37.06 150 VAL B CA 1
ATOM 2496 C C . VAL B 1 132 ? -4.529 -35.944 50.164 1.00 36.22 150 VAL B C 1
ATOM 2497 O O . VAL B 1 132 ? -3.838 -36.943 50.237 1.00 35.85 150 VAL B O 1
ATOM 2501 N N . THR B 1 133 ? -5.351 -35.513 51.120 1.00 39.12 151 THR B N 1
ATOM 2502 C CA . THR B 1 133 ? -5.668 -36.255 52.334 1.00 43.19 151 THR B CA 1
ATOM 2503 C C . THR B 1 133 ? -7.189 -36.323 52.418 1.00 38.48 151 THR B C 1
ATOM 2504 O O . THR B 1 133 ? -7.829 -35.296 52.297 1.00 39.60 151 THR B O 1
ATOM 2508 N N . LEU B 1 134 ? -7.740 -37.527 52.569 1.00 37.30 152 LEU B N 1
ATOM 2509 C CA . LEU B 1 134 ? -9.162 -37.775 52.745 1.00 40.71 152 LEU B CA 1
ATOM 2510 C C . LEU B 1 134 ? -9.349 -38.524 54.067 1.00 45.37 152 LEU B C 1
ATOM 2511 O O . LEU B 1 134 ? -8.602 -39.482 54.301 1.00 47.40 152 LEU B O 1
ATOM 2516 N N . THR B 1 135 ? -10.295 -38.072 54.926 1.00 44.97 153 THR B N 1
ATOM 2517 C CA . THR B 1 135 ? -10.506 -38.643 56.254 1.00 47.29 153 THR B CA 1
ATOM 2518 C C . THR B 1 135 ? -11.989 -38.922 56.418 1.00 46.16 153 THR B C 1
ATOM 2519 O O . THR B 1 135 ? -12.798 -38.090 56.037 1.00 41.90 153 THR B O 1
ATOM 2523 N N . GLY B 1 136 ? -12.299 -40.077 57.029 1.00 47.49 154 GLY B N 1
ATOM 2524 C CA . GLY B 1 136 ? -13.640 -40.407 57.472 1.00 48.95 154 GLY B CA 1
ATOM 2525 C C . GLY B 1 136 ? -13.643 -41.462 58.575 1.00 48.37 154 GLY B C 1
ATOM 2526 O O . GLY B 1 136 ? -12.670 -41.575 59.295 1.00 55.26 154 GLY B O 1
ATOM 2527 N N . ALA B 1 137 ? -14.763 -42.200 58.672 1.00 49.98 155 ALA B N 1
ATOM 2528 C CA . ALA B 1 137 ? -15.066 -43.213 59.682 1.00 52.13 155 ALA B CA 1
ATOM 2529 C C . ALA B 1 137 ? -15.874 -44.326 59.014 1.00 52.22 155 ALA B C 1
ATOM 2530 O O . ALA B 1 137 ? -16.560 -44.059 58.015 1.00 54.64 155 ALA B O 1
ATOM 2532 N N . PRO B 1 138 ? -15.867 -45.587 59.515 1.00 51.47 156 PRO B N 1
ATOM 2533 C CA . PRO B 1 138 ? -16.660 -46.644 58.885 1.00 52.99 156 PRO B CA 1
ATOM 2534 C C . PRO B 1 138 ? -18.121 -46.465 59.286 1.00 57.45 156 PRO B C 1
ATOM 2535 O O . PRO B 1 138 ? -18.422 -45.870 60.315 1.00 67.65 156 PRO B O 1
ATOM 2539 N N . SER B 1 139 ? -19.001 -46.937 58.405 1.00 59.76 157 SER B N 1
ATOM 2540 C CA . SER B 1 139 ? -20.450 -46.824 58.487 1.00 62.07 157 SER B CA 1
ATOM 2541 C C . SER B 1 139 ? -21.020 -48.146 57.942 1.00 70.52 157 SER B C 1
ATOM 2542 O O . SER B 1 139 ? -20.642 -48.572 56.845 1.00 70.84 157 SER B O 1
ATOM 2545 N N . ALA B 1 140 ? -21.834 -48.869 58.734 1.00 79.19 158 ALA B N 1
ATOM 2546 C CA . ALA B 1 140 ? -22.490 -50.088 58.267 1.00 80.16 158 ALA B CA 1
ATOM 2547 C C . ALA B 1 140 ? -23.638 -49.666 57.336 1.00 84.99 158 ALA B C 1
ATOM 2548 O O . ALA B 1 140 ? -24.545 -48.931 57.745 1.00 93.60 158 ALA B O 1
ATOM 2550 N N . GLY B 1 141 ? -23.541 -50.058 56.060 1.00 78.74 159 GLY B N 1
ATOM 2551 C CA . GLY B 1 141 ? -24.489 -49.635 55.049 1.00 77.13 159 GLY B CA 1
ATOM 2552 C C . GLY B 1 141 ? -25.639 -50.633 54.912 1.00 82.73 159 GLY B C 1
ATOM 2553 O O . GLY B 1 141 ? -25.626 -51.699 55.560 1.00 70.59 159 GLY B O 1
ATOM 2554 N N . PRO B 1 142 ? -26.612 -50.317 54.002 1.00 93.71 160 PRO B N 1
ATOM 2555 C CA . PRO B 1 142 ? -27.720 -51.219 53.680 1.00 90.95 160 PRO B CA 1
ATOM 2556 C C . PRO B 1 142 ? -27.206 -52.632 53.376 1.00 88.37 160 PRO B C 1
ATOM 2557 O O . PRO B 1 142 ? -26.266 -52.794 52.595 1.00 93.85 160 PRO B O 1
ATOM 2561 N N . ASN B 1 143 ? -27.695 -53.610 54.146 1.00 91.81 161 ASN B N 1
ATOM 2562 C CA . ASN B 1 143 ? -27.375 -55.029 53.977 1.00 92.15 161 ASN B CA 1
ATOM 2563 C C . ASN B 1 143 ? -25.910 -55.345 54.304 1.00 83.43 161 ASN B C 1
ATOM 2564 O O . ASN B 1 143 ? -25.351 -56.286 53.752 1.00 76.63 161 ASN B O 1
ATOM 2569 N N . GLY B 1 144 ? -25.296 -54.577 55.227 1.00 80.85 162 GLY B N 1
ATOM 2570 C CA . GLY B 1 144 ? -24.325 -55.127 56.159 1.00 81.17 162 GLY B CA 1
ATOM 2571 C C . GLY B 1 144 ? -22.885 -55.113 55.653 1.00 78.11 162 GLY B C 1
ATOM 2572 O O . GLY B 1 144 ? -21.991 -55.620 56.345 1.00 65.75 162 GLY B O 1
ATOM 2573 N N . GLN B 1 145 ? -22.668 -54.533 54.457 1.00 81.73 163 GLN B N 1
ATOM 2574 C CA . GLN B 1 145 ? -21.320 -54.211 53.999 1.00 80.51 163 GLN B CA 1
ATOM 2575 C C . GLN B 1 145 ? -20.927 -52.899 54.721 1.00 72.99 163 GLN B C 1
ATOM 2576 O O . GLN B 1 145 ? -21.774 -52.102 55.162 1.00 69.42 163 GLN B O 1
ATOM 2582 N N . THR B 1 146 ? -19.620 -52.728 54.932 1.00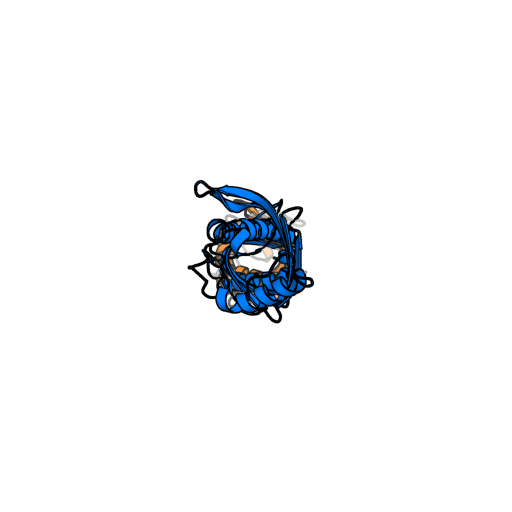 64.00 164 THR B N 1
ATOM 2583 C CA . THR B 1 146 ? -19.054 -51.541 55.568 1.00 64.66 164 THR B CA 1
ATOM 2584 C C . THR B 1 146 ? -18.597 -50.547 54.479 1.00 64.10 164 THR B C 1
ATOM 2585 O O . THR B 1 146 ? -17.790 -50.904 53.621 1.00 67.47 164 THR B O 1
ATOM 2589 N N . TYR B 1 147 ? -19.115 -49.308 54.518 1.00 58.82 165 TYR B N 1
ATOM 2590 C CA . TYR B 1 147 ? -18.721 -48.215 53.636 1.00 58.49 165 TYR B CA 1
ATOM 2591 C C . TYR B 1 147 ? -17.995 -47.144 54.458 1.00 54.49 165 TYR B C 1
ATOM 2592 O O . TYR B 1 147 ? -18.383 -46.834 55.575 1.00 50.14 165 TYR B O 1
ATOM 2601 N N . LEU B 1 148 ? -16.943 -46.565 53.858 1.00 56.33 166 LEU B N 1
ATOM 2602 C CA . LEU B 1 148 ? -16.177 -45.479 54.444 1.00 49.65 166 LEU B CA 1
ATOM 2603 C C . LEU B 1 148 ? -16.890 -44.166 54.136 1.00 45.02 166 LEU B C 1
ATOM 2604 O O . LEU B 1 148 ? -17.074 -43.829 52.984 1.00 42.36 166 LEU B O 1
ATOM 2609 N N . ARG B 1 149 ? -17.319 -43.457 55.179 1.00 47.55 167 ARG B N 1
ATOM 2610 C CA . ARG B 1 149 ? -18.033 -42.202 55.031 1.00 50.51 167 ARG B CA 1
ATOM 2611 C C . ARG B 1 149 ? -17.023 -41.089 55.342 1.00 49.26 167 ARG B C 1
ATOM 2612 O O . ARG B 1 149 ? -16.757 -40.755 56.496 1.00 44.90 167 ARG B O 1
ATOM 2620 N N . LEU B 1 150 ? -16.469 -40.513 54.263 1.00 49.00 168 LEU B N 1
ATOM 2621 C CA . LEU B 1 150 ? -15.493 -39.438 54.333 1.00 44.67 168 LEU B CA 1
ATOM 2622 C C . LEU B 1 150 ? -16.143 -38.159 54.852 1.00 39.94 168 LEU B C 1
ATOM 2623 O O . LEU B 1 150 ? -17.248 -37.890 54.445 1.00 35.84 168 LEU B O 1
ATOM 2628 N N . THR B 1 151 ? -15.443 -37.399 55.709 1.00 40.88 169 THR B N 1
ATOM 2629 C CA . THR B 1 151 ? -15.921 -36.173 56.349 1.00 42.07 169 THR B CA 1
ATOM 2630 C C . THR B 1 151 ? -15.132 -34.910 55.974 1.00 39.92 169 THR B C 1
ATOM 2631 O O . THR B 1 151 ? -15.709 -33.815 56.071 1.00 34.38 169 THR B O 1
ATOM 2635 N N . SER B 1 152 ? -13.832 -35.069 55.621 1.00 41.47 170 SER B N 1
ATOM 2636 C CA . SER B 1 152 ? -12.931 -33.976 55.303 1.00 41.84 170 SER B CA 1
ATOM 2637 C C . SER B 1 152 ? -11.984 -34.338 54.159 1.00 44.70 170 SER B C 1
ATOM 2638 O O . SER B 1 152 ? -11.648 -35.509 53.931 1.00 46.24 170 SER B O 1
ATOM 2641 N N . ALA B 1 153 ? -11.544 -33.284 53.467 1.00 48.84 171 ALA B N 1
ATOM 2642 C CA . ALA B 1 153 ? -10.409 -33.356 52.568 1.00 53.77 171 ALA B CA 1
ATOM 2643 C C . ALA B 1 153 ? -9.602 -32.056 52.614 1.00 54.61 171 ALA B C 1
ATOM 2644 O O . ALA B 1 153 ? -10.155 -30.961 52.673 1.00 52.19 171 ALA B O 1
ATOM 2646 N N . SER B 1 154 ? -8.266 -32.193 52.555 1.00 59.78 172 SER B N 1
ATOM 2647 C CA . SER B 1 154 ? -7.373 -31.113 52.160 1.00 53.24 172 SER B CA 1
ATOM 2648 C C . SER B 1 154 ? -6.613 -31.519 50.900 1.00 53.37 172 SER B C 1
ATOM 2649 O O . SER B 1 154 ? -6.385 -32.708 50.652 1.00 58.34 172 SER B O 1
ATOM 2652 N N . ALA B 1 155 ? -6.235 -30.493 50.131 1.00 46.80 173 ALA B N 1
ATOM 2653 C CA . ALA B 1 155 ? -5.446 -30.623 48.930 1.00 47.52 173 ALA B CA 1
ATOM 2654 C C . ALA B 1 155 ? -4.274 -29.646 48.977 1.00 46.56 173 ALA B C 1
ATOM 2655 O O . ALA B 1 155 ? -4.501 -28.499 49.344 1.00 56.83 173 ALA B O 1
ATOM 2657 N N . ALA B 1 156 ? -3.065 -30.076 48.586 1.00 40.40 174 ALA B N 1
ATOM 2658 C CA . ALA B 1 156 ? -1.921 -29.183 48.495 1.00 41.93 174 ALA B CA 1
ATOM 2659 C C . ALA B 1 156 ? -1.376 -29.152 47.059 1.00 47.33 174 ALA B C 1
ATOM 2660 O O . ALA B 1 156 ? -0.529 -29.966 46.681 1.00 55.02 174 ALA B O 1
ATOM 2662 N N . ILE B 1 157 ? -1.850 -28.187 46.254 1.00 50.77 175 ILE B N 1
ATOM 2663 C CA . ILE B 1 157 ? -1.450 -28.095 44.852 1.00 54.34 175 ILE B CA 1
ATOM 2664 C C . ILE B 1 157 ? -0.060 -27.447 44.820 1.00 51.90 175 ILE B C 1
ATOM 2665 O O . ILE B 1 157 ? 0.238 -26.492 45.559 1.00 51.27 175 ILE B O 1
ATOM 2670 N N . GLU B 1 158 ? 0.813 -28.102 44.056 1.00 51.79 176 GLU B N 1
ATOM 2671 C CA . GLU B 1 158 ? 2.052 -27.550 43.554 1.00 52.08 176 GLU B CA 1
ATOM 2672 C C . GLU B 1 158 ? 1.740 -27.224 42.087 1.00 50.49 176 GLU B C 1
ATOM 2673 O O . GLU B 1 158 ? 1.609 -28.137 41.257 1.00 47.13 176 GLU B O 1
ATOM 2679 N N . PRO B 1 159 ? 1.593 -25.933 41.697 1.00 48.52 177 PRO B N 1
ATOM 2680 C CA . PRO B 1 159 ? 1.056 -25.570 40.385 1.00 46.43 177 PRO B CA 1
ATOM 2681 C C . PRO B 1 159 ? 1.966 -25.736 39.180 1.00 46.62 177 PRO B C 1
ATOM 2682 O O . PRO B 1 159 ? 1.445 -25.576 38.088 1.00 44.29 177 PRO B O 1
ATOM 2686 N N . GLY B 1 160 ? 3.284 -25.948 39.398 1.00 48.49 178 GLY B N 1
ATOM 2687 C CA . GLY B 1 160 ? 4.260 -25.993 38.330 1.00 48.52 178 GLY B CA 1
ATOM 2688 C C . GLY B 1 160 ? 4.396 -24.652 37.613 1.00 46.73 178 GLY B C 1
ATOM 2689 O O . GLY B 1 160 ? 4.210 -23.603 38.241 1.00 49.53 178 GLY B O 1
ATOM 2690 N N . THR B 1 161 ? 4.715 -24.707 36.301 1.00 52.84 179 THR B N 1
ATOM 2691 C CA . THR B 1 161 ? 4.954 -23.511 35.491 1.00 50.90 179 THR B CA 1
ATOM 2692 C C . THR B 1 161 ? 3.674 -23.128 34.759 1.00 50.42 179 THR B C 1
ATOM 2693 O O . THR B 1 161 ? 3.297 -23.886 33.848 1.00 45.88 179 THR B O 1
ATOM 2697 N N . PRO B 1 162 ? 3.000 -21.988 35.146 1.00 53.75 180 PRO B N 1
ATOM 2698 C CA . PRO B 1 162 ? 1.761 -21.513 34.512 1.00 50.71 180 PRO B CA 1
ATOM 2699 C C . PRO B 1 162 ? 1.991 -20.684 33.262 1.00 48.63 180 PRO B C 1
ATOM 2700 O O . PRO B 1 162 ? 2.840 -19.811 33.317 1.00 53.78 180 PRO B O 1
ATOM 2704 N N . THR B 1 163 ? 1.211 -20.918 32.193 1.00 49.95 181 THR B N 1
ATOM 2705 C CA . THR B 1 163 ? 1.083 -20.007 31.043 1.00 47.78 181 THR B CA 1
ATOM 2706 C C . THR B 1 163 ? -0.396 -19.725 30.755 1.00 50.27 181 THR B C 1
ATOM 2707 O O . THR B 1 163 ? -1.263 -20.596 30.899 1.00 48.97 181 THR B O 1
ATOM 2711 N N . ALA B 1 164 ? -0.687 -18.493 30.311 1.00 52.25 182 ALA B N 1
ATOM 2712 C CA . ALA B 1 164 ? -2.047 -17.974 30.296 1.00 50.12 182 ALA B CA 1
ATOM 2713 C C . ALA B 1 164 ? -2.359 -17.233 28.993 1.00 49.37 182 ALA B C 1
ATOM 2714 O O . ALA B 1 164 ? -1.515 -16.515 28.447 1.00 63.62 182 ALA B O 1
ATOM 2716 N N . ASP B 1 165 ? -3.598 -17.427 28.515 1.00 44.28 183 ASP B N 1
ATOM 2717 C CA . ASP B 1 165 ? -4.257 -16.594 27.534 1.00 36.61 183 ASP B CA 1
ATOM 2718 C C . ASP B 1 165 ? -5.581 -16.144 28.149 1.00 37.27 183 ASP B C 1
ATOM 2719 O O . ASP B 1 165 ? -6.466 -16.984 28.383 1.00 38.31 183 ASP B O 1
ATOM 2724 N N . ILE B 1 166 ? -5.672 -14.844 28.494 1.00 38.84 184 ILE B N 1
ATOM 2725 C CA . ILE B 1 166 ? -6.805 -14.277 29.209 1.00 41.23 184 ILE B CA 1
ATOM 2726 C C . ILE B 1 166 ? -7.326 -13.045 28.464 1.00 44.53 184 ILE B C 1
ATOM 2727 O O . ILE B 1 166 ? -6.620 -12.037 28.293 1.00 45.74 184 ILE B O 1
ATOM 2732 N N . LYS B 1 167 ? -8.612 -13.131 28.088 1.00 49.69 185 LYS B N 1
ATOM 2733 C CA . LYS B 1 167 ? -9.332 -12.094 27.363 1.00 51.85 185 LYS B CA 1
ATOM 2734 C C . LYS B 1 167 ? -10.246 -11.338 28.334 1.00 47.42 185 LYS B C 1
ATOM 2735 O O . LY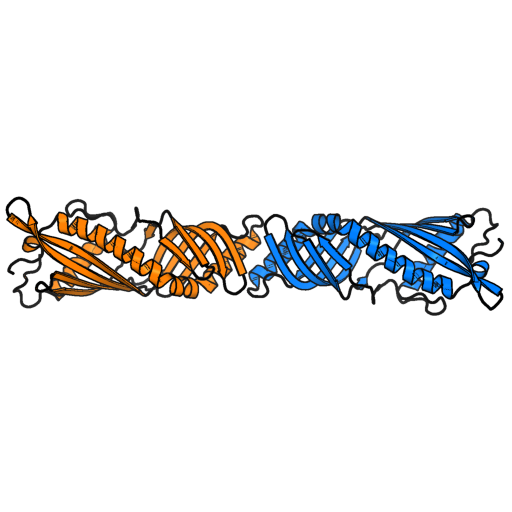S B 1 167 ? -10.575 -11.852 29.411 1.00 49.25 185 LYS B O 1
ATOM 2741 N N . GLY B 1 168 ? -10.669 -10.134 27.911 1.00 44.39 186 GLY B N 1
ATOM 2742 C CA . GLY B 1 168 ? -11.679 -9.341 28.589 1.00 46.67 186 GLY B CA 1
ATOM 2743 C C . GLY B 1 168 ? -11.161 -8.031 29.187 1.00 46.50 186 GLY B C 1
ATOM 2744 O O . GLY B 1 168 ? -11.960 -7.255 29.757 1.00 48.29 186 GLY B O 1
ATOM 2745 N N . PHE B 1 169 ? -9.833 -7.836 29.131 1.00 42.94 187 PHE B N 1
ATOM 2746 C CA . PHE B 1 169 ? -9.214 -6.637 29.652 1.00 45.58 187 PHE B CA 1
ATOM 2747 C C . PHE B 1 169 ? -9.007 -5.701 28.475 1.00 46.11 187 PHE B C 1
ATOM 2748 O O . PHE B 1 169 ? -8.639 -6.145 27.386 1.00 43.22 187 PHE B O 1
ATOM 2756 N N . PHE B 1 170 ? -9.238 -4.404 28.760 1.00 46.68 188 PHE B N 1
ATOM 2757 C CA . PHE B 1 170 ? -9.371 -3.326 27.806 1.00 43.82 188 PHE B CA 1
ATOM 2758 C C . PHE B 1 170 ? -10.044 -3.826 26.530 1.00 45.10 188 PHE B C 1
ATOM 2759 O O . PHE B 1 170 ? -9.439 -3.752 25.461 1.00 43.38 188 PHE B O 1
ATOM 2767 N N . PRO B 1 171 ? -11.300 -4.351 26.570 1.00 47.68 189 PRO B N 1
ATOM 2768 C CA . PRO B 1 171 ? -11.946 -4.836 25.338 1.00 46.89 189 PRO B CA 1
ATOM 2769 C C . PRO B 1 171 ? -12.120 -3.848 24.180 1.00 44.94 189 PRO B C 1
ATOM 2770 O O . PRO B 1 171 ? -12.195 -4.265 23.027 1.00 48.34 189 PRO B O 1
ATOM 2774 N N . GLN B 1 172 ? -12.110 -2.546 24.512 1.00 46.81 190 GLN B N 1
ATOM 2775 C CA . GLN B 1 172 ? -12.563 -1.454 23.655 1.00 48.94 190 GLN B CA 1
ATOM 2776 C C . GLN B 1 172 ? -11.455 -1.006 22.721 1.00 45.80 190 GLN B C 1
ATOM 2777 O O . GLN B 1 172 ? -11.755 -0.296 21.773 1.00 53.58 190 GLN B O 1
ATOM 2783 N N . PHE B 1 173 ? -10.231 -1.503 22.901 1.00 44.59 191 PHE B N 1
ATOM 2784 C CA . PHE B 1 173 ? -9.232 -1.472 21.851 1.00 46.26 191 PHE B CA 1
ATOM 2785 C C . PHE B 1 173 ? -8.525 -2.823 21.752 1.00 45.33 191 PHE B C 1
ATOM 2786 O O . PHE B 1 173 ? -7.803 -3.200 22.677 1.00 41.12 191 PHE B O 1
ATOM 2794 N N . PRO B 1 174 ? -8.657 -3.555 20.610 1.00 49.57 192 PRO B N 1
ATOM 2795 C CA . PRO B 1 174 ? -8.037 -4.877 20.477 1.00 48.49 192 PRO B CA 1
ATOM 2796 C C . PRO B 1 174 ? -6.541 -5.071 20.791 1.00 45.49 192 PRO B C 1
ATOM 2797 O O . PRO B 1 174 ? -6.215 -6.039 21.485 1.00 42.59 192 PRO B O 1
ATOM 2801 N N . PRO B 1 175 ? -5.582 -4.224 20.313 1.00 47.43 193 PRO B N 1
ATOM 2802 C CA . PRO B 1 175 ? -4.160 -4.358 20.682 1.00 48.25 193 PRO B CA 1
ATOM 2803 C C . PRO B 1 175 ? -3.837 -4.271 22.175 1.00 47.44 193 PRO B C 1
ATOM 2804 O O . PRO B 1 175 ? -2.893 -4.908 22.631 1.00 51.51 193 PRO B O 1
ATOM 2808 N N . LEU B 1 176 ? -4.615 -3.459 22.895 1.00 46.46 194 LEU B N 1
ATOM 2809 C CA . LEU B 1 176 ? -4.513 -3.311 24.340 1.00 45.88 194 LEU B CA 1
ATOM 2810 C C . LEU B 1 176 ? -5.027 -4.575 25.046 1.00 42.66 194 LEU B C 1
ATOM 2811 O O . LEU B 1 176 ? -4.458 -4.999 26.042 1.00 44.18 194 LEU B O 1
ATOM 2816 N N . GLU B 1 177 ? -6.090 -5.197 24.532 1.00 38.41 195 GLU B N 1
ATOM 2817 C CA . GLU B 1 177 ? -6.540 -6.493 25.017 1.00 36.74 195 GLU B CA 1
ATOM 2818 C C . GLU B 1 177 ? -5.469 -7.576 24.818 1.00 35.54 195 GLU B C 1
ATOM 2819 O O . GLU B 1 177 ? -5.207 -8.343 25.725 1.00 31.76 195 GLU B O 1
ATOM 2825 N N . ALA B 1 178 ? -4.861 -7.629 23.628 1.00 41.99 196 ALA B N 1
ATOM 2826 C CA . ALA B 1 178 ? -3.786 -8.556 23.271 1.00 43.67 196 ALA B CA 1
ATOM 2827 C C . ALA B 1 178 ? -2.549 -8.413 24.170 1.00 47.29 196 ALA B C 1
ATOM 2828 O O . ALA B 1 178 ? -1.983 -9.422 24.588 1.00 48.82 196 ALA B O 1
ATOM 2830 N N . ALA B 1 179 ? -2.149 -7.164 24.459 1.00 49.18 197 ALA B N 1
ATOM 2831 C CA . ALA B 1 179 ? -1.086 -6.842 25.409 1.00 50.43 197 ALA B CA 1
ATOM 2832 C C . ALA B 1 179 ? -1.466 -7.167 26.872 1.00 47.33 197 ALA B C 1
ATOM 2833 O O . ALA B 1 179 ? -0.606 -7.578 27.645 1.00 47.07 197 ALA B O 1
ATOM 2835 N N . ALA B 1 180 ? -2.729 -6.969 27.283 1.00 46.35 198 ALA B N 1
ATOM 2836 C CA . ALA B 1 180 ? -3.214 -7.372 28.610 1.00 44.26 198 ALA B CA 1
ATOM 2837 C C . ALA B 1 180 ? -3.241 -8.908 28.761 1.00 48.87 198 ALA B C 1
ATOM 2838 O O . ALA B 1 180 ? -3.020 -9.431 29.857 1.00 45.26 198 ALA B O 1
ATOM 2840 N N . SER B 1 181 ? -3.499 -9.642 27.660 1.00 51.86 199 SER B N 1
ATOM 2841 C CA . SER B 1 181 ? -3.370 -11.090 27.631 1.00 50.61 199 SER B CA 1
ATOM 2842 C C . SER B 1 181 ? -1.912 -11.523 27.828 1.00 55.10 199 SER B C 1
ATOM 2843 O O . SER B 1 181 ? -1.679 -12.462 28.585 1.00 69.58 199 SER B O 1
ATOM 2846 N N . ALA B 1 182 ? -0.964 -10.829 27.151 1.00 48.83 200 ALA B N 1
ATOM 2847 C CA . ALA B 1 182 ? 0.482 -11.035 27.268 1.00 44.18 200 ALA B CA 1
ATOM 2848 C C . ALA B 1 182 ? 0.964 -10.823 28.692 1.00 44.93 200 ALA B C 1
ATOM 2849 O O . ALA B 1 182 ? 1.747 -11.654 29.160 1.00 47.22 200 ALA B O 1
ATOM 2851 N N . PHE B 1 183 ? 0.546 -9.679 29.291 1.00 41.44 201 PHE B N 1
ATOM 2852 C CA . PHE B 1 183 ? 0.906 -9.267 30.643 1.00 39.61 201 PHE B CA 1
ATOM 2853 C C . PHE B 1 183 ? 0.444 -10.319 31.653 1.00 39.22 201 PHE B C 1
ATOM 2854 O O . PHE B 1 183 ? 1.194 -10.645 32.560 1.00 39.67 201 PHE B O 1
ATOM 2862 N N . ALA B 1 184 ? -0.759 -10.865 31.447 1.00 38.97 202 ALA B N 1
ATOM 2863 C CA . ALA B 1 184 ? -1.327 -11.901 32.284 1.00 39.43 202 ALA B CA 1
ATOM 2864 C C . ALA B 1 184 ? -0.460 -13.166 32.297 1.00 38.53 202 ALA B C 1
ATOM 2865 O O . ALA B 1 184 ? -0.282 -13.742 33.358 1.00 40.49 202 ALA B O 1
ATOM 2867 N N . SER B 1 185 ? 0.130 -13.555 31.159 1.00 40.42 203 SER B N 1
ATOM 2868 C CA . SER B 1 185 ? 1.022 -14.716 31.004 1.00 38.80 203 SER B CA 1
ATOM 2869 C C . SER B 1 185 ? 2.321 -14.519 31.794 1.00 40.98 203 SER B C 1
ATOM 2870 O O . SER B 1 185 ? 2.763 -15.425 32.486 1.00 42.81 203 SER B O 1
ATOM 2873 N N . VAL B 1 186 ? 2.911 -13.312 31.715 1.00 41.65 204 VAL B N 1
ATOM 2874 C CA . VAL B 1 186 ? 4.112 -12.919 32.448 1.00 40.67 204 VAL B CA 1
ATOM 2875 C C . VAL B 1 186 ? 3.884 -12.906 33.970 1.00 48.07 204 VAL B C 1
ATOM 2876 O O . VAL B 1 186 ? 4.779 -13.311 34.722 1.00 58.72 204 VAL B O 1
ATOM 2880 N N . VAL B 1 187 ? 2.710 -12.437 34.447 1.00 48.53 205 VAL B N 1
ATOM 2881 C CA . VAL B 1 187 ? 2.399 -12.387 35.880 1.00 50.38 205 VAL B CA 1
ATOM 2882 C C . VAL B 1 187 ? 1.792 -13.708 36.393 1.00 52.64 205 VAL B C 1
ATOM 2883 O O . VAL B 1 187 ? 1.717 -13.910 37.609 1.00 52.29 205 VAL B O 1
ATOM 2887 N N . ALA B 1 188 ? 1.373 -14.624 35.496 1.00 52.89 206 ALA B N 1
ATOM 2888 C CA . ALA B 1 188 ? 0.637 -15.827 35.887 1.00 50.37 206 ALA B CA 1
ATOM 2889 C C . ALA B 1 188 ? 1.360 -16.670 36.950 1.00 48.61 206 ALA B C 1
ATOM 2890 O O . ALA B 1 188 ? 0.670 -17.069 37.871 1.00 42.53 206 ALA B O 1
ATOM 2892 N N . PRO B 1 189 ? 2.709 -16.924 36.952 1.00 53.31 207 PRO B N 1
ATOM 2893 C CA . PRO B 1 189 ? 3.340 -17.642 38.065 1.00 57.34 207 PRO B CA 1
ATOM 2894 C C . PRO B 1 189 ? 2.984 -17.056 39.438 1.00 57.15 207 PRO B C 1
ATOM 2895 O O . PRO B 1 189 ? 2.526 -17.796 40.297 1.00 60.81 207 PRO B O 1
ATOM 2899 N N . ASP B 1 190 ? 3.067 -15.725 39.561 1.00 50.61 208 ASP B N 1
ATOM 2900 C CA . ASP B 1 190 ? 2.872 -14.980 40.791 1.00 52.04 208 ASP B CA 1
ATOM 2901 C C . ASP B 1 190 ? 1.411 -15.000 41.231 1.00 45.85 208 ASP B C 1
ATOM 2902 O O . ASP B 1 190 ? 1.130 -15.206 42.410 1.00 47.07 208 ASP B O 1
ATOM 2907 N N . VAL B 1 191 ? 0.516 -14.762 40.269 1.00 43.24 209 VAL B N 1
ATOM 2908 C CA . VAL B 1 191 ? -0.920 -14.740 40.471 1.00 46.53 209 VAL B CA 1
ATOM 2909 C C . VAL B 1 191 ? -1.372 -16.112 40.982 1.00 50.06 209 VAL B C 1
ATOM 2910 O O . VAL B 1 191 ? -2.128 -16.162 41.964 1.00 46.80 209 VAL B O 1
ATOM 2914 N N . VAL B 1 192 ? -0.903 -17.203 40.333 1.00 49.64 210 VAL B N 1
ATOM 2915 C CA . VAL B 1 192 ? -1.292 -18.568 40.684 1.00 52.01 210 VAL B CA 1
ATOM 2916 C C . VAL B 1 192 ? -0.766 -18.906 42.091 1.00 48.18 210 VAL B C 1
ATOM 2917 O O . VAL B 1 192 ? -1.508 -19.441 42.894 1.00 44.41 210 VAL B O 1
ATOM 2921 N N . GLN B 1 193 ? 0.472 -18.502 42.390 1.00 46.79 211 GLN B N 1
ATOM 2922 C CA . GLN B 1 193 ? 1.125 -18.689 43.670 1.00 44.01 211 GLN B CA 1
ATOM 2923 C C . GLN B 1 193 ? 0.333 -18.011 44.770 1.00 43.25 211 GLN B C 1
ATOM 2924 O O . GLN B 1 193 ? 0.252 -18.575 45.844 1.00 53.24 211 GLN B O 1
ATOM 2930 N N . SER B 1 194 ? -0.227 -16.819 44.533 1.00 44.19 212 SER B N 1
ATOM 2931 C CA . SER B 1 194 ? -1.033 -16.136 45.547 1.00 45.51 212 SER B CA 1
ATOM 2932 C C . SER B 1 194 ? -2.487 -16.622 45.576 1.00 45.47 212 SER B C 1
ATOM 2933 O O . SER B 1 194 ? -3.174 -16.429 46.575 1.00 47.40 212 SER B O 1
ATOM 2936 N N . LEU B 1 195 ? -2.934 -17.325 44.523 1.00 47.60 213 LEU B N 1
ATOM 2937 C CA . LEU B 1 195 ? -4.239 -17.986 44.486 1.00 45.23 213 LEU B CA 1
ATOM 2938 C C . LEU B 1 195 ? -4.232 -19.352 45.172 1.00 38.43 213 LEU B C 1
ATOM 2939 O O . LEU B 1 195 ? -5.304 -19.905 45.381 1.00 35.97 213 LEU B O 1
ATOM 2944 N N . LYS B 1 196 ? -3.043 -19.902 45.450 1.00 36.65 214 LYS B N 1
ATOM 2945 C CA . LYS B 1 196 ? -2.833 -21.289 45.843 1.00 37.89 214 LYS B CA 1
ATOM 2946 C C . LYS B 1 196 ? -3.703 -21.647 47.057 1.00 40.65 214 LYS B C 1
ATOM 2947 O O . LYS B 1 196 ? -4.443 -22.607 46.952 1.00 48.99 214 LYS B O 1
ATOM 2953 N N . PRO B 1 197 ? -3.780 -20.884 48.178 1.00 41.64 215 PRO B N 1
ATOM 2954 C CA . PRO B 1 197 ? -4.729 -21.182 49.248 1.00 41.56 215 PRO B CA 1
ATOM 2955 C C . PRO B 1 197 ? -6.218 -21.257 48.912 1.00 43.78 215 PRO B C 1
ATOM 2956 O O . PRO B 1 197 ? -6.922 -22.083 49.495 1.00 49.79 215 PRO B O 1
ATOM 2960 N N . THR B 1 198 ? -6.686 -20.395 47.994 1.00 46.05 216 THR B N 1
ATOM 2961 C CA . THR B 1 198 ? -8.053 -20.423 47.466 1.00 48.85 216 THR B CA 1
ATOM 2962 C C . THR B 1 198 ? -8.280 -21.717 46.673 1.00 51.46 216 THR B C 1
ATOM 2963 O O . THR B 1 198 ? -9.325 -22.370 46.851 1.00 45.32 216 THR B O 1
ATOM 2967 N N . LEU B 1 199 ? -7.300 -22.045 45.804 1.00 51.29 217 LEU B N 1
ATOM 2968 C CA . LEU B 1 199 ? -7.350 -23.200 44.912 1.00 45.98 217 LEU B CA 1
ATOM 2969 C C . LEU B 1 199 ? -7.298 -24.503 45.704 1.00 43.08 217 LEU B C 1
ATOM 2970 O O . LEU B 1 199 ? -7.973 -25.455 45.325 1.00 53.10 217 LEU B O 1
ATOM 2975 N N . ASP B 1 200 ? -6.469 -24.527 46.758 1.00 39.35 218 ASP B N 1
ATOM 2976 C CA . ASP B 1 200 ? -6.361 -25.624 47.699 1.00 36.47 218 ASP B CA 1
ATOM 2977 C C . ASP B 1 200 ? -7.717 -25.924 48.342 1.00 35.93 218 ASP B C 1
ATOM 2978 O O . ASP B 1 200 ? -8.093 -27.087 48.293 1.00 39.05 218 ASP B O 1
ATOM 2983 N N . LYS B 1 201 ? -8.439 -24.924 48.892 1.00 35.80 219 LYS B N 1
ATOM 2984 C CA . LYS B 1 201 ? -9.709 -25.154 49.593 1.00 41.79 219 LYS B CA 1
ATOM 2985 C C . LYS B 1 201 ? -10.798 -25.637 48.610 1.00 38.69 219 LYS B C 1
ATOM 2986 O O . LYS B 1 201 ? -11.584 -26.539 48.933 1.00 36.93 219 LYS B O 1
ATOM 2992 N N . TRP B 1 202 ? -10.831 -25.028 47.419 1.00 36.28 220 TRP B N 1
ATOM 2993 C CA . TRP B 1 202 ? -11.654 -25.431 46.284 1.00 34.96 220 TRP B CA 1
ATOM 2994 C C . TRP B 1 202 ? -11.420 -26.881 45.841 1.00 33.41 220 TRP B C 1
ATOM 2995 O O . TRP B 1 202 ? -12.381 -27.639 45.749 1.00 34.35 220 TRP B O 1
ATOM 3006 N N . LEU B 1 203 ? -10.171 -27.256 45.564 1.00 33.31 221 LEU B N 1
ATOM 3007 C CA . LEU B 1 203 ? -9.854 -28.615 45.152 1.00 38.40 221 LEU B CA 1
ATOM 3008 C C . LEU B 1 203 ? -10.257 -29.632 46.223 1.00 41.62 221 LEU B C 1
ATOM 3009 O O . LEU B 1 203 ? -10.835 -30.671 45.852 1.00 38.42 221 LEU B O 1
ATOM 3014 N N . GLY B 1 204 ? -9.946 -29.310 47.506 1.00 41.31 222 GLY B N 1
ATOM 3015 C CA . GLY B 1 204 ? -10.366 -30.058 48.693 1.00 39.36 222 GLY B CA 1
ATOM 3016 C C . GLY B 1 204 ? -11.840 -30.439 48.650 1.00 38.74 222 GLY B C 1
ATOM 3017 O O . GLY B 1 204 ? -12.139 -31.617 48.765 1.00 40.77 222 GLY B O 1
ATOM 3018 N N . GLY B 1 205 ? -12.706 -29.444 48.381 1.00 38.60 223 GLY B N 1
ATOM 3019 C CA . GLY B 1 205 ? -14.150 -29.603 48.310 1.00 41.59 223 GLY B CA 1
ATOM 3020 C C . GLY B 1 205 ? -14.616 -30.569 47.209 1.00 48.81 223 GLY B C 1
ATOM 3021 O O . GLY B 1 205 ? -15.489 -31.431 47.455 1.00 46.66 223 GLY B O 1
ATOM 3022 N N . VAL B 1 206 ? -13.994 -30.418 46.019 1.00 45.62 224 VAL B N 1
ATOM 3023 C CA . VAL B 1 206 ? -14.213 -31.236 44.835 1.00 37.69 224 VAL B CA 1
ATOM 3024 C C . VAL B 1 206 ? -13.779 -32.669 45.103 1.00 35.98 224 VAL B C 1
ATOM 3025 O O . VAL B 1 206 ? -14.552 -33.594 44.867 1.00 35.01 224 VAL B O 1
ATOM 3029 N N . ALA B 1 207 ? -12.565 -32.818 45.640 1.00 36.87 225 ALA B N 1
ATOM 3030 C CA . ALA B 1 207 ? -12.014 -34.109 46.017 1.00 37.56 225 ALA B CA 1
ATOM 3031 C C . ALA B 1 207 ? -12.867 -34.809 47.080 1.00 40.55 225 ALA B C 1
ATOM 3032 O O . ALA B 1 207 ? -13.069 -36.011 46.977 1.00 39.44 225 ALA B O 1
ATOM 3034 N N . LEU B 1 208 ? -13.402 -34.063 48.064 1.00 45.08 226 LEU B N 1
ATOM 3035 C CA . LEU B 1 208 ? -14.350 -34.585 49.050 1.00 47.98 226 LEU B CA 1
ATOM 3036 C C . LEU B 1 208 ? -15.590 -35.143 48.346 1.00 50.45 226 LEU B C 1
ATOM 3037 O O . LEU B 1 208 ? -15.879 -36.315 48.498 1.00 51.13 226 LEU B O 1
ATOM 3042 N N . GLN B 1 209 ? -16.255 -34.323 47.522 1.00 64.12 227 GLN B N 1
ATOM 3043 C CA . GLN B 1 209 ? -17.551 -34.637 46.923 1.00 66.45 227 GLN B CA 1
ATOM 3044 C C . GLN B 1 209 ? -17.405 -35.807 45.953 1.00 56.23 227 GLN B C 1
ATOM 3045 O O . GLN B 1 209 ? -18.245 -36.713 45.993 1.00 56.73 227 GLN B O 1
ATOM 3051 N N . ARG B 1 210 ? -16.324 -35.807 45.163 1.00 47.62 228 ARG B N 1
ATOM 3052 C CA . ARG B 1 210 ? -16.132 -36.811 44.120 1.00 51.16 228 ARG B CA 1
ATOM 3053 C C . ARG B 1 210 ? -15.722 -38.175 44.676 1.00 47.16 228 ARG B C 1
ATOM 3054 O O . ARG B 1 210 ? -16.130 -39.187 44.119 1.00 48.77 228 ARG B O 1
ATOM 3062 N N . ALA B 1 211 ? -14.913 -38.204 45.741 1.00 49.40 229 ALA B N 1
ATOM 3063 C CA . ALA B 1 211 ? -14.549 -39.446 46.428 1.00 48.16 229 ALA B CA 1
ATOM 3064 C C . ALA B 1 211 ? -15.744 -40.028 47.183 1.00 46.47 229 ALA B C 1
ATOM 3065 O O . ALA B 1 211 ? -15.947 -41.230 47.146 1.00 49.20 229 ALA B O 1
ATOM 3067 N N . GLN B 1 212 ? -16.536 -39.180 47.845 1.00 46.75 230 GLN B N 1
ATOM 3068 C CA . GLN B 1 212 ? -17.711 -39.608 48.594 1.00 50.15 230 GLN B CA 1
ATOM 3069 C C . GLN B 1 212 ? -18.681 -40.391 47.704 1.00 46.69 230 GLN B C 1
ATOM 3070 O O . GLN B 1 212 ? -19.345 -41.311 48.200 1.00 48.78 230 GLN B O 1
ATOM 3076 N N . ALA B 1 213 ? -18.778 -39.976 46.429 1.00 42.56 231 ALA B N 1
ATOM 3077 C CA . ALA B 1 213 ? -19.606 -40.609 45.422 1.00 42.63 231 ALA B CA 1
ATOM 3078 C C . ALA B 1 213 ? -19.115 -42.024 45.149 1.00 41.32 231 ALA B C 1
ATOM 3079 O O . ALA B 1 213 ? -19.953 -42.915 45.001 1.00 45.53 231 ALA B O 1
ATOM 3081 N N . VAL B 1 214 ? -17.779 -42.205 45.112 1.00 38.01 232 VAL B N 1
ATOM 3082 C CA . VAL B 1 214 ? -17.136 -43.504 44.933 1.00 39.87 232 VAL B CA 1
ATOM 3083 C C . VAL B 1 214 ? -17.283 -44.365 46.185 1.00 39.76 232 VAL B C 1
ATOM 3084 O O . VAL B 1 214 ? -17.588 -45.549 46.069 1.00 40.26 232 VAL B O 1
ATOM 3088 N N . PHE B 1 215 ? -17.013 -43.777 47.351 1.00 40.63 233 PHE B N 1
ATOM 3089 C CA . PHE B 1 215 ? -17.046 -44.498 48.612 1.00 42.77 233 PHE B CA 1
ATOM 3090 C C . PHE B 1 215 ? -18.469 -44.781 49.095 1.00 43.25 233 PHE B C 1
ATOM 3091 O O . PHE B 1 215 ? -18.586 -45.695 49.899 1.00 45.30 233 PHE B O 1
ATOM 3099 N N . SER B 1 216 ? -19.496 -44.044 48.614 1.00 44.65 234 SER B N 1
ATOM 3100 C CA . SER B 1 216 ? -20.912 -44.423 48.661 1.00 50.76 234 SER B CA 1
ATOM 3101 C C . SER B 1 216 ? -21.212 -45.763 47.983 1.00 52.73 234 SER B C 1
ATOM 3102 O O . SER B 1 216 ? -22.049 -46.536 48.463 1.00 56.71 234 SER B O 1
ATOM 3105 N N . SER B 1 217 ? -20.634 -45.955 46.795 1.00 50.63 235 SER B N 1
ATOM 3106 C CA . SER B 1 217 ? -21.049 -46.998 45.876 1.00 50.01 235 SER B CA 1
ATOM 3107 C C . SER B 1 217 ? -20.302 -48.312 46.129 1.00 49.26 235 SER B C 1
ATOM 3108 O O . SER B 1 217 ? -20.918 -49.359 46.106 1.00 49.97 235 SER B O 1
ATOM 3111 N N . VAL B 1 218 ? -18.996 -48.256 46.405 1.00 55.26 236 VAL B N 1
ATOM 3112 C CA . VAL B 1 218 ? -18.143 -49.427 46.584 1.00 58.25 236 VAL B CA 1
ATOM 3113 C C . VAL B 1 218 ? -17.730 -49.535 48.051 1.00 57.60 236 VAL B C 1
ATOM 3114 O O . VAL B 1 218 ? -17.159 -48.580 48.607 1.00 56.39 236 VAL B O 1
ATOM 3118 N N . SER B 1 219 ? -17.971 -50.729 48.627 1.00 56.86 237 SER B N 1
ATOM 3119 C CA . SER B 1 219 ? -17.767 -50.970 50.050 1.00 57.27 237 SER B CA 1
ATOM 3120 C C . SER B 1 219 ? -16.277 -51.116 50.345 1.00 60.61 237 SER B C 1
ATOM 3121 O O . SER B 1 219 ? -15.517 -51.568 49.491 1.00 70.64 237 SER B O 1
ATOM 3124 N N . TYR B 1 220 ? -15.913 -50.759 51.583 1.00 57.23 238 TYR B N 1
ATOM 3125 C CA . TYR B 1 220 ? -14.552 -50.774 52.113 1.00 53.62 238 TYR B CA 1
ATOM 3126 C C . TYR B 1 220 ? -13.983 -52.200 52.124 1.00 53.83 238 TYR B C 1
ATOM 3127 O O . TYR B 1 220 ? -12.786 -52.369 51.912 1.00 46.83 238 TYR B O 1
ATOM 3136 N N . ASP B 1 221 ? -14.861 -53.196 52.395 1.00 62.07 239 ASP B N 1
ATOM 3137 C CA . ASP B 1 221 ? -14.563 -54.627 52.432 1.00 70.00 239 ASP B CA 1
ATOM 3138 C C . ASP B 1 221 ? -14.285 -55.216 51.032 1.00 78.72 239 ASP B C 1
ATOM 3139 O O . ASP B 1 221 ? -13.581 -56.224 50.918 1.00 78.80 239 ASP B O 1
ATOM 3144 N N . ALA B 1 222 ? -14.911 -54.643 49.983 1.00 79.32 240 ALA B N 1
ATOM 3145 C CA . ALA B 1 222 ? -14.741 -55.051 48.591 1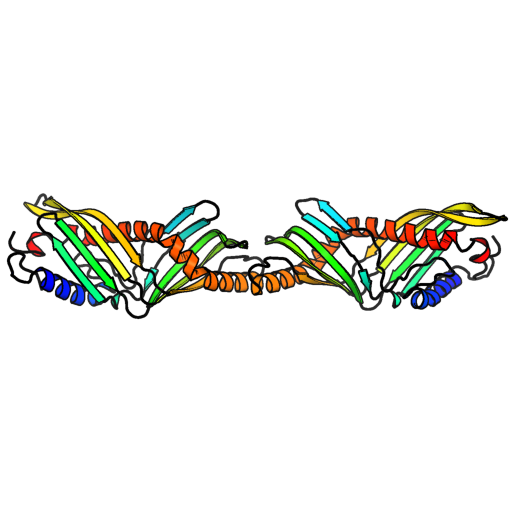.00 77.56 240 ALA B CA 1
ATOM 3146 C C . ALA B 1 222 ? -13.441 -54.511 48.003 1.00 75.03 240 ALA B C 1
ATOM 3147 O O . ALA B 1 222 ? -12.779 -55.233 47.249 1.00 83.19 240 ALA B O 1
ATOM 3149 N N . LEU B 1 223 ? -13.134 -53.235 48.307 1.00 65.19 241 LEU B N 1
ATOM 3150 C CA . LEU B 1 223 ? -11.889 -52.574 47.933 1.00 63.60 241 LEU B CA 1
ATOM 3151 C C . LEU B 1 223 ? -10.683 -53.212 48.614 1.00 67.31 241 LEU B C 1
ATOM 3152 O O . LEU B 1 223 ? -9.690 -53.485 47.943 1.00 69.06 241 LEU B O 1
ATOM 3157 N N . PHE B 1 224 ? -10.770 -53.373 49.943 1.00 66.22 242 PHE B N 1
ATOM 3158 C CA . PHE B 1 224 ? -9.675 -53.840 50.770 1.00 67.78 242 PHE B CA 1
ATOM 3159 C C . PHE B 1 224 ? -10.133 -55.053 51.582 1.00 77.52 242 PHE B C 1
ATOM 3160 O O . PHE B 1 224 ? -10.481 -54.891 52.741 1.00 74.51 242 PHE B O 1
ATOM 3168 N N . PRO B 1 225 ? -10.183 -56.298 51.026 1.00 89.98 243 PRO B N 1
ATOM 3169 C CA . PRO B 1 225 ? -10.515 -57.479 51.839 1.00 92.24 243 PRO B CA 1
ATOM 3170 C C . PRO B 1 225 ? -9.521 -57.747 52.987 1.00 100.61 243 PRO B C 1
ATOM 3171 O O . PRO B 1 225 ? -8.328 -57.428 52.867 1.00 96.55 243 PRO B O 1
ATOM 3175 N N . GLY B 1 226 ? -10.064 -58.235 54.126 1.00 99.76 244 GLY B N 1
ATOM 3176 C CA . GLY B 1 226 ? -9.314 -58.887 55.188 1.00 99.03 244 GLY B CA 1
ATOM 3177 C C . GLY B 1 226 ? -8.767 -57.868 56.182 1.00 99.68 244 GLY B C 1
ATOM 3178 O O . GLY B 1 226 ? -7.558 -57.684 56.205 1.00 99.35 244 GLY B O 1
ATOM 3179 N N . ARG B 1 227 ? -9.666 -57.217 56.950 1.00 93.43 245 ARG B N 1
ATOM 3180 C CA . ARG B 1 227 ? -9.327 -56.162 57.904 1.00 81.68 245 ARG B CA 1
ATOM 3181 C C . ARG B 1 227 ? -10.456 -55.988 58.944 1.00 73.28 245 ARG B C 1
ATOM 3182 O O . ARG B 1 227 ? -10.188 -56.200 60.136 1.00 68.06 245 ARG B O 1
#

Foldseek 3Di:
DFAAPPDPPSQVVVLVVVLVCLLVQQCHDVLLLFHHVAFPWPADWLFDDDDQKTKIWPRKTKHQRSQKHWPGWDQDVPQRKIKTKIKRAAKMKIKTKMAIAHQDPNDTFGWMDIKIKIFHIKIKIKMWGFDWDQDPVSFIFTQIDWMWMQIPRHQIAMQDATGPPVDVVRRVVVRVVCRVCVVVSVVVSRVSVRVRVGVVVNVSVNSSRVNDTPCRNHPDD/DAAPPPPDRFVVVLVVVLVCLLVLQCHDVLLLFHHVAFPWPADWQFDDDDQKGKIWPRKTKHQRSQKHWPGWDQDPPQRKIKTKIKRAAKMKIKTKMAIAHQDPNDTFGWIDMKIKIFHTKIKIKMWGFDWDQDPPGFIFTQTDWMWMQIPRHQMAMQDATGPPVDVVVRVVVRVVCRVCVVVVCVVSRVSVRVRVRVVCNVRVNSSSVNDGPCRSYPDD

Nearest PDB structures (foldseek):
  9ink-assembly1_B  TM=1.005E+00  e=2.732E-46  Schistocerca gregaria
  3e8t-assembly1_A  TM=8.718E-01  e=2.338E-15  Epiphyas postvittana
  3a1z-assembly1_A  TM=7.222E-01  e=4.923E-11  Bombyx mori
  2rck-assembly1_A  TM=6.438E-01  e=7.975E-10  Galleria mellonella
  2rck-assembly2_B  TM=6.899E-01  e=1.828E-09  Galleria mellonella

Solvent-accessible surface area: 21302 Å² total; per-residue (Å²): 149,99,5,65,24,92,46,138,96,11,70,97,44,16,74,52,25,40,57,114,75,18,87,106,25,18,107,17,20,123,94,67,30,9,108,14,35,32,53,12,157,73,21,68,67,8,86,37,116,47,157,31,23,93,13,69,24,44,119,4,26,18,49,22,42,42,51,17,96,19,65,82,12,54,3,48,38,131,54,12,12,13,116,31,71,12,34,8,58,44,150,16,24,9,59,9,79,5,67,14,53,6,103,23,121,37,0,40,6,149,20,61,10,78,9,53,29,25,23,45,88,10,30,41,38,18,47,12,45,8,55,60,40,83,6,154,125,58,83,30,32,0,93,14,104,57,9,72,11,56,22,94,1,30,93,9,90,9,68,31,93,8,8,13,83,90,21,97,62,0,44,65,8,0,16,43,7,8,42,96,8,5,58,75,31,15,82,62,15,54,92,26,29,31,160,26,34,1,32,9,27,38,128,50,19,36,45,32,22,58,56,29,11,2,66,52,51,16,43,44,138,140,6,56,27,94,48,151,82,18,53,91,53,15,82,62,47,40,56,118,45,15,85,86,20,18,108,20,28,123,98,42,30,9,112,12,32,31,50,12,144,66,24,60,64,8,89,26,113,58,154,49,25,99,16,67,26,48,106,6,29,16,53,22,39,41,53,16,93,14,66,66,2,54,8,55,49,132,55,17,9,11,123,30,69,10,39,8,62,30,145,20,38,12,57,10,72,4,73,14,58,7,115,22,134,37,0,44,5,156,21,60,10,79,10,51,28,26,20,18,90,10,30,44,38,15,31,10,45,10,51,76,38,94,17,112,143,64,70,35,41,4,147,4,85,54,27,71,9,57,24,97,1,26,88,5,72,14,64,30,91,8,6,12,74,92,22,97,57,0,37,65,7,0,12,41,7,6,36,95,12,6,56,74,32,10,83,60,14,63,72,28,26,24,153,26,34,2,39,6,25,43,90,31,16,66,39,28,26,80,59,34,11,2,56,48,52,10,44,48,126

Organism: Schistocerca gregaria (NCBI:txid7010)